Protein AF-0000000083552927 (afdb_homodimer)

Solvent-accessible surface area (backbone atoms only — not comparable to full-atom values): 30231 Å² total; per-residue (Å²): 128,84,83,48,40,57,76,89,54,44,51,82,47,50,69,57,46,77,75,46,55,32,84,89,59,71,52,79,60,49,43,40,39,25,32,42,31,63,46,47,78,31,48,47,64,22,26,59,33,32,41,37,39,34,31,66,38,48,61,28,60,34,36,35,36,52,95,85,43,78,45,76,49,77,45,27,62,65,30,31,30,36,42,40,51,64,45,61,34,41,38,38,36,68,41,51,34,30,36,37,39,38,33,38,30,55,67,52,50,12,50,50,48,14,65,38,46,66,33,89,41,82,53,69,45,48,52,70,35,81,71,43,84,40,68,66,59,48,49,49,52,48,53,48,50,49,41,45,74,48,78,46,70,24,43,48,57,32,46,50,19,44,48,51,25,47,43,42,52,42,38,69,74,39,27,47,46,59,67,58,86,78,67,74,47,61,23,51,43,46,37,45,45,49,52,47,49,51,51,48,66,75,39,40,43,45,95,78,50,64,55,64,55,13,57,74,61,76,38,53,50,67,59,34,47,49,10,36,25,64,39,64,70,40,49,64,66,57,51,52,50,50,52,26,45,51,50,37,49,55,49,43,71,67,66,80,64,54,63,55,55,42,13,46,62,28,38,34,91,36,44,65,52,37,37,53,52,36,24,74,72,70,73,43,40,62,68,54,47,47,67,70,98,128,84,82,50,40,59,77,89,54,45,52,81,49,50,70,56,46,78,76,47,54,32,85,90,59,71,53,78,61,50,44,40,41,26,32,42,30,63,48,46,77,31,48,47,65,22,25,59,33,31,41,37,38,34,32,66,39,48,61,27,60,35,36,36,34,52,95,86,42,76,45,76,48,76,45,27,63,65,31,29,27,36,40,38,51,63,44,63,35,41,39,37,36,67,41,52,32,29,36,37,39,37,33,38,30,54,66,52,48,12,50,50,47,13,65,38,48,67,33,88,42,83,53,70,45,46,51,71,35,81,70,43,83,40,68,66,61,49,50,49,53,48,52,45,51,49,40,46,75,46,77,46,69,25,44,47,58,31,45,51,20,44,48,52,24,47,42,43,53,42,39,72,74,40,27,46,46,57,66,58,86,78,65,73,49,62,24,53,42,49,39,44,45,48,52,47,50,51,49,46,66,76,39,40,42,44,95,78,51,63,57,63,54,13,56,76,62,76,40,54,50,68,59,33,48,50,10,36,24,63,41,65,71,39,49,62,66,56,50,52,49,51,51,25,45,51,50,37,50,55,50,42,72,67,65,79,64,54,63,57,56,42,13,47,63,27,37,36,92,36,44,66,54,36,37,52,51,35,23,72,73,68,74,44,39,61,69,54,48,47,67,71,98

Structure (mmCIF, N/CA/C/O backbone):
data_AF-0000000083552927-model_v1
#
loop_
_entity.id
_entity.type
_entity.pdbx_description
1 polymer 'AraC family transcriptional regulator'
#
loop_
_atom_site.group_PDB
_atom_site.id
_atom_site.type_symbol
_atom_site.label_atom_id
_atom_site.label_alt_id
_atom_site.label_comp_id
_atom_site.label_asym_id
_atom_site.label_entity_id
_atom_site.label_seq_id
_atom_site.pdbx_PDB_ins_code
_atom_site.Cartn_x
_atom_site.Cartn_y
_atom_site.Cartn_z
_atom_site.occupancy
_atom_site.B_iso_or_equiv
_atom_site.auth_seq_id
_atom_site.auth_comp_id
_atom_site.auth_asym_id
_atom_site.auth_atom_id
_atom_site.pdbx_PDB_model_num
ATOM 1 N N . MET A 1 1 ? 20.562 28.422 -7.305 1 38.97 1 MET A N 1
ATOM 2 C CA . MET A 1 1 ? 20.016 27.078 -7.43 1 38.97 1 MET A CA 1
ATOM 3 C C . MET A 1 1 ? 20.781 26.094 -6.539 1 38.97 1 MET A C 1
ATOM 5 O O . MET A 1 1 ? 21.984 25.938 -6.664 1 38.97 1 MET A O 1
ATOM 9 N N . GLN A 1 2 ? 20.422 25.953 -5.305 1 56.41 2 GLN A N 1
ATOM 10 C CA . GLN A 1 2 ? 21.266 25.266 -4.328 1 56.41 2 GLN A CA 1
ATOM 11 C C . GLN A 1 2 ? 21.672 23.875 -4.828 1 56.41 2 GLN A C 1
ATOM 13 O O . GLN A 1 2 ? 20.875 23.172 -5.441 1 56.41 2 GLN A O 1
ATOM 18 N N . ASP A 1 3 ? 22.891 23.609 -5.008 1 76.31 3 ASP A N 1
ATOM 19 C CA . ASP A 1 3 ? 23.531 22.391 -5.469 1 76.31 3 ASP A CA 1
ATOM 20 C C . ASP A 1 3 ? 23.094 21.188 -4.637 1 76.31 3 ASP A C 1
ATOM 22 O O . ASP A 1 3 ? 23.375 21.109 -3.439 1 76.31 3 ASP A O 1
ATOM 26 N N . THR A 1 4 ? 22.078 20.531 -5 1 86.44 4 THR A N 1
ATOM 27 C CA . THR A 1 4 ? 21.609 19.344 -4.297 1 86.44 4 THR A CA 1
ATOM 28 C C . THR A 1 4 ? 22.406 18.109 -4.707 1 86.44 4 THR A C 1
ATOM 30 O O . THR A 1 4 ? 23.062 18.109 -5.754 1 86.44 4 THR A O 1
ATOM 33 N N . VAL A 1 5 ? 22.562 17.234 -3.797 1 89.81 5 VAL A N 1
ATOM 34 C CA . VAL A 1 5 ? 23.328 16 -3.977 1 89.81 5 VAL A CA 1
ATOM 35 C C . VAL A 1 5 ? 22.375 14.859 -4.316 1 89.81 5 VAL A C 1
ATOM 37 O O . VAL A 1 5 ? 21.297 14.734 -3.725 1 89.81 5 VAL A O 1
ATOM 40 N N . SER A 1 6 ? 22.781 14.078 -5.25 1 90.56 6 SER A N 1
ATOM 41 C CA . SER A 1 6 ? 21.984 12.898 -5.594 1 90.56 6 SER A CA 1
ATOM 42 C C . SER A 1 6 ? 22.094 11.828 -4.512 1 90.56 6 SER A C 1
ATOM 44 O O . SER A 1 6 ? 23.156 11.648 -3.904 1 90.56 6 SER A O 1
ATOM 46 N N . PRO A 1 7 ? 21.031 11.031 -4.336 1 88.88 7 PRO A N 1
ATOM 47 C CA . PRO A 1 7 ? 20.984 10.016 -3.279 1 88.88 7 PRO A CA 1
ATOM 48 C C . PRO A 1 7 ? 22.125 9 -3.395 1 88.88 7 PRO A C 1
ATOM 50 O O . PRO A 1 7 ? 22.594 8.477 -2.381 1 88.88 7 PRO A O 1
ATOM 53 N N . ASP A 1 8 ? 22.547 8.719 -4.582 1 88.5 8 ASP A N 1
ATOM 54 C CA . ASP A 1 8 ? 23.578 7.695 -4.781 1 88.5 8 ASP A CA 1
ATOM 55 C C . ASP A 1 8 ? 24.922 8.133 -4.191 1 88.5 8 ASP A C 1
ATOM 57 O O . ASP A 1 8 ? 25.797 7.309 -3.932 1 88.5 8 ASP A O 1
ATOM 61 N N . ARG A 1 9 ? 25.094 9.406 -3.879 1 90.69 9 ARG A N 1
ATOM 62 C CA . ARG A 1 9 ? 26.359 9.938 -3.359 1 90.69 9 ARG A CA 1
ATOM 63 C C . ARG A 1 9 ? 26.312 10.055 -1.84 1 90.69 9 ARG A C 1
ATOM 65 O O . ARG A 1 9 ? 27.297 10.438 -1.214 1 90.69 9 ARG A O 1
ATOM 72 N N . LEU A 1 10 ? 25.234 9.656 -1.194 1 90.81 10 LEU A N 1
ATOM 73 C CA . LEU A 1 10 ? 25.031 9.836 0.241 1 90.81 10 LEU A CA 1
ATOM 74 C C . LEU A 1 10 ? 26.156 9.172 1.029 1 90.81 10 LEU A C 1
ATOM 76 O O . LEU A 1 10 ? 26.609 9.711 2.041 1 90.81 10 LEU A O 1
ATOM 80 N N . PRO A 1 11 ? 26.688 8.07 0.566 1 91.94 11 PRO A N 1
ATOM 81 C CA . PRO A 1 11 ? 27.734 7.398 1.345 1 91.94 11 PRO A CA 1
ATOM 82 C C . PRO A 1 11 ? 29 8.242 1.497 1 91.94 11 PRO A C 1
ATOM 84 O O . PRO A 1 11 ? 29.828 7.973 2.369 1 91.94 11 PRO A O 1
ATOM 87 N N . GLU A 1 12 ? 29.188 9.203 0.653 1 91.81 12 GLU A N 1
ATOM 88 C CA . GLU A 1 12 ? 30.312 10.125 0.787 1 91.81 12 GLU A CA 1
ATOM 89 C C . GLU A 1 12 ? 30.219 10.922 2.082 1 91.81 12 GLU A C 1
ATOM 91 O O . GLU A 1 12 ? 31.234 11.328 2.645 1 91.81 12 GLU A O 1
ATOM 96 N N . TRP A 1 13 ? 28.984 11.125 2.643 1 90.81 13 TRP A N 1
ATOM 97 C CA . TRP A 1 13 ? 28.75 11.914 3.846 1 90.81 13 TRP A CA 1
ATOM 98 C C . TRP A 1 13 ? 28.391 11.008 5.023 1 90.81 13 TRP A C 1
ATOM 100 O O . TRP A 1 13 ? 28.672 11.336 6.176 1 90.81 13 TRP A O 1
ATOM 110 N N . VAL A 1 14 ? 27.688 9.969 4.727 1 93.38 14 VAL A N 1
ATOM 111 C CA . VAL A 1 14 ? 27.25 9.008 5.742 1 93.38 14 VAL A CA 1
ATOM 112 C C . VAL A 1 14 ? 27.734 7.605 5.367 1 93.38 14 VAL A C 1
ATOM 114 O O . VAL A 1 14 ? 26.969 6.812 4.812 1 93.38 14 VAL A O 1
ATOM 117 N N . PRO A 1 15 ? 28.969 7.316 5.789 1 92.62 15 PRO A N 1
ATOM 118 C CA . PRO A 1 15 ? 29.516 6.012 5.41 1 92.62 15 PRO A CA 1
ATOM 119 C C . PRO A 1 15 ? 28.781 4.852 6.074 1 92.62 15 PRO A C 1
ATOM 121 O O . PRO A 1 15 ? 28.438 4.926 7.254 1 92.62 15 PRO A O 1
ATOM 124 N N . GLY A 1 16 ? 28.469 3.859 5.32 1 92.81 16 GLY A N 1
ATOM 125 C CA . GLY A 1 16 ? 27.812 2.646 5.773 1 92.81 16 GLY A CA 1
ATOM 126 C C . GLY A 1 16 ? 27.859 1.524 4.75 1 92.81 16 GLY A C 1
ATOM 127 O O . GLY A 1 16 ? 28.328 1.719 3.631 1 92.81 16 GLY A O 1
ATOM 128 N N . ASP A 1 17 ? 27.453 0.348 5.199 1 94.38 17 ASP A N 1
ATOM 129 C CA . ASP A 1 17 ? 27.422 -0.809 4.312 1 94.38 17 ASP A CA 1
ATOM 130 C C . ASP A 1 17 ? 26.094 -0.902 3.562 1 94.38 17 ASP A C 1
ATOM 132 O O . ASP A 1 17 ? 25.031 -0.984 4.184 1 94.38 17 ASP A O 1
ATOM 136 N N . LEU A 1 18 ? 26.203 -0.833 2.309 1 92.88 18 LEU A N 1
ATOM 137 C CA . LEU A 1 18 ? 25.016 -0.993 1.482 1 92.88 18 LEU A CA 1
ATOM 138 C C . LEU A 1 18 ? 24.562 -2.451 1.441 1 92.88 18 LEU A C 1
ATOM 140 O O . LEU A 1 18 ? 25.328 -3.322 1.008 1 92.88 18 LEU A O 1
ATOM 144 N N . LEU A 1 19 ? 23.344 -2.738 1.863 1 92.06 19 LEU A N 1
ATOM 145 C CA . LEU A 1 19 ? 22.859 -4.109 1.979 1 92.06 19 LEU A CA 1
ATOM 146 C C . LEU A 1 19 ? 21.922 -4.453 0.818 1 92.06 19 LEU A C 1
ATOM 148 O O . LEU A 1 19 ? 21.828 -5.613 0.416 1 92.06 19 LEU A O 1
ATOM 152 N N . LEU A 1 20 ? 21.172 -3.488 0.35 1 91.44 20 LEU A N 1
ATOM 153 C CA . LEU A 1 20 ? 20.172 -3.643 -0.689 1 91.44 20 LEU A CA 1
ATOM 154 C C . LEU A 1 20 ? 19.938 -2.326 -1.423 1 91.44 20 LEU A C 1
ATOM 156 O O . LEU A 1 20 ? 20.062 -1.251 -0.833 1 91.44 20 LEU A O 1
ATOM 160 N N . HIS A 1 21 ? 19.703 -2.395 -2.689 1 90.69 21 HIS A N 1
ATOM 161 C CA . HIS A 1 21 ? 19.328 -1.184 -3.414 1 90.69 21 HIS A CA 1
ATOM 162 C C . HIS A 1 21 ? 18.438 -1.506 -4.602 1 90.69 21 HIS A C 1
ATOM 164 O O . HIS A 1 21 ? 18.422 -2.637 -5.094 1 90.69 21 HIS A O 1
ATOM 170 N N . GLY A 1 22 ? 17.656 -0.482 -5.008 1 89.19 22 GLY A N 1
ATOM 171 C CA . GLY A 1 22 ? 16.781 -0.616 -6.164 1 89.19 22 GLY A CA 1
ATOM 172 C C . GLY A 1 22 ? 17.312 0.097 -7.395 1 89.19 22 GLY A C 1
ATOM 173 O O . GLY A 1 22 ? 16.562 0.372 -8.328 1 89.19 22 GLY A O 1
ATOM 174 N N . ASP A 1 23 ? 18.531 0.538 -7.59 1 82.75 23 ASP A N 1
ATOM 175 C CA . ASP A 1 23 ? 19.094 1.411 -8.617 1 82.75 23 ASP A CA 1
ATOM 176 C C . ASP A 1 23 ? 18.922 0.81 -10.008 1 82.75 23 ASP A C 1
ATOM 178 O O . ASP A 1 23 ? 18.656 1.532 -10.977 1 82.75 23 ASP A O 1
ATOM 182 N N . ASP A 1 24 ? 18.953 -0.462 -10.234 1 79.38 24 ASP A N 1
ATOM 183 C CA . ASP A 1 24 ? 18.922 -1.052 -11.57 1 79.38 24 ASP A CA 1
ATOM 184 C C . ASP A 1 24 ? 17.609 -1.767 -11.828 1 79.38 24 ASP A C 1
ATOM 186 O O . ASP A 1 24 ? 17.531 -2.676 -12.656 1 79.38 24 ASP A O 1
ATOM 190 N N . ARG A 1 25 ? 16.562 -1.162 -11.188 1 82.38 25 ARG A N 1
ATOM 191 C CA . ARG A 1 25 ? 15.297 -1.879 -11.297 1 82.38 25 ARG A CA 1
ATOM 192 C C . ARG A 1 25 ? 14.344 -1.172 -12.258 1 82.38 25 ARG A C 1
ATOM 194 O O . ARG A 1 25 ? 13.242 -1.654 -12.523 1 82.38 25 ARG A O 1
ATOM 201 N N . GLY A 1 26 ? 14.797 -0.053 -12.828 1 82.44 26 GLY A N 1
ATOM 202 C CA . GLY A 1 26 ? 13.977 0.672 -13.781 1 82.44 26 GLY A CA 1
ATOM 203 C C . GLY A 1 26 ? 12.906 1.52 -13.117 1 82.44 26 GLY A C 1
ATOM 204 O O . GLY A 1 26 ? 11.93 1.917 -13.766 1 82.44 26 GLY A O 1
ATOM 205 N N . TRP A 1 27 ? 13.023 1.676 -11.836 1 89.19 27 TRP A N 1
ATOM 206 C CA . TRP A 1 27 ? 12.062 2.521 -11.133 1 89.19 27 TRP A CA 1
ATOM 207 C C . TRP A 1 27 ? 12.234 3.984 -11.523 1 89.19 27 TRP A C 1
ATOM 209 O O . TRP A 1 27 ? 13.359 4.453 -11.727 1 89.19 27 TRP A O 1
ATOM 219 N N . ARG A 1 28 ? 11.094 4.645 -11.789 1 85.38 28 ARG A N 1
ATOM 220 C CA . ARG A 1 28 ? 11.164 6.055 -12.164 1 85.38 28 ARG A CA 1
ATOM 221 C C . ARG A 1 28 ? 10.828 6.957 -10.984 1 85.38 28 ARG A C 1
ATOM 223 O O . ARG A 1 28 ? 9.773 6.797 -10.352 1 85.38 28 ARG A O 1
ATOM 230 N N . ARG A 1 29 ? 11.719 7.902 -10.594 1 91.88 29 ARG A N 1
ATOM 231 C CA . ARG A 1 29 ? 11.484 8.984 -9.648 1 91.88 29 ARG A CA 1
ATOM 232 C C . ARG A 1 29 ? 11.422 8.461 -8.219 1 91.88 29 ARG A C 1
ATOM 234 O O . ARG A 1 29 ? 10.914 9.141 -7.32 1 91.88 29 ARG A O 1
ATOM 241 N N . VAL A 1 30 ? 11.789 7.172 -8.078 1 94.81 30 VAL A N 1
ATOM 242 C CA . VAL A 1 30 ? 11.859 6.539 -6.762 1 94.81 30 VAL A CA 1
ATOM 243 C C . VAL A 1 30 ? 13.172 5.766 -6.629 1 94.81 30 VAL A C 1
ATOM 245 O O . VAL A 1 30 ? 13.648 5.172 -7.602 1 94.81 30 VAL A O 1
ATOM 248 N N . GLY A 1 31 ? 13.789 5.832 -5.492 1 95.5 31 GLY A N 1
ATOM 249 C CA . GLY A 1 31 ? 14.969 5.047 -5.172 1 95.5 31 GLY A CA 1
ATOM 250 C C . GLY A 1 31 ? 14.922 4.438 -3.781 1 95.5 31 GLY A C 1
ATOM 251 O O . GLY A 1 31 ? 14.188 4.922 -2.914 1 95.5 31 GLY A O 1
ATOM 252 N N . LEU A 1 32 ? 15.641 3.375 -3.633 1 96.56 32 LEU A N 1
ATOM 253 C CA . LEU A 1 32 ? 15.695 2.725 -2.328 1 96.56 32 LEU A CA 1
ATOM 254 C C . LEU A 1 32 ? 17.062 2.121 -2.076 1 96.56 32 LEU A C 1
ATOM 256 O O . LEU A 1 32 ? 17.656 1.504 -2.969 1 96.56 32 LEU A O 1
ATOM 260 N N . ARG A 1 33 ? 17.578 2.363 -0.888 1 96.5 33 ARG A N 1
ATOM 261 C CA . ARG A 1 33 ? 18.844 1.779 -0.453 1 96.5 33 ARG A CA 1
ATOM 262 C C . ARG A 1 33 ? 18.797 1.407 1.025 1 96.5 33 ARG A C 1
ATOM 264 O O . ARG A 1 33 ? 18.328 2.193 1.854 1 96.5 33 ARG A O 1
ATOM 271 N N . ARG A 1 34 ? 19.203 0.224 1.304 1 96.06 34 ARG A N 1
ATOM 272 C CA . ARG A 1 34 ? 19.297 -0.232 2.688 1 96.06 34 ARG A CA 1
ATOM 273 C C . ARG A 1 34 ? 20.734 -0.24 3.168 1 96.06 34 ARG A C 1
ATOM 275 O O . ARG A 1 34 ? 21.625 -0.774 2.492 1 96.06 34 ARG A O 1
ATOM 282 N N . TYR A 1 35 ? 20.953 0.355 4.34 1 96.06 35 TYR A N 1
ATOM 283 C CA . TYR A 1 35 ? 22.312 0.465 4.859 1 96.06 35 TYR A CA 1
ATOM 284 C C . TYR A 1 35 ? 22.422 -0.141 6.254 1 96.06 35 TYR A C 1
ATOM 286 O O . TYR A 1 35 ? 21.453 -0.14 7.012 1 96.06 35 TYR A O 1
ATOM 294 N N . HIS A 1 36 ? 23.531 -0.708 6.5 1 96.31 36 HIS A N 1
ATOM 295 C CA . HIS A 1 36 ? 23.984 -0.945 7.867 1 96.31 36 HIS A CA 1
ATOM 296 C C . HIS A 1 36 ? 24.953 0.135 8.32 1 96.31 36 HIS A C 1
ATOM 298 O O . HIS A 1 36 ? 26.016 0.31 7.715 1 96.31 36 HIS A O 1
ATOM 304 N N . TYR A 1 37 ? 24.578 0.856 9.336 1 95.06 37 TYR A N 1
ATOM 305 C CA . TYR A 1 37 ? 25.406 1.943 9.867 1 95.06 37 TYR A CA 1
ATOM 306 C C . TYR A 1 37 ? 25.922 1.607 11.25 1 95.06 37 TYR A C 1
ATOM 308 O O . TYR A 1 37 ? 25.188 1.086 12.094 1 95.06 37 TYR A O 1
ATOM 316 N N . LEU A 1 38 ? 27.125 1.87 11.43 1 94.94 38 LEU A N 1
ATOM 317 C CA . LEU A 1 38 ? 27.656 1.901 12.781 1 94.94 38 LEU A CA 1
ATOM 318 C C . LEU A 1 38 ? 27.422 3.264 13.43 1 94.94 38 LEU A C 1
ATOM 320 O O . LEU A 1 38 ? 27.016 4.207 12.758 1 94.94 38 LEU A O 1
ATOM 324 N N . GLY A 1 39 ? 27.578 3.299 14.758 1 95.31 39 GLY A N 1
ATOM 325 C CA . GLY A 1 39 ? 27.469 4.598 15.406 1 95.31 39 GLY A CA 1
ATOM 326 C C . GLY A 1 39 ? 28.375 5.645 14.797 1 95.31 39 GLY A C 1
ATOM 327 O O . GLY A 1 39 ? 29.547 5.371 14.523 1 95.31 39 GLY A O 1
ATOM 328 N N . GLN A 1 40 ? 27.828 6.914 14.531 1 93.69 40 GLN A N 1
ATOM 329 C CA . GLN A 1 40 ? 28.641 7.953 13.914 1 93.69 40 GLN A CA 1
ATOM 330 C C . GLN A 1 40 ? 27.969 9.32 14.023 1 93.69 40 GLN A C 1
ATOM 332 O O . GLN A 1 40 ? 26.781 9.414 14.375 1 93.69 40 GLN A O 1
ATOM 337 N N . ASP A 1 41 ? 28.734 10.336 13.82 1 92.81 41 ASP A N 1
ATOM 338 C CA . ASP A 1 41 ? 28.297 11.719 13.594 1 92.81 41 ASP A CA 1
ATOM 339 C C . ASP A 1 41 ? 28.391 12.086 12.117 1 92.81 41 ASP A C 1
ATOM 341 O O . ASP A 1 41 ? 29.484 12.086 11.539 1 92.81 41 ASP A O 1
ATOM 345 N N . SER A 1 42 ? 27.234 12.352 11.586 1 90.88 42 SER A N 1
ATOM 346 C CA . SER A 1 42 ? 27.266 12.586 10.148 1 90.88 42 SER A CA 1
ATOM 347 C C . SER A 1 42 ? 26.391 13.773 9.766 1 90.88 42 SER A C 1
ATOM 349 O O . SER A 1 42 ? 25.516 14.18 10.531 1 90.88 42 SER A O 1
ATOM 351 N N . VAL A 1 43 ? 26.75 14.336 8.641 1 90.56 43 VAL A N 1
ATOM 352 C CA . VAL A 1 43 ? 25.953 15.414 8.055 1 90.56 43 VAL A CA 1
ATOM 353 C C . VAL A 1 43 ? 25.328 14.93 6.754 1 90.56 43 VAL A C 1
ATOM 355 O O . VAL A 1 43 ? 26.016 14.492 5.836 1 90.56 43 VAL A O 1
ATOM 358 N N . VAL A 1 44 ? 24.062 14.938 6.738 1 89.25 44 VAL A N 1
ATOM 359 C CA . VAL A 1 44 ? 23.359 14.68 5.484 1 89.25 44 VAL A CA 1
ATOM 360 C C . VAL A 1 44 ? 23.266 15.961 4.664 1 89.25 44 VAL A C 1
ATOM 362 O O . VAL A 1 44 ? 22.719 16.969 5.121 1 89.25 44 VAL A O 1
ATOM 365 N N . PRO A 1 45 ? 23.828 15.914 3.504 1 89.5 45 PRO A N 1
ATOM 366 C CA . PRO A 1 45 ? 23.781 17.109 2.668 1 89.5 45 PRO A CA 1
ATOM 367 C C . PRO A 1 45 ? 22.391 17.406 2.127 1 89.5 45 PRO A C 1
ATOM 369 O O . PRO A 1 45 ? 21.453 16.625 2.35 1 89.5 45 PRO A O 1
ATOM 372 N N . ALA A 1 46 ? 22.281 18.578 1.549 1 88.44 46 ALA A N 1
ATOM 373 C CA . ALA A 1 46 ? 21.031 18.906 0.857 1 88.44 46 ALA A CA 1
ATOM 374 C C . ALA A 1 46 ? 20.797 17.953 -0.319 1 88.44 46 ALA A C 1
ATOM 376 O O . ALA A 1 46 ? 21.438 18.094 -1.364 1 88.44 46 ALA A O 1
ATOM 377 N N . LEU A 1 47 ? 19.859 17.109 -0.103 1 89.94 47 LEU A N 1
ATOM 378 C CA . LEU A 1 47 ? 19.594 16.109 -1.133 1 89.94 47 LEU A CA 1
ATOM 379 C C . LEU A 1 47 ? 18.609 16.641 -2.17 1 89.94 47 LEU A C 1
ATOM 381 O O . LEU A 1 47 ? 17.797 17.531 -1.866 1 89.94 47 LEU A O 1
ATOM 385 N N . SER A 1 48 ? 18.719 16.109 -3.363 1 91.31 48 SER A N 1
ATOM 386 C CA . SER A 1 48 ? 17.797 16.469 -4.43 1 91.31 48 SER A CA 1
ATOM 387 C C . SER A 1 48 ? 16.406 15.891 -4.18 1 91.31 48 SER A C 1
ATOM 389 O O . SER A 1 48 ? 15.398 16.484 -4.582 1 91.31 48 SER A O 1
ATOM 391 N N . ASP A 1 49 ? 16.391 14.742 -3.518 1 93.62 49 ASP A N 1
ATOM 392 C CA . ASP A 1 49 ? 15.148 14.016 -3.301 1 93.62 49 ASP A CA 1
ATOM 393 C C . ASP A 1 49 ? 14.711 14.078 -1.838 1 93.62 49 ASP A C 1
ATOM 395 O O . ASP A 1 49 ? 15.531 14.352 -0.956 1 93.62 49 ASP A O 1
ATOM 399 N N . PHE A 1 50 ? 13.43 13.938 -1.639 1 92.69 50 PHE A N 1
ATOM 400 C CA . PHE A 1 50 ? 12.961 13.656 -0.284 1 92.69 50 PHE A CA 1
ATOM 401 C C . PHE A 1 50 ? 13.5 12.32 0.209 1 92.69 50 PHE A C 1
ATOM 403 O O . PHE A 1 50 ? 13.648 11.383 -0.574 1 92.69 50 PHE A O 1
ATOM 410 N N . MET A 1 51 ? 13.766 12.273 1.478 1 94.44 51 MET A N 1
ATOM 411 C CA . MET A 1 51 ? 14.281 11.031 2.039 1 94.44 51 MET A CA 1
ATOM 412 C C . MET A 1 51 ? 13.422 10.555 3.203 1 94.44 51 MET A C 1
ATOM 414 O O . MET A 1 51 ? 13.195 11.297 4.16 1 94.44 51 MET A O 1
ATOM 418 N N . LEU A 1 52 ? 12.867 9.383 3.047 1 95.56 52 LEU A N 1
ATOM 419 C CA . LEU A 1 52 ? 12.18 8.672 4.117 1 95.56 52 LEU A CA 1
ATOM 420 C C . LEU A 1 52 ? 13.039 7.547 4.676 1 95.56 52 LEU A C 1
ATOM 422 O O . LEU A 1 52 ? 13.586 6.742 3.918 1 95.56 52 LEU A O 1
ATOM 426 N N . VAL A 1 53 ? 13.219 7.52 6 1 96.5 53 VAL A N 1
ATOM 427 C CA . VAL A 1 53 ? 14.078 6.52 6.625 1 96.5 53 VAL A CA 1
ATOM 428 C C . VAL A 1 53 ? 13.242 5.574 7.48 1 96.5 53 VAL A C 1
ATOM 430 O O . VAL A 1 53 ? 12.508 6.016 8.367 1 96.5 53 VAL A O 1
ATOM 433 N N . SER A 1 54 ? 13.266 4.312 7.195 1 97.38 54 SER A N 1
ATOM 434 C CA . SER A 1 54 ? 12.648 3.281 8.023 1 97.38 54 SER A CA 1
ATOM 435 C C . SER A 1 54 ? 13.695 2.477 8.781 1 97.38 54 SER A C 1
ATOM 437 O O . SER A 1 54 ? 14.672 2.002 8.188 1 97.38 54 SER A O 1
ATOM 439 N N . TYR A 1 55 ? 13.508 2.334 10.07 1 96.56 55 TYR A N 1
ATOM 440 C CA . TYR A 1 55 ? 14.461 1.614 10.914 1 96.56 55 TYR A CA 1
ATOM 441 C C . TYR A 1 55 ? 14.062 0.15 11.055 1 96.56 55 TYR A C 1
ATOM 443 O O . TYR A 1 55 ? 12.977 -0.16 11.547 1 96.56 55 TYR A O 1
ATOM 451 N N . GLY A 1 56 ? 14.977 -0.727 10.641 1 93.75 56 GLY A N 1
ATOM 452 C CA . GLY A 1 56 ? 14.641 -2.143 10.602 1 93.75 56 GLY A CA 1
ATOM 453 C C . GLY A 1 56 ? 15.305 -2.943 11.703 1 93.75 56 GLY A C 1
ATOM 454 O O . GLY A 1 56 ? 14.734 -3.916 12.203 1 93.75 56 GLY A O 1
ATOM 455 N N . LYS A 1 57 ? 16.5 -2.682 12.008 1 94.56 57 LYS A N 1
ATOM 456 C CA . LYS A 1 57 ? 17.234 -3.377 13.062 1 94.56 57 LYS A CA 1
ATOM 457 C C . LYS A 1 57 ? 18.047 -2.398 13.906 1 94.56 57 LYS A C 1
ATOM 459 O O . LYS A 1 57 ? 18.547 -1.396 13.391 1 94.56 57 LYS A O 1
ATOM 464 N N . GLY A 1 58 ? 18.094 -2.746 15.195 1 95 58 GLY A N 1
ATOM 465 C CA . GLY A 1 58 ? 18.875 -1.919 16.109 1 95 58 GLY A CA 1
ATOM 466 C C . GLY A 1 58 ? 18.047 -0.816 16.75 1 95 58 GLY A C 1
ATOM 467 O O . GLY A 1 58 ? 17.016 -0.408 16.219 1 95 58 GLY A O 1
ATOM 468 N N . VAL A 1 59 ? 18.422 -0.476 17.938 1 96.25 59 VAL A N 1
ATOM 469 C CA . VAL A 1 59 ? 17.844 0.644 18.672 1 96.25 59 VAL A CA 1
ATOM 470 C C . VAL A 1 59 ? 18.953 1.607 19.094 1 96.25 59 VAL A C 1
ATOM 472 O O . VAL A 1 59 ? 20.016 1.181 19.547 1 96.25 59 VAL A O 1
ATOM 475 N N . THR A 1 60 ? 18.719 2.848 18.875 1 95.75 60 THR A N 1
ATOM 476 C CA . THR A 1 60 ? 19.766 3.814 19.203 1 95.75 60 THR A CA 1
ATOM 477 C C . THR A 1 60 ? 19.156 5.148 19.609 1 95.75 60 THR A C 1
ATOM 479 O O . THR A 1 60 ? 18.109 5.555 19.094 1 95.75 60 THR A O 1
ATOM 482 N N . PRO A 1 61 ? 19.766 5.773 20.641 1 95.25 61 PRO A N 1
ATOM 483 C CA . PRO A 1 61 ? 19.469 7.203 20.766 1 95.25 61 PRO A CA 1
ATOM 484 C C . PRO A 1 61 ? 19.938 8.016 19.578 1 95.25 61 PRO A C 1
ATOM 486 O O . PRO A 1 61 ? 21.078 7.848 19.125 1 95.25 61 PRO A O 1
ATOM 489 N N . MET A 1 62 ? 19.047 8.812 19 1 93.94 62 MET A N 1
ATOM 490 C CA . MET A 1 62 ? 19.344 9.594 17.812 1 93.94 62 MET A CA 1
ATOM 491 C C . MET A 1 62 ? 19.172 11.086 18.078 1 93.94 62 MET A C 1
ATOM 493 O O . MET A 1 62 ? 18.203 11.492 18.719 1 93.94 62 MET A O 1
ATOM 497 N N . GLN A 1 63 ? 20.125 11.812 17.656 1 93.19 63 GLN A N 1
ATOM 498 C CA . GLN A 1 63 ? 20.047 13.266 17.703 1 93.19 63 GLN A CA 1
ATOM 499 C C . GLN A 1 63 ? 20.125 13.875 16.312 1 93.19 63 GLN A C 1
ATOM 501 O O . GLN A 1 63 ? 20.875 13.398 15.461 1 93.19 63 GLN A O 1
ATOM 506 N N . ARG A 1 64 ? 19.359 14.82 16.156 1 89.62 64 ARG A N 1
ATOM 507 C CA . ARG A 1 64 ? 19.359 15.523 14.875 1 89.62 64 ARG A CA 1
ATOM 508 C C . ARG A 1 64 ? 19.266 17.031 15.078 1 89.62 64 ARG A C 1
ATOM 510 O O . ARG A 1 64 ? 18.531 17.5 15.961 1 89.62 64 ARG A O 1
ATOM 517 N N . ARG A 1 65 ? 20.016 17.719 14.375 1 83.5 65 ARG A N 1
ATOM 518 C CA . ARG A 1 65 ? 19.938 19.188 14.375 1 83.5 65 ARG A CA 1
ATOM 519 C C . ARG A 1 65 ? 19.406 19.703 13.039 1 83.5 65 ARG A C 1
ATOM 521 O O . ARG A 1 65 ? 20.016 19.469 11.992 1 83.5 65 ARG A O 1
ATOM 528 N N . PHE A 1 66 ? 18.328 20.219 13.188 1 72.31 66 PHE A N 1
ATOM 529 C CA . PHE A 1 66 ? 17.656 20.844 12.055 1 72.31 66 PHE A CA 1
ATOM 530 C C . PHE A 1 66 ? 17.172 22.234 12.422 1 72.31 66 PHE A C 1
ATOM 532 O O . PHE A 1 66 ? 16.562 22.438 13.477 1 72.31 66 PHE A O 1
ATOM 539 N N . GLY A 1 67 ? 17.422 23.203 11.578 1 67.62 67 GLY A N 1
ATOM 540 C CA . GLY A 1 67 ? 17.047 24.562 11.891 1 67.62 67 GLY A CA 1
ATOM 541 C C . GLY A 1 67 ? 17.703 25.109 13.148 1 67.62 67 GLY A C 1
ATOM 542 O O . GLY A 1 67 ? 17.094 25.859 13.898 1 67.62 67 GLY A O 1
ATOM 543 N N . GLY A 1 68 ? 18.766 24.609 13.43 1 71.5 68 GLY A N 1
ATOM 544 C CA . GLY A 1 68 ? 19.531 25.141 14.531 1 71.5 68 GLY A CA 1
ATOM 545 C C . GLY A 1 68 ? 19.25 24.453 15.859 1 71.5 68 GLY A C 1
ATOM 546 O O . GLY A 1 68 ? 19.938 24.703 16.844 1 71.5 68 GLY A O 1
ATOM 547 N N . ARG A 1 69 ? 18.25 23.703 15.969 1 78.25 69 ARG A N 1
ATOM 548 C CA . ARG A 1 69 ? 17.891 23.078 17.234 1 78.25 69 ARG A CA 1
ATOM 549 C C . ARG A 1 69 ? 18.094 21.562 17.172 1 78.25 69 ARG A C 1
ATOM 551 O O . ARG A 1 69 ? 17.75 20.922 16.172 1 78.25 69 ARG A O 1
ATOM 558 N N . TRP A 1 70 ? 18.75 21.078 18.266 1 86.38 70 TRP A N 1
ATOM 559 C CA . TRP A 1 70 ? 18.922 19.641 18.391 1 86.38 70 TRP A CA 1
ATOM 560 C C . TRP A 1 70 ? 17.672 18.984 18.953 1 86.38 70 TRP A C 1
ATOM 562 O O . TRP A 1 70 ? 17.062 19.5 19.891 1 86.38 70 TRP A O 1
ATOM 572 N N . THR A 1 71 ? 17.25 18.016 18.297 1 87.44 71 THR A N 1
ATOM 573 C CA . THR A 1 71 ? 16.156 17.156 18.781 1 87.44 71 THR A CA 1
ATOM 574 C C . THR A 1 71 ? 16.656 15.734 18.984 1 87.44 71 THR A C 1
ATOM 576 O O . THR A 1 71 ? 17.5 15.25 18.234 1 87.44 71 THR A O 1
ATOM 579 N N . THR A 1 72 ? 16.156 15.156 20.109 1 91.94 72 THR A N 1
ATOM 580 C CA . THR A 1 72 ? 16.609 13.805 20.438 1 91.94 72 THR A CA 1
ATOM 581 C C . THR A 1 72 ? 15.422 12.859 20.578 1 91.94 72 THR A C 1
ATOM 583 O O . THR A 1 72 ? 14.359 13.25 21.078 1 91.94 72 THR A O 1
ATOM 586 N N . ASP A 1 73 ? 15.633 11.648 20.062 1 93.75 73 ASP A N 1
ATOM 587 C CA . ASP A 1 73 ? 14.672 10.57 20.266 1 93.75 73 ASP A CA 1
ATOM 588 C C . ASP A 1 73 ? 15.336 9.203 20.156 1 93.75 73 ASP A C 1
ATOM 590 O O . ASP A 1 73 ? 16.516 9.109 19.797 1 93.75 73 ASP A O 1
ATOM 594 N N . THR A 1 74 ? 14.641 8.266 20.609 1 95.75 74 THR A N 1
ATOM 595 C CA . THR A 1 74 ? 15.117 6.895 20.453 1 95.75 74 THR A CA 1
ATOM 596 C C . THR A 1 74 ? 14.461 6.234 19.234 1 95.75 74 THR A C 1
ATOM 598 O O . THR A 1 74 ? 13.234 6.195 19.141 1 95.75 74 THR A O 1
ATOM 601 N N . LEU A 1 75 ? 15.32 5.734 18.344 1 95.19 75 LEU A N 1
ATOM 602 C CA . LEU A 1 75 ? 14.82 5.141 17.109 1 95.19 75 LEU A CA 1
ATOM 603 C C . LEU A 1 75 ? 15.102 3.641 17.078 1 95.19 75 LEU A C 1
ATOM 605 O O . LEU A 1 75 ? 16.156 3.191 17.531 1 95.19 75 LEU A O 1
ATOM 609 N N . GLY A 1 76 ? 14.141 2.914 16.578 1 94.88 76 GLY A N 1
ATOM 610 C CA . GLY A 1 76 ? 14.219 1.473 16.406 1 94.88 76 GLY A CA 1
ATOM 611 C C . GLY A 1 76 ? 13.172 0.933 15.445 1 94.88 76 GLY A C 1
ATOM 612 O O . GLY A 1 76 ? 12.484 1.702 14.766 1 94.88 76 GLY A O 1
ATOM 613 N N . PRO A 1 77 ? 13.109 -0.406 15.406 1 94.38 77 PRO A N 1
ATOM 614 C CA . PRO A 1 77 ? 12.156 -1.009 14.469 1 94.38 77 PRO A CA 1
ATOM 615 C C . PRO A 1 77 ? 10.75 -0.443 14.609 1 94.38 77 PRO A C 1
ATOM 617 O O . PRO A 1 77 ? 10.234 -0.321 15.727 1 94.38 77 PRO A O 1
ATOM 620 N N . GLY A 1 78 ? 10.172 -0.086 13.422 1 91.25 78 GLY A N 1
ATOM 621 C CA . GLY A 1 78 ? 8.836 0.475 13.422 1 91.25 78 GLY A CA 1
ATOM 622 C C . GLY A 1 78 ? 8.82 1.988 13.312 1 91.25 78 GLY A C 1
ATOM 623 O O . GLY A 1 78 ? 7.801 2.58 12.945 1 91.25 78 GLY A O 1
ATOM 624 N N . ALA A 1 79 ? 9.914 2.646 13.648 1 94.69 79 ALA A N 1
ATOM 625 C CA . ALA A 1 79 ? 10.008 4.102 13.555 1 94.69 79 ALA A CA 1
ATOM 626 C C . ALA A 1 79 ? 10.391 4.535 12.141 1 94.69 79 ALA A C 1
ATOM 628 O O . ALA A 1 79 ? 11.023 3.775 11.406 1 94.69 79 ALA A O 1
ATOM 629 N N . VAL A 1 80 ? 9.938 5.723 11.836 1 95.69 80 VAL A N 1
ATOM 630 C CA . VAL A 1 80 ? 10.32 6.32 10.562 1 95.69 80 VAL A CA 1
ATOM 631 C C . VAL A 1 80 ? 10.758 7.77 10.781 1 95.69 80 VAL A C 1
ATOM 633 O O . VAL A 1 80 ? 10.344 8.406 11.758 1 95.69 80 VAL A O 1
ATOM 636 N N . SER A 1 81 ? 11.625 8.25 9.93 1 93.62 81 SER A N 1
ATOM 637 C CA . SER A 1 81 ? 12.023 9.648 9.867 1 93.62 81 SER A CA 1
ATOM 638 C C . SER A 1 81 ? 11.773 10.234 8.477 1 93.62 81 SER A C 1
ATOM 640 O O . SER A 1 81 ? 11.82 9.516 7.48 1 93.62 81 SER A O 1
ATOM 642 N N . LEU A 1 82 ? 11.391 11.391 8.484 1 90.31 82 LEU A N 1
ATOM 643 C CA . LEU A 1 82 ? 11.172 12.117 7.238 1 90.31 82 LEU A CA 1
ATOM 644 C C . LEU A 1 82 ? 12.078 13.344 7.152 1 90.31 82 LEU A C 1
ATOM 646 O O . LEU A 1 82 ? 12.109 14.164 8.07 1 90.31 82 LEU A O 1
ATOM 650 N N . LEU A 1 83 ? 12.812 13.414 6.082 1 82.12 83 LEU A N 1
ATOM 651 C CA . LEU A 1 83 ? 13.664 14.57 5.836 1 82.12 83 LEU A CA 1
ATOM 652 C C . LEU A 1 83 ? 13.164 15.367 4.629 1 82.12 83 LEU A C 1
ATOM 654 O O . LEU A 1 83 ? 12.906 14.797 3.57 1 82.12 83 LEU A O 1
ATOM 658 N N . THR A 1 84 ? 12.992 16.656 4.957 1 76.56 84 THR A N 1
ATOM 659 C CA . THR A 1 84 ? 12.688 17.531 3.836 1 76.56 84 THR A CA 1
ATOM 660 C C . THR A 1 84 ? 13.875 17.625 2.883 1 76.56 84 THR A C 1
ATOM 662 O O . THR A 1 84 ? 14.969 17.172 3.203 1 76.56 84 THR A O 1
ATOM 665 N N . ARG A 1 85 ? 13.648 18.047 1.692 1 73.31 85 ARG A N 1
ATOM 666 C CA . ARG A 1 85 ? 14.719 18.125 0.699 1 73.31 85 ARG A CA 1
ATOM 667 C C . ARG A 1 85 ? 15.461 19.453 0.802 1 73.31 85 ARG A C 1
ATOM 669 O O . ARG A 1 85 ? 14.992 20.391 1.46 1 73.31 85 ARG A O 1
ATOM 676 N N . ALA A 1 86 ? 16.672 19.406 0.273 1 68.81 86 ALA A N 1
ATOM 677 C CA . ALA A 1 86 ? 17.453 20.609 -0.032 1 68.81 86 ALA A CA 1
ATOM 678 C C . ALA A 1 86 ? 17.938 21.281 1.245 1 68.81 86 ALA A C 1
ATOM 680 O O . ALA A 1 86 ? 18.219 22.484 1.247 1 68.81 86 ALA A O 1
ATOM 681 N N . GLN A 1 87 ? 17.859 20.562 2.33 1 75.25 87 GLN A N 1
ATOM 682 C CA . GLN A 1 87 ? 18.375 21.125 3.576 1 75.25 87 GLN A CA 1
ATOM 683 C C . GLN A 1 87 ? 19.375 20.188 4.234 1 75.25 87 GLN A C 1
ATOM 685 O O . GLN A 1 87 ? 19.156 18.969 4.258 1 75.25 87 GLN A O 1
ATOM 690 N N . ARG A 1 88 ? 20.422 20.797 4.688 1 82.06 88 ARG A N 1
ATOM 691 C CA . ARG A 1 88 ? 21.438 20.047 5.402 1 82.06 88 ARG A CA 1
ATOM 692 C C . ARG A 1 88 ? 21 19.734 6.832 1 82.06 88 ARG A C 1
ATOM 694 O O . ARG A 1 88 ? 20.344 20.562 7.469 1 82.06 88 ARG A O 1
ATOM 701 N N . ALA A 1 89 ? 21.281 18.547 7.262 1 84.5 89 ALA A N 1
ATOM 702 C CA . ALA A 1 89 ? 20.953 18.156 8.633 1 84.5 89 ALA A CA 1
ATOM 703 C C . ALA A 1 89 ? 22.094 17.344 9.258 1 84.5 89 ALA A C 1
ATOM 705 O O . ALA A 1 89 ? 22.703 16.516 8.586 1 84.5 89 ALA A O 1
ATOM 706 N N . GLU A 1 90 ? 22.344 17.625 10.5 1 89.75 90 GLU A N 1
ATOM 707 C CA . GLU A 1 90 ? 23.328 16.859 11.25 1 89.75 90 GLU A CA 1
ATOM 708 C C . GLU A 1 90 ? 22.688 15.742 12.047 1 89.75 90 GLU A C 1
ATOM 710 O O . GLU A 1 90 ? 21.625 15.93 12.641 1 89.75 90 GLU A O 1
ATOM 715 N N . TRP A 1 91 ? 23.312 14.547 11.984 1 92.12 91 TRP A N 1
ATOM 716 C CA . TRP A 1 91 ? 22.812 13.375 12.68 1 92.12 91 TRP A CA 1
ATOM 717 C C . TRP A 1 91 ? 23.875 12.75 13.562 1 92.12 91 TRP A C 1
ATOM 719 O O . TRP A 1 91 ? 25.047 12.695 13.18 1 92.12 91 TRP A O 1
ATOM 729 N N . ARG A 1 92 ? 23.469 12.383 14.766 1 93.81 92 ARG A N 1
ATOM 730 C CA . ARG A 1 92 ? 24.359 11.68 15.688 1 93.81 92 ARG A CA 1
ATOM 731 C C . ARG A 1 92 ? 23.656 10.477 16.312 1 93.81 92 ARG A C 1
ATOM 733 O O . ARG A 1 92 ? 22.531 10.586 16.781 1 93.81 92 ARG A O 1
ATOM 740 N N . TRP A 1 93 ? 24.312 9.273 16.188 1 94.12 93 TRP A N 1
ATOM 741 C CA . TRP A 1 93 ? 23.812 8.102 16.891 1 94.12 93 TRP A CA 1
ATOM 742 C C . TRP A 1 93 ? 24.969 7.199 17.328 1 94.12 93 TRP A C 1
ATOM 744 O O . TRP A 1 93 ? 26.078 7.316 16.812 1 94.12 93 TRP A O 1
ATOM 754 N N . SER A 1 94 ? 24.688 6.285 18.281 1 94.81 94 SER A N 1
ATOM 755 C CA . SER A 1 94 ? 25.797 5.598 18.922 1 94.81 94 SER A CA 1
ATOM 756 C C . SER A 1 94 ? 25.766 4.102 18.656 1 94.81 94 SER A C 1
ATOM 758 O O . SER A 1 94 ? 26.797 3.43 18.703 1 94.81 94 SER A O 1
ATOM 760 N N . GLU A 1 95 ? 24.594 3.543 18.391 1 96.44 95 GLU A N 1
ATOM 761 C CA . GLU A 1 95 ? 24.453 2.098 18.234 1 96.44 95 GLU A CA 1
ATOM 762 C C . GLU A 1 95 ? 24.312 1.718 16.766 1 96.44 95 GLU A C 1
ATOM 764 O O . GLU A 1 95 ? 23.844 2.518 15.953 1 96.44 95 GLU A O 1
ATOM 769 N N . PRO A 1 96 ? 24.781 0.48 16.438 1 96.5 96 PRO A N 1
ATOM 770 C CA . PRO A 1 96 ? 24.578 0.029 15.062 1 96.5 96 PRO A CA 1
ATOM 771 C C . PRO A 1 96 ? 23.094 -0.116 14.703 1 96.5 96 PRO A C 1
ATOM 773 O O . PRO A 1 96 ? 22.297 -0.571 15.523 1 96.5 96 PRO A O 1
ATOM 776 N N . ILE A 1 97 ? 22.828 0.372 13.469 1 96.25 97 ILE A N 1
ATOM 777 C CA . ILE A 1 97 ? 21.453 0.283 13 1 96.25 97 ILE A CA 1
ATOM 778 C C . ILE A 1 97 ? 21.422 -0.138 11.531 1 96.25 97 ILE A C 1
ATOM 780 O O . ILE A 1 97 ? 22.406 0.082 10.805 1 96.25 97 ILE A O 1
ATOM 784 N N . THR A 1 98 ? 20.344 -0.819 11.195 1 96.88 98 THR A N 1
ATOM 785 C CA . THR A 1 98 ? 20.016 -1.07 9.797 1 96.88 98 THR A CA 1
ATOM 786 C C . THR A 1 98 ? 18.797 -0.254 9.375 1 96.88 98 THR A C 1
ATOM 788 O O . THR A 1 98 ? 17.734 -0.356 9.984 1 96.88 98 THR A O 1
ATOM 791 N N . VAL A 1 99 ? 19.016 0.575 8.352 1 97.12 99 VAL A N 1
ATOM 792 C CA . VAL A 1 99 ? 17.938 1.475 7.938 1 97.12 99 VAL A CA 1
ATOM 793 C C . VAL A 1 99 ? 17.688 1.333 6.438 1 97.12 99 VAL A C 1
ATOM 795 O O . VAL A 1 99 ? 18.594 0.947 5.688 1 97.12 99 VAL A O 1
ATOM 798 N N . THR A 1 100 ? 16.484 1.506 6.047 1 97.44 100 THR A N 1
ATOM 799 C CA . THR A 1 100 ? 16.125 1.596 4.641 1 97.44 100 THR A CA 1
ATOM 800 C C . THR A 1 100 ? 15.742 3.027 4.27 1 97.44 100 THR A C 1
ATOM 802 O O . THR A 1 100 ? 14.852 3.615 4.887 1 97.44 100 THR A O 1
ATOM 805 N N . HIS A 1 101 ? 16.484 3.605 3.312 1 97 101 HIS A N 1
ATOM 806 C CA . HIS A 1 101 ? 16.172 4.926 2.77 1 97 101 HIS A CA 1
ATOM 807 C C . HIS A 1 101 ? 15.312 4.816 1.513 1 97 101 HIS A C 1
ATOM 809 O O . HIS A 1 101 ? 15.688 4.133 0.558 1 97 101 HIS A O 1
ATOM 815 N N . LEU A 1 102 ? 14.227 5.445 1.535 1 97.44 102 LEU A N 1
ATOM 816 C CA . LEU A 1 102 ? 13.43 5.641 0.328 1 97.44 102 LEU A CA 1
ATOM 817 C C . LEU A 1 102 ? 13.531 7.078 -0.168 1 97.44 102 LEU A C 1
ATOM 819 O O . LEU A 1 102 ? 13.359 8.023 0.608 1 97.44 102 LEU A O 1
ATOM 823 N N . TYR A 1 103 ? 13.859 7.203 -1.419 1 96.25 103 TYR A N 1
ATOM 824 C CA . TYR A 1 103 ? 14.008 8.516 -2.033 1 96.25 103 TYR A CA 1
ATOM 825 C C . TYR A 1 103 ? 12.875 8.789 -3.016 1 96.25 103 TYR A C 1
ATOM 827 O O . TYR A 1 103 ? 12.578 7.957 -3.873 1 96.25 103 TYR A O 1
ATOM 835 N N . LEU A 1 104 ? 12.234 9.938 -2.863 1 95.06 104 LEU A N 1
ATOM 836 C CA . LEU A 1 104 ? 11.172 10.359 -3.766 1 95.06 104 LEU A CA 1
ATOM 837 C C . LEU A 1 104 ? 11.555 11.641 -4.496 1 95.06 104 LEU A C 1
ATOM 839 O O . LEU A 1 104 ? 11.859 12.656 -3.863 1 95.06 104 LEU A O 1
ATOM 843 N N . ALA A 1 105 ? 11.492 11.578 -5.801 1 93.62 105 ALA A N 1
ATOM 844 C CA . ALA A 1 105 ? 11.766 12.781 -6.586 1 93.62 105 ALA A CA 1
ATOM 845 C C . ALA A 1 105 ? 10.727 13.859 -6.316 1 93.62 105 ALA A C 1
ATOM 847 O O . ALA A 1 105 ? 9.539 13.562 -6.184 1 93.62 105 ALA A O 1
ATOM 848 N N . PRO A 1 106 ? 11.195 15.109 -6.242 1 89.31 106 PRO A N 1
ATOM 849 C CA . PRO A 1 106 ? 10.234 16.188 -5.988 1 89.31 106 PRO A CA 1
ATOM 850 C C . PRO A 1 106 ? 9.133 16.25 -7.039 1 89.31 106 PRO A C 1
ATOM 852 O O . PRO A 1 106 ? 7.988 16.609 -6.723 1 89.31 106 PRO A O 1
ATOM 855 N N . GLY A 1 107 ? 9.477 15.922 -8.25 1 88.5 107 GLY A N 1
ATOM 856 C CA . GLY A 1 107 ? 8.484 15.93 -9.312 1 88.5 107 GLY A CA 1
ATOM 857 C C . GLY A 1 107 ? 7.348 14.953 -9.078 1 88.5 107 GLY A C 1
ATOM 858 O O . GLY A 1 107 ? 6.199 15.227 -9.422 1 88.5 107 GLY A O 1
ATOM 859 N N . LEU A 1 108 ? 7.672 13.797 -8.508 1 91.31 108 LEU A N 1
ATOM 860 C CA . LEU A 1 108 ? 6.645 12.812 -8.203 1 91.31 108 LEU A CA 1
ATOM 861 C C . LEU A 1 108 ? 5.68 13.336 -7.145 1 91.31 108 LEU A C 1
ATOM 863 O O . LEU A 1 108 ? 4.461 13.234 -7.301 1 91.31 108 LEU A O 1
ATOM 867 N N . LEU A 1 109 ? 6.211 13.891 -6.109 1 89.44 109 LEU A N 1
ATOM 868 C CA . LEU A 1 109 ? 5.379 14.414 -5.031 1 89.44 109 LEU A CA 1
ATOM 869 C C . LEU A 1 109 ? 4.516 15.57 -5.523 1 89.44 109 LEU A C 1
ATOM 871 O O . LEU A 1 109 ? 3.342 15.672 -5.156 1 89.44 109 LEU A O 1
ATOM 875 N N . ALA A 1 110 ? 5.105 16.391 -6.359 1 83.69 110 ALA A N 1
ATOM 876 C CA . ALA A 1 110 ? 4.359 17.516 -6.914 1 83.69 110 ALA A CA 1
ATOM 877 C C . ALA A 1 110 ? 3.229 17.031 -7.816 1 83.69 110 ALA A C 1
ATOM 879 O O . ALA A 1 110 ? 2.121 17.578 -7.781 1 83.69 110 ALA A O 1
ATOM 880 N N . GLU A 1 111 ? 3.535 16.109 -8.625 1 85.62 111 GLU A N 1
ATOM 881 C CA . GLU A 1 111 ? 2.539 15.547 -9.523 1 85.62 111 GLU A CA 1
ATOM 882 C C . GLU A 1 111 ? 1.366 14.953 -8.75 1 85.62 111 GLU A C 1
ATOM 884 O O . GLU A 1 111 ? 0.206 15.227 -9.055 1 85.62 111 GLU A O 1
ATOM 889 N N . VAL A 1 112 ? 1.67 14.164 -7.758 1 88.44 112 VAL A N 1
ATOM 890 C CA . VAL A 1 112 ? 0.641 13.516 -6.949 1 88.44 112 VAL A CA 1
ATOM 891 C C . VAL A 1 112 ? -0.151 14.57 -6.184 1 88.44 112 VAL A C 1
ATOM 893 O O . VAL A 1 112 ? -1.374 14.477 -6.062 1 88.44 112 VAL A O 1
ATOM 896 N N . ALA A 1 113 ? 0.546 15.531 -5.684 1 83.81 113 ALA A N 1
ATOM 897 C CA . ALA A 1 113 ? -0.131 16.625 -4.992 1 83.81 113 ALA A CA 1
ATOM 898 C C . ALA A 1 113 ? -1.127 17.328 -5.914 1 83.81 113 ALA A C 1
ATOM 900 O O . ALA A 1 113 ? -2.254 17.625 -5.512 1 83.81 113 ALA A O 1
ATOM 901 N N . GLY A 1 114 ? -0.628 17.609 -7.105 1 77.81 114 GLY A N 1
ATOM 902 C CA . GLY A 1 114 ? -1.511 18.219 -8.078 1 77.81 114 GLY A CA 1
ATOM 903 C C . GLY A 1 114 ? -2.748 17.406 -8.375 1 77.81 114 GLY A C 1
ATOM 904 O O . GLY A 1 114 ? -3.857 17.938 -8.438 1 77.81 114 GLY A O 1
ATOM 905 N N . GLU A 1 115 ? -2.531 16.062 -8.562 1 77.75 115 GLU A N 1
ATOM 906 C CA . GLU A 1 115 ? -3.639 15.156 -8.836 1 77.75 115 GLU A CA 1
ATOM 907 C C . GLU A 1 115 ? -4.59 15.078 -7.645 1 77.75 115 GLU A C 1
ATOM 909 O O . GLU A 1 115 ? -5.809 15.047 -7.816 1 77.75 115 GLU A O 1
ATOM 914 N N . ALA A 1 116 ? -3.99 15.031 -6.488 1 78.62 116 ALA A N 1
ATOM 915 C CA . ALA A 1 116 ? -4.77 14.867 -5.266 1 78.62 116 ALA A CA 1
ATOM 916 C C . ALA A 1 116 ? -5.605 16.109 -4.977 1 78.62 116 ALA A C 1
ATOM 918 O O . ALA A 1 116 ? -6.723 16.016 -4.465 1 78.62 116 ALA A O 1
ATOM 919 N N . MET A 1 117 ? -5.023 17.172 -5.359 1 71.75 117 MET A N 1
ATOM 920 C CA . MET A 1 117 ? -5.68 18.438 -5.023 1 71.75 117 MET A CA 1
ATOM 921 C C . MET A 1 117 ? -6.359 19.031 -6.25 1 71.75 117 MET A C 1
ATOM 923 O O . MET A 1 117 ? -7.039 20.062 -6.148 1 71.75 117 MET A O 1
ATOM 927 N N . ASP A 1 118 ? -6.152 18.406 -7.371 1 68.31 118 ASP A N 1
ATOM 928 C CA . ASP A 1 118 ? -6.719 18.859 -8.633 1 68.31 118 ASP A CA 1
ATOM 929 C C . ASP A 1 118 ? -6.293 20.297 -8.945 1 68.31 118 ASP A C 1
ATOM 931 O O . ASP A 1 118 ? -7.133 21.156 -9.195 1 68.31 118 ASP A O 1
ATOM 935 N N . CYS A 1 119 ? -5.023 20.562 -8.695 1 66.56 119 CYS A N 1
ATOM 936 C CA . CYS A 1 119 ? -4.426 21.859 -9 1 66.56 119 CYS A CA 1
ATOM 937 C C . CYS A 1 119 ? -2.963 21.703 -9.398 1 66.56 119 CYS A C 1
ATOM 939 O O . CYS A 1 119 ? -2.418 20.594 -9.359 1 66.56 119 CYS A O 1
ATOM 941 N N . HIS A 1 120 ? -2.465 22.75 -10.008 1 67.19 120 HIS A N 1
ATOM 942 C CA . HIS A 1 120 ? -1.05 22.703 -10.359 1 67.19 120 HIS A CA 1
ATOM 943 C C . HIS A 1 120 ? -0.175 22.984 -9.141 1 67.19 120 HIS A C 1
ATOM 945 O O . HIS A 1 120 ? -0.367 23.984 -8.453 1 67.19 120 HIS A O 1
ATOM 951 N N . VAL A 1 121 ? 0.557 22.047 -8.758 1 71.06 121 VAL A N 1
ATOM 952 C CA . VAL A 1 121 ? 1.49 22.188 -7.645 1 71.06 121 VAL A CA 1
ATOM 953 C C . VAL A 1 121 ? 2.926 22.172 -8.164 1 71.06 121 VAL A C 1
ATOM 955 O O . VAL A 1 121 ? 3.322 21.234 -8.883 1 71.06 121 VAL A O 1
ATOM 958 N N . ARG A 1 122 ? 3.609 23.188 -7.891 1 69.75 122 ARG A N 1
ATOM 959 C CA . ARG A 1 122 ? 4.984 23.281 -8.375 1 69.75 122 ARG A CA 1
ATOM 960 C C . ARG A 1 122 ? 5.953 22.625 -7.398 1 69.75 122 ARG A C 1
ATOM 962 O O . ARG A 1 122 ? 6.883 21.922 -7.809 1 69.75 122 ARG A O 1
ATOM 969 N N . GLU A 1 123 ? 5.68 22.969 -6.102 1 75.25 123 GLU A N 1
ATOM 970 C CA . GLU A 1 123 ? 6.613 22.453 -5.098 1 75.25 123 GLU A CA 1
ATOM 971 C C . GLU A 1 123 ? 5.883 22.062 -3.814 1 75.25 123 GLU A C 1
ATOM 973 O O . GLU A 1 123 ? 4.863 22.672 -3.469 1 75.25 123 GLU A O 1
ATOM 978 N N . VAL A 1 124 ? 6.418 21 -3.268 1 80.38 124 VAL A N 1
ATOM 979 C CA . VAL A 1 124 ? 5.883 20.531 -1.994 1 80.38 124 VAL A CA 1
ATOM 980 C C . VAL A 1 124 ? 6.969 20.578 -0.923 1 80.38 124 VAL A C 1
ATOM 982 O O . VAL A 1 124 ? 8.125 20.25 -1.186 1 80.38 124 VAL A O 1
ATOM 985 N N . GLU A 1 125 ? 6.57 21.109 0.168 1 78.31 125 GLU A N 1
ATOM 986 C CA . GLU A 1 125 ? 7.465 21.062 1.321 1 78.31 125 GLU A CA 1
ATOM 987 C C . GLU A 1 125 ? 6.945 20.109 2.385 1 78.31 125 GLU A C 1
ATOM 989 O O . GLU A 1 125 ? 5.746 20.078 2.678 1 78.31 125 GLU A O 1
ATOM 994 N N . LEU A 1 126 ? 7.859 19.312 2.859 1 82.69 126 LEU A N 1
ATOM 995 C CA . LEU A 1 126 ? 7.488 18.375 3.902 1 82.69 126 LEU A CA 1
ATOM 996 C C . LEU A 1 126 ? 8.094 18.766 5.242 1 82.69 126 LEU A C 1
ATOM 998 O O . LEU A 1 126 ? 9.172 19.359 5.289 1 82.69 126 LEU A O 1
ATOM 1002 N N . ALA A 1 127 ? 7.289 18.453 6.23 1 77.88 127 ALA A N 1
ATOM 1003 C CA . ALA A 1 127 ? 7.836 18.625 7.574 1 77.88 127 ALA A CA 1
ATOM 1004 C C . ALA A 1 127 ? 9.062 17.734 7.785 1 77.88 127 ALA A C 1
ATOM 1006 O O . ALA A 1 127 ? 9.18 16.672 7.168 1 77.88 127 ALA A O 1
ATOM 1007 N N . ASP A 1 128 ? 9.961 18.234 8.516 1 80 128 ASP A N 1
ATOM 1008 C CA . ASP A 1 128 ? 11.094 17.453 8.977 1 80 128 ASP A CA 1
ATOM 1009 C C . ASP A 1 128 ? 10.758 16.703 10.266 1 80 128 ASP A C 1
ATOM 1011 O O . ASP A 1 128 ? 10.5 17.328 11.297 1 80 128 ASP A O 1
ATOM 1015 N N . VAL A 1 1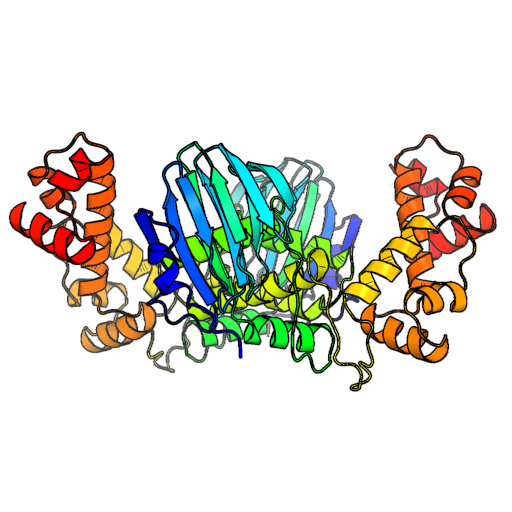29 ? 10.727 15.438 10.203 1 86.44 129 VAL A N 1
ATOM 1016 C CA . VAL A 1 129 ? 10.289 14.633 11.336 1 86.44 129 VAL A CA 1
ATOM 1017 C C . VAL A 1 129 ? 11.391 13.648 11.734 1 86.44 129 VAL A C 1
ATOM 1019 O O . VAL A 1 129 ? 11.797 12.812 10.938 1 86.44 129 VAL A O 1
ATOM 1022 N N . LEU A 1 130 ? 11.844 13.844 12.938 1 89.56 130 LEU A N 1
ATOM 1023 C CA . LEU A 1 130 ? 12.875 12.93 13.414 1 89.56 130 LEU A CA 1
ATOM 1024 C C . LEU A 1 130 ? 12.305 11.531 13.641 1 89.56 130 LEU A C 1
ATOM 1026 O O . LEU A 1 130 ? 12.906 10.531 13.227 1 89.56 130 LEU A O 1
ATOM 1030 N N . ARG A 1 131 ? 11.102 11.539 14.273 1 93 131 ARG A N 1
ATOM 1031 C CA . ARG A 1 131 ? 10.508 10.242 14.57 1 93 131 ARG A CA 1
ATOM 1032 C C . ARG A 1 131 ? 8.992 10.281 14.414 1 93 131 ARG A C 1
ATOM 1034 O O . ARG A 1 131 ? 8.344 11.227 14.867 1 93 131 ARG A O 1
ATOM 1041 N N . ALA A 1 132 ? 8.492 9.359 13.766 1 91.69 132 ALA A N 1
ATOM 1042 C CA . ALA A 1 132 ? 7.055 9.102 13.719 1 91.69 132 ALA A CA 1
ATOM 1043 C C . ALA A 1 132 ? 6.77 7.602 13.734 1 91.69 132 ALA A C 1
ATOM 1045 O O . ALA A 1 132 ? 7.59 6.805 13.273 1 91.69 132 ALA A O 1
ATOM 1046 N N . ASP A 1 133 ? 5.715 7.277 14.352 1 92.19 133 ASP A N 1
ATOM 1047 C CA . ASP A 1 133 ? 5.176 5.93 14.219 1 92.19 133 ASP A CA 1
ATOM 1048 C C . ASP A 1 133 ? 4.109 5.867 13.133 1 92.19 133 ASP A C 1
ATOM 1050 O O . ASP A 1 133 ? 2.963 6.262 13.352 1 92.19 133 ASP A O 1
ATOM 1054 N N . ASP A 1 134 ? 4.516 5.367 12.031 1 92.25 134 ASP A N 1
ATOM 1055 C CA . ASP A 1 134 ? 3.656 5.367 10.852 1 92.25 134 ASP A CA 1
ATOM 1056 C C . ASP A 1 134 ? 3.686 4.012 10.148 1 92.25 134 ASP A C 1
ATOM 1058 O O . ASP A 1 134 ? 4.477 3.799 9.227 1 92.25 134 ASP A O 1
ATOM 1062 N N . PRO A 1 135 ? 2.74 3.189 10.477 1 89.5 135 PRO A N 1
ATOM 1063 C CA . PRO A 1 135 ? 2.738 1.829 9.93 1 89.5 135 PRO A CA 1
ATOM 1064 C C . PRO A 1 135 ? 2.518 1.8 8.422 1 89.5 135 PRO A C 1
ATOM 1066 O O . PRO A 1 135 ? 2.977 0.876 7.742 1 89.5 135 PRO A O 1
ATOM 1069 N N . VAL A 1 136 ? 1.818 2.779 7.934 1 89.69 136 VAL A N 1
ATOM 1070 C CA . VAL A 1 136 ? 1.611 2.84 6.488 1 89.69 136 VAL A CA 1
ATOM 1071 C C . VAL A 1 136 ? 2.945 3.078 5.785 1 89.69 136 VAL A C 1
ATOM 1073 O O . VAL A 1 136 ? 3.293 2.363 4.844 1 89.69 136 VAL A O 1
ATOM 1076 N N . MET A 1 137 ? 3.693 4.004 6.266 1 93.06 137 MET A N 1
ATOM 1077 C CA . MET A 1 137 ? 4.988 4.316 5.672 1 93.06 137 MET A CA 1
ATOM 1078 C C . MET A 1 137 ? 5.938 3.127 5.773 1 93.06 137 MET A C 1
ATOM 1080 O O . MET A 1 137 ? 6.594 2.768 4.797 1 93.06 137 MET A O 1
ATOM 1084 N N . THR A 1 138 ? 5.988 2.523 6.949 1 93.75 138 THR A N 1
ATOM 1085 C CA . THR A 1 138 ? 6.879 1.381 7.129 1 93.75 138 THR A CA 1
ATOM 1086 C C . THR A 1 138 ? 6.457 0.223 6.227 1 93.75 138 THR A C 1
ATOM 1088 O O . THR A 1 138 ? 7.305 -0.449 5.637 1 93.75 138 THR A O 1
ATOM 1091 N N . GLY A 1 139 ? 5.195 0.065 6.148 1 91.88 139 GLY A N 1
ATOM 1092 C CA . GLY A 1 139 ? 4.695 -1.011 5.309 1 91.88 139 GLY A CA 1
ATOM 1093 C C . GLY A 1 139 ? 5.039 -0.834 3.842 1 91.88 139 GLY A C 1
ATOM 1094 O O . GLY A 1 139 ? 5.457 -1.785 3.178 1 91.88 139 GLY A O 1
ATOM 1095 N N . VAL A 1 140 ? 4.867 0.342 3.35 1 94.31 140 VAL A N 1
ATOM 1096 C CA . VAL A 1 140 ? 5.141 0.629 1.946 1 94.31 140 VAL A CA 1
ATOM 1097 C C . VAL A 1 140 ? 6.641 0.5 1.677 1 94.31 140 VAL A C 1
ATOM 1099 O O . VAL A 1 140 ? 7.047 -0.118 0.69 1 94.31 140 VAL A O 1
ATOM 1102 N N . ILE A 1 141 ? 7.469 1.037 2.533 1 95.62 141 ILE A N 1
ATOM 1103 C CA . ILE A 1 141 ? 8.914 0.972 2.361 1 95.62 141 ILE A CA 1
ATOM 1104 C C . ILE A 1 141 ? 9.375 -0.485 2.387 1 95.62 141 ILE A C 1
ATOM 1106 O O . ILE A 1 141 ? 10.203 -0.895 1.574 1 95.62 141 ILE A O 1
ATOM 1110 N N . ASP A 1 142 ? 8.797 -1.24 3.229 1 93.38 142 ASP A N 1
ATOM 1111 C CA . ASP A 1 142 ? 9.133 -2.658 3.307 1 93.38 142 ASP A CA 1
ATOM 1112 C C . ASP A 1 142 ? 8.75 -3.387 2.021 1 93.38 142 ASP A C 1
ATOM 1114 O O . ASP A 1 142 ? 9.5 -4.234 1.534 1 93.38 142 ASP A O 1
ATOM 1118 N N . ALA A 1 143 ? 7.602 -3.072 1.552 1 92.62 143 ALA A N 1
ATOM 1119 C CA . ALA A 1 143 ? 7.145 -3.701 0.316 1 92.62 143 ALA A CA 1
ATOM 1120 C C . ALA A 1 143 ? 8.07 -3.359 -0.849 1 92.62 143 ALA A C 1
ATOM 1122 O O . ALA A 1 143 ? 8.422 -4.23 -1.648 1 92.62 143 ALA A O 1
ATOM 1123 N N . ILE A 1 144 ? 8.461 -2.154 -0.961 1 94.38 144 ILE A N 1
ATOM 1124 C CA . ILE A 1 144 ? 9.352 -1.72 -2.031 1 94.38 144 ILE A CA 1
ATOM 1125 C C . ILE A 1 144 ? 10.727 -2.361 -1.849 1 94.38 144 ILE A C 1
ATOM 1127 O O . ILE A 1 144 ? 11.367 -2.766 -2.824 1 94.38 144 ILE A O 1
ATOM 1131 N N . ALA A 1 145 ? 11.156 -2.48 -0.592 1 94.19 145 ALA A N 1
ATOM 1132 C CA . ALA A 1 145 ? 12.43 -3.135 -0.312 1 94.19 145 ALA A CA 1
ATOM 1133 C C . ALA A 1 145 ? 12.406 -4.598 -0.748 1 94.19 145 ALA A C 1
ATOM 1135 O O . ALA A 1 145 ? 13.391 -5.105 -1.297 1 94.19 145 ALA A O 1
ATOM 1136 N N . GLN A 1 146 ? 11.352 -5.188 -0.442 1 89.81 146 GLN A N 1
ATOM 1137 C CA . GLN A 1 146 ? 11.211 -6.57 -0.88 1 89.81 146 GLN A CA 1
ATOM 1138 C C . GLN A 1 146 ? 11.297 -6.68 -2.4 1 89.81 146 GLN A C 1
ATOM 1140 O O . GLN A 1 146 ? 11.906 -7.609 -2.928 1 89.81 146 GLN A O 1
ATOM 1145 N N . GLU A 1 147 ? 10.68 -5.734 -3.045 1 88.75 147 GLU A N 1
ATOM 1146 C CA . GLU A 1 147 ? 10.719 -5.703 -4.504 1 88.75 147 GLU A CA 1
ATOM 1147 C C . GLU A 1 147 ? 12.141 -5.504 -5.012 1 88.75 147 GLU A C 1
ATOM 1149 O O . GLU A 1 147 ? 12.531 -6.074 -6.035 1 88.75 147 GLU A O 1
ATOM 1154 N N . ALA A 1 148 ? 12.844 -4.668 -4.34 1 89.06 148 ALA A N 1
ATOM 1155 C CA . ALA A 1 148 ? 14.227 -4.41 -4.723 1 89.06 148 ALA A CA 1
ATOM 1156 C C . ALA A 1 148 ? 15.055 -5.695 -4.688 1 89.06 148 ALA A C 1
ATOM 1158 O O . ALA A 1 148 ? 15.977 -5.867 -5.488 1 89.06 148 ALA A O 1
ATOM 1159 N N . GLY A 1 149 ? 14.68 -6.512 -3.766 1 84 149 GLY A N 1
ATOM 1160 C CA . GLY A 1 149 ? 15.422 -7.754 -3.609 1 84 149 GLY A CA 1
ATOM 1161 C C . GLY A 1 149 ? 14.93 -8.859 -4.523 1 84 149 GLY A C 1
ATOM 1162 O O . GLY A 1 149 ? 15.68 -9.797 -4.832 1 84 149 GLY A O 1
ATOM 1163 N N . GLN A 1 150 ? 13.586 -8.828 -4.781 1 77.56 150 GLN A N 1
ATOM 1164 C CA . GLN A 1 150 ? 12.961 -9.891 -5.562 1 77.56 150 GLN A CA 1
ATOM 1165 C C . GLN 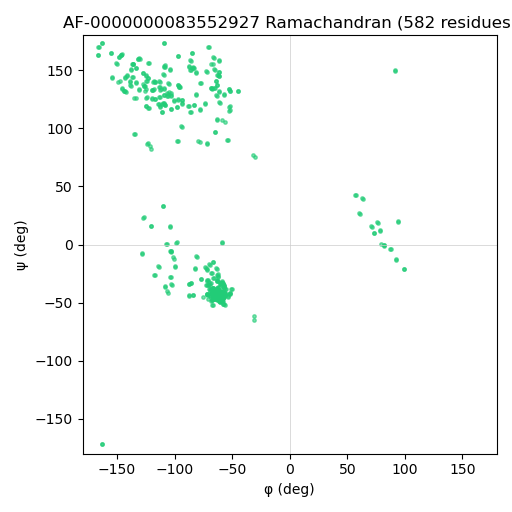A 1 150 ? 12.281 -9.32 -6.805 1 77.56 150 GLN A C 1
ATOM 1167 O O . GLN A 1 150 ? 11.203 -8.727 -6.711 1 77.56 150 GLN A O 1
ATOM 1172 N N . GLN A 1 151 ? 12.961 -9.133 -7.824 1 70 151 GLN A N 1
ATOM 1173 C CA . GLN A 1 151 ? 12.352 -8.602 -9.039 1 70 151 GLN A CA 1
ATOM 1174 C C . GLN A 1 151 ? 11.227 -9.508 -9.531 1 70 151 GLN A C 1
ATOM 1176 O O . GLN A 1 151 ? 11.477 -10.656 -9.922 1 70 151 GLN A O 1
ATOM 1181 N N . GLY A 1 152 ? 9.977 -9.016 -9.352 1 73.31 152 GLY A N 1
ATOM 1182 C CA . GLY A 1 152 ? 8.836 -9.773 -9.836 1 73.31 152 GLY A CA 1
ATOM 1183 C C . GLY A 1 152 ? 8.156 -9.133 -11.031 1 73.31 152 GLY A C 1
ATOM 1184 O O . GLY A 1 152 ? 8.516 -8.031 -11.438 1 73.31 152 GLY A O 1
ATOM 1185 N N . ILE A 1 153 ? 7.223 -9.859 -11.562 1 77.19 153 ILE A N 1
ATOM 1186 C CA . ILE A 1 153 ? 6.41 -9.344 -12.656 1 77.19 153 ILE A CA 1
ATOM 1187 C C . ILE A 1 153 ? 5.73 -8.047 -12.227 1 77.19 153 ILE A C 1
ATOM 1189 O O . ILE A 1 153 ? 5.223 -7.949 -11.109 1 77.19 153 ILE A O 1
ATOM 1193 N N . GLY A 1 154 ? 5.922 -7.023 -13.125 1 84.25 154 GLY A N 1
ATOM 1194 C CA . GLY A 1 154 ? 5.246 -5.762 -12.852 1 84.25 154 GLY A CA 1
ATOM 1195 C C . GLY A 1 154 ? 5.91 -4.957 -11.758 1 84.25 154 GLY A C 1
ATOM 1196 O O . GLY A 1 154 ? 5.262 -4.125 -11.109 1 84.25 154 GLY A O 1
ATOM 1197 N N . GLY A 1 155 ? 7.141 -5.281 -11.492 1 87.5 155 GLY A N 1
ATOM 1198 C CA . GLY A 1 155 ? 7.855 -4.637 -10.406 1 87.5 155 GLY A CA 1
ATOM 1199 C C . GLY A 1 155 ? 7.816 -3.123 -10.477 1 87.5 155 GLY A C 1
ATOM 1200 O O . GLY A 1 155 ? 7.578 -2.455 -9.469 1 87.5 155 GLY A O 1
ATOM 1201 N N . THR A 1 156 ? 8 -2.621 -11.695 1 87.56 156 THR A N 1
ATOM 1202 C CA . THR A 1 156 ? 7.98 -1.174 -11.883 1 87.56 156 THR A CA 1
ATOM 1203 C C . THR A 1 156 ? 6.602 -0.605 -11.57 1 87.56 156 THR A C 1
ATOM 1205 O O . THR A 1 156 ? 6.48 0.399 -10.867 1 87.56 156 THR A O 1
ATOM 1208 N N . LEU A 1 157 ? 5.605 -1.274 -12.062 1 85.94 157 LEU A N 1
ATOM 1209 C CA . LEU A 1 157 ? 4.234 -0.851 -11.805 1 85.94 157 LEU A CA 1
ATOM 1210 C C . LEU A 1 157 ? 3.902 -0.94 -10.32 1 85.94 157 LEU A C 1
ATOM 1212 O O . LEU A 1 157 ? 3.23 -0.061 -9.781 1 85.94 157 LEU A O 1
ATOM 1216 N N . TYR A 1 158 ? 4.383 -2.016 -9.727 1 92.81 158 TYR A N 1
ATOM 1217 C CA . TYR A 1 158 ? 4.156 -2.229 -8.305 1 92.81 158 TYR A CA 1
ATOM 1218 C C . TYR A 1 158 ? 4.754 -1.094 -7.484 1 92.81 158 TYR A C 1
ATOM 1220 O O . TYR A 1 158 ? 4.07 -0.486 -6.656 1 92.81 158 TYR A O 1
ATOM 1228 N N . VAL A 1 159 ? 5.953 -0.773 -7.73 1 93.69 159 VAL A N 1
ATOM 1229 C CA . VAL A 1 159 ? 6.664 0.26 -6.988 1 93.69 159 VAL A CA 1
ATOM 1230 C C . VAL A 1 159 ? 6.047 1.626 -7.277 1 93.69 159 VAL A C 1
ATOM 1232 O O . VAL A 1 159 ? 5.863 2.438 -6.367 1 93.69 159 VAL A O 1
ATOM 1235 N N . GLU A 1 160 ? 5.707 1.874 -8.461 1 92.44 160 GLU A N 1
ATOM 1236 C CA . GLU A 1 160 ? 5.07 3.137 -8.82 1 92.44 160 GLU A CA 1
ATOM 1237 C C . GLU A 1 160 ? 3.746 3.318 -8.086 1 92.44 160 GLU A C 1
ATOM 1239 O O . GLU A 1 160 ? 3.451 4.402 -7.586 1 92.44 160 GLU A O 1
ATOM 1244 N N . SER A 1 161 ? 2.961 2.283 -8.086 1 93.25 161 SER A N 1
ATOM 1245 C CA . SER A 1 161 ? 1.657 2.336 -7.43 1 93.25 161 SER A CA 1
ATOM 1246 C C . SER A 1 161 ? 1.8 2.572 -5.93 1 93.25 161 SER A C 1
ATOM 1248 O O . SER A 1 161 ? 1.114 3.424 -5.363 1 93.25 161 SER A O 1
ATOM 1250 N N . LEU A 1 162 ? 2.68 1.817 -5.34 1 95.19 162 LEU A N 1
ATOM 1251 C CA . LEU A 1 162 ? 2.936 1.979 -3.912 1 95.19 162 LEU A CA 1
ATOM 1252 C C . LEU A 1 162 ? 3.453 3.381 -3.609 1 95.19 162 LEU A C 1
ATOM 1254 O O . LEU A 1 162 ? 3.047 3.996 -2.621 1 95.19 162 LEU A O 1
ATOM 1258 N N . SER A 1 163 ? 4.328 3.887 -4.457 1 96 163 SER A N 1
ATOM 1259 C CA . SER A 1 163 ? 4.914 5.207 -4.246 1 96 163 SER A CA 1
ATOM 1260 C C . SER A 1 163 ? 3.855 6.301 -4.344 1 96 163 SER A C 1
ATOM 1262 O O . SER A 1 163 ? 3.885 7.27 -3.576 1 96 163 SER A O 1
ATOM 1264 N N . ARG A 1 164 ? 2.969 6.176 -5.242 1 92.75 164 ARG A N 1
ATOM 1265 C CA . ARG A 1 164 ? 1.901 7.164 -5.375 1 92.75 164 ARG A CA 1
ATOM 1266 C C . ARG A 1 164 ? 1.001 7.164 -4.145 1 92.75 164 ARG A C 1
ATOM 1268 O O . ARG A 1 164 ? 0.637 8.227 -3.637 1 92.75 164 ARG A O 1
ATOM 1275 N N . ALA A 1 165 ? 0.648 5.98 -3.689 1 94.62 165 ALA A N 1
ATOM 1276 C CA . ALA A 1 165 ? -0.139 5.891 -2.463 1 94.62 165 ALA A CA 1
ATOM 1277 C C . ALA A 1 165 ? 0.605 6.516 -1.287 1 94.62 165 ALA A C 1
ATOM 1279 O O . ALA A 1 165 ? 0.008 7.223 -0.47 1 94.62 165 ALA A O 1
ATOM 1280 N N . LEU A 1 166 ? 1.855 6.254 -1.226 1 95.44 166 LEU A N 1
ATOM 1281 C CA . LEU A 1 166 ? 2.682 6.805 -0.156 1 95.44 166 LEU A CA 1
ATOM 1282 C C . LEU A 1 166 ? 2.727 8.328 -0.231 1 95.44 166 LEU A C 1
ATOM 1284 O O . LEU A 1 166 ? 2.678 9.008 0.797 1 95.44 166 LEU A O 1
ATOM 1288 N N . CYS A 1 167 ? 2.834 8.859 -1.425 1 93.12 167 CYS A N 1
ATOM 1289 C CA . CYS A 1 167 ? 2.861 10.312 -1.607 1 93.12 167 CYS A CA 1
ATOM 1290 C C . CYS A 1 167 ? 1.58 10.945 -1.082 1 93.12 167 CYS A C 1
ATOM 1292 O O . CYS A 1 167 ? 1.627 11.977 -0.406 1 93.12 167 CYS A O 1
ATOM 1294 N N . VAL A 1 168 ? 0.471 10.375 -1.334 1 90.31 168 VAL A N 1
ATOM 1295 C CA . VAL A 1 168 ? -0.793 10.898 -0.824 1 90.31 168 VAL A CA 1
ATOM 1296 C C . VAL A 1 168 ? -0.777 10.891 0.703 1 90.31 168 VAL A C 1
ATOM 1298 O O . VAL A 1 168 ? -1.169 11.875 1.338 1 90.31 168 VAL A O 1
ATOM 1301 N N . HIS A 1 169 ? -0.336 9.766 1.207 1 91.56 169 HIS A N 1
ATOM 1302 C CA . HIS A 1 169 ? -0.266 9.617 2.656 1 91.56 169 HIS A CA 1
ATOM 1303 C C . HIS A 1 169 ? 0.629 10.68 3.279 1 91.56 169 HIS A C 1
ATOM 1305 O O . HIS A 1 169 ? 0.268 11.289 4.289 1 91.56 169 HIS A O 1
ATOM 1311 N N . ILE A 1 170 ? 1.786 10.906 2.652 1 90.5 170 ILE A N 1
ATOM 1312 C CA . ILE A 1 170 ? 2.766 11.867 3.148 1 90.5 170 ILE A CA 1
ATOM 1313 C C . ILE A 1 170 ? 2.199 13.281 3.045 1 90.5 170 ILE A C 1
ATOM 1315 O O . ILE A 1 170 ? 2.379 14.094 3.951 1 90.5 170 ILE A O 1
ATOM 1319 N N . LEU A 1 171 ? 1.555 13.57 2.02 1 85.06 171 LEU A N 1
ATOM 1320 C CA . LEU A 1 171 ? 0.964 14.891 1.819 1 85.06 171 LEU A CA 1
ATOM 1321 C C . LEU A 1 171 ? -0.074 15.188 2.896 1 85.06 171 LEU A C 1
ATOM 1323 O O . LEU A 1 171 ? -0.146 16.312 3.398 1 85.06 171 LEU A O 1
ATOM 1327 N N . ARG A 1 172 ? -0.831 14.195 3.252 1 83.06 172 ARG A N 1
ATOM 1328 C CA . ARG A 1 172 ? -1.888 14.344 4.246 1 83.06 172 ARG A CA 1
ATOM 1329 C C . ARG A 1 172 ? -1.304 14.586 5.633 1 83.06 172 ARG A C 1
ATOM 1331 O O . ARG A 1 172 ? -1.836 15.391 6.406 1 83.06 172 ARG A O 1
ATOM 1338 N N . ARG A 1 173 ? -0.204 13.891 5.906 1 83.19 173 ARG A N 1
ATOM 1339 C CA . ARG A 1 173 ? 0.215 13.805 7.301 1 83.19 173 ARG A CA 1
ATOM 1340 C C . ARG A 1 173 ? 1.396 14.734 7.574 1 83.19 173 ARG A C 1
ATOM 1342 O O . ARG A 1 173 ? 1.579 15.203 8.703 1 83.19 173 ARG A O 1
ATOM 1349 N N . TYR A 1 174 ? 2.184 14.977 6.52 1 84.56 174 TYR A N 1
ATOM 1350 C CA . TYR A 1 174 ? 3.475 15.586 6.82 1 84.56 174 TYR A CA 1
ATOM 1351 C C . TYR A 1 174 ? 3.703 16.828 5.969 1 84.56 174 TYR A C 1
ATOM 1353 O O . TYR A 1 174 ? 4.773 17.438 6.027 1 84.56 174 TYR A O 1
ATOM 1361 N N . ALA A 1 175 ? 2.861 17.109 5.023 1 76.69 175 ALA A N 1
ATOM 1362 C CA . ALA A 1 175 ? 3.129 18.203 4.094 1 76.69 175 ALA A CA 1
ATOM 1363 C C . ALA A 1 175 ? 2.42 19.484 4.527 1 76.69 175 ALA A C 1
ATOM 1365 O O . ALA A 1 175 ? 1.375 19.422 5.18 1 76.69 175 ALA A O 1
ATOM 1366 N N . SER A 1 176 ? 3.184 20.578 4.426 1 61.78 176 SER A N 1
ATOM 1367 C CA . SER A 1 176 ? 2.586 21.906 4.309 1 61.78 176 SER A CA 1
ATOM 1368 C C . SER A 1 176 ? 2.547 22.359 2.854 1 61.78 176 SER A C 1
ATOM 1370 O O . SER A 1 176 ? 3.574 22.375 2.172 1 61.78 176 SER A O 1
ATOM 1372 N N . VAL A 1 177 ? 1.487 22.047 2.127 1 50.75 177 VAL A N 1
ATOM 1373 C CA . VAL A 1 177 ? 1.424 22.344 0.698 1 50.75 177 VAL A CA 1
ATOM 1374 C C . VAL A 1 177 ? 1.444 23.844 0.473 1 50.75 177 VAL A C 1
ATOM 1376 O O . VAL A 1 177 ? 0.589 24.562 0.99 1 50.75 177 VAL A O 1
ATOM 1379 N N . VAL A 1 178 ? 2.629 24.453 0.176 1 48.88 178 VAL A N 1
ATOM 1380 C CA . VAL A 1 178 ? 2.717 25.844 -0.227 1 48.88 178 VAL A CA 1
ATOM 1381 C C . VAL A 1 178 ? 2.17 26.016 -1.643 1 48.88 178 VAL A C 1
ATOM 1383 O O . VAL A 1 178 ? 2.705 25.438 -2.594 1 48.88 178 VAL A O 1
ATOM 1386 N N . LEU A 1 179 ? 0.862 26.219 -1.801 1 46.03 179 LEU A N 1
ATOM 1387 C CA . LEU A 1 179 ? 0.275 26.5 -3.105 1 46.03 179 LEU A CA 1
ATOM 1388 C C . LEU A 1 179 ? 0.845 27.781 -3.688 1 46.03 179 LEU A C 1
ATOM 1390 O O . LEU A 1 179 ? 1.189 28.703 -2.945 1 46.03 179 LEU A O 1
ATOM 1394 N N . PRO A 1 180 ? 1.44 27.703 -4.887 1 44.16 180 PRO A N 1
ATOM 1395 C CA . PRO A 1 180 ? 1.832 29 -5.422 1 44.16 180 PRO A CA 1
ATOM 1396 C C . PRO A 1 180 ? 0.736 30.062 -5.273 1 44.16 180 PRO A C 1
ATOM 1398 O O . PRO A 1 180 ? -0.452 29.719 -5.301 1 44.16 180 PRO A O 1
ATOM 1401 N N . ALA A 1 181 ? 1.009 31.234 -4.793 1 43.19 181 ALA A N 1
ATOM 1402 C CA . ALA A 1 181 ? 0.158 32.406 -4.621 1 43.19 181 ALA A CA 1
ATOM 1403 C C . ALA A 1 181 ? -0.914 32.469 -5.707 1 43.19 181 ALA A C 1
ATOM 1405 O O . ALA A 1 181 ? -2.059 32.844 -5.434 1 43.19 181 ALA A O 1
ATOM 1406 N N . GLY A 1 182 ? -0.527 32.562 -6.926 1 41.94 182 GLY A N 1
ATOM 1407 C CA . GLY A 1 182 ? -1.442 33 -7.969 1 41.94 182 GLY A CA 1
ATOM 1408 C C . GLY A 1 182 ? -2.445 31.922 -8.359 1 41.94 182 GLY A C 1
ATOM 1409 O O . GLY A 1 182 ? -3.336 32.156 -9.18 1 41.94 182 GLY A O 1
ATOM 1410 N N . VAL A 1 183 ? -2.109 30.766 -8.547 1 41.94 183 VAL A N 1
ATOM 1411 C CA . VAL A 1 183 ? -3.053 29.844 -9.18 1 41.94 183 VAL A CA 1
ATOM 1412 C C . VAL A 1 183 ? -4.062 29.359 -8.1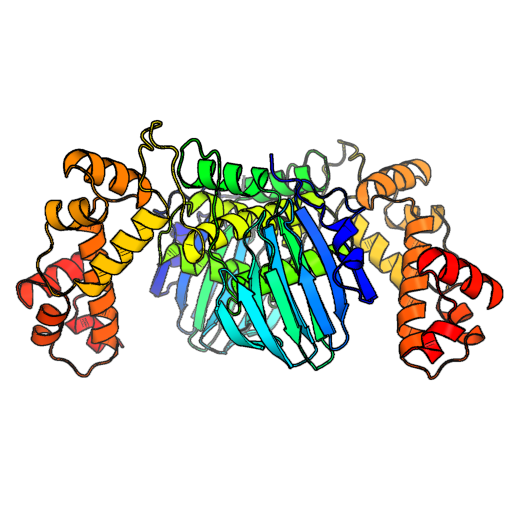41 1 41.94 183 VAL A C 1
ATOM 1414 O O . VAL A 1 183 ? -3.68 28.812 -7.102 1 41.94 183 VAL A O 1
ATOM 1417 N N . SER A 1 184 ? -5.098 30.016 -7.973 1 43.59 184 SER A N 1
ATOM 1418 C CA . SER A 1 184 ? -6.324 29.766 -7.223 1 43.59 184 SER A CA 1
ATOM 1419 C C . SER A 1 184 ? -6.656 28.266 -7.195 1 43.59 184 SER A C 1
ATOM 1421 O O . SER A 1 184 ? -6.98 27.688 -8.227 1 43.59 184 SER A O 1
ATOM 1423 N N . SER A 1 185 ? -6.059 27.547 -6.469 1 51.78 185 SER A N 1
ATOM 1424 C CA . SER A 1 185 ? -6.543 26.172 -6.367 1 51.78 185 SER A CA 1
ATOM 1425 C C . SER A 1 185 ? -8.031 26.141 -6.027 1 51.78 185 SER A C 1
ATOM 1427 O O . SER A 1 185 ? -8.531 27.016 -5.309 1 51.78 185 SER A O 1
ATOM 1429 N N . HIS A 1 186 ? -8.719 25.656 -6.918 1 59.84 186 HIS A N 1
ATOM 1430 C CA . HIS A 1 186 ? -10.148 25.484 -6.656 1 59.84 186 HIS A CA 1
ATOM 1431 C C . HIS A 1 186 ? -10.383 24.594 -5.445 1 59.84 186 HIS A C 1
ATOM 1433 O O . HIS A 1 186 ? -11.523 24.422 -5.012 1 59.84 186 HIS A O 1
ATOM 1439 N N . ARG A 1 187 ? -9.25 24.188 -4.84 1 68.5 187 ARG A N 1
ATOM 1440 C CA . ARG A 1 187 ? -9.383 23.359 -3.645 1 68.5 187 ARG A CA 1
ATOM 1441 C C . ARG A 1 187 ? -8.516 23.891 -2.51 1 68.5 187 ARG A C 1
ATOM 1443 O O . ARG A 1 187 ? -7.633 24.719 -2.734 1 68.5 187 ARG A O 1
ATOM 1450 N N . LEU A 1 188 ? -8.797 23.531 -1.273 1 72.69 188 LEU A N 1
ATOM 1451 C CA . LEU A 1 188 ? -7.977 23.812 -0.104 1 72.69 188 LEU A CA 1
ATOM 1452 C C . LEU A 1 188 ? -6.645 23.078 -0.177 1 72.69 188 LEU A C 1
ATOM 1454 O O . LEU A 1 188 ? -6.594 21.938 -0.641 1 72.69 188 LEU A O 1
ATOM 1458 N N . SER A 1 189 ? -5.543 23.719 0.109 1 67.56 189 SER A N 1
ATOM 1459 C CA . SER A 1 189 ? -4.246 23.062 0.238 1 67.56 189 SER A CA 1
ATOM 1460 C C . SER A 1 189 ? -4.262 22.031 1.367 1 67.56 189 SER A C 1
ATOM 1462 O O . SER A 1 189 ? -5.117 22.094 2.254 1 67.56 189 SER A O 1
ATOM 1464 N N . PRO A 1 190 ? -3.406 21.047 1.399 1 64.25 190 PRO A N 1
ATOM 1465 C CA . PRO A 1 190 ? -3.357 20.062 2.494 1 64.25 190 PRO A CA 1
ATOM 1466 C C . PRO A 1 190 ? -3.178 20.734 3.861 1 64.25 190 PRO A C 1
ATOM 1468 O O . PRO A 1 190 ? -3.791 20.297 4.84 1 64.25 190 PRO A O 1
ATOM 1471 N N . ALA A 1 191 ? -2.309 21.688 3.936 1 67.31 191 ALA A N 1
ATOM 1472 C CA . ALA A 1 191 ? -2.127 22.422 5.191 1 67.31 191 ALA A CA 1
ATOM 1473 C C . ALA A 1 191 ? -3.426 23.094 5.629 1 67.31 191 ALA A C 1
ATOM 1475 O O . ALA A 1 191 ? -3.766 23.078 6.812 1 67.31 191 ALA A O 1
ATOM 1476 N N . GLU A 1 192 ? -4.074 23.625 4.578 1 75.38 192 GLU A N 1
ATOM 1477 C CA . GLU A 1 192 ? -5.355 24.266 4.871 1 75.38 192 GLU A CA 1
ATOM 1478 C C . GLU A 1 192 ? -6.387 23.234 5.324 1 75.38 192 GLU A C 1
ATOM 1480 O O . GLU A 1 192 ? -7.152 23.484 6.258 1 75.38 192 GLU A O 1
ATOM 1485 N N . MET A 1 193 ? -6.395 22.125 4.715 1 79.31 193 MET A N 1
ATOM 1486 C CA . MET A 1 193 ? -7.332 21.078 5.086 1 79.31 193 MET A CA 1
ATOM 1487 C C . MET A 1 193 ? -7.066 20.578 6.508 1 79.31 193 MET A C 1
ATOM 1489 O O . MET A 1 193 ? -8 20.391 7.285 1 79.31 193 MET A O 1
ATOM 1493 N N . ARG A 1 194 ? -5.844 20.375 6.836 1 77.62 194 ARG A N 1
ATOM 1494 C CA . ARG A 1 194 ? -5.496 19.953 8.188 1 77.62 194 ARG A CA 1
ATOM 1495 C C . ARG A 1 194 ? -5.926 21 9.211 1 77.62 194 ARG A C 1
ATOM 1497 O O . ARG A 1 194 ? -6.504 20.672 10.25 1 77.62 194 ARG A O 1
ATOM 1504 N N . ARG A 1 195 ? -5.578 22.156 8.898 1 80.19 195 ARG A N 1
ATOM 1505 C CA . ARG A 1 195 ? -5.93 23.266 9.789 1 80.19 195 ARG A CA 1
ATOM 1506 C C . ARG A 1 195 ? -7.438 23.312 10.023 1 80.19 195 ARG A C 1
ATOM 1508 O O . ARG A 1 195 ? -7.887 23.469 11.164 1 80.19 195 ARG A O 1
ATOM 1515 N N . ILE A 1 196 ? -8.125 23.109 8.938 1 87.19 196 ILE A N 1
ATOM 1516 C CA . ILE A 1 196 ? -9.578 23.156 9.031 1 87.19 196 ILE A CA 1
ATOM 1517 C C . ILE A 1 196 ? -10.086 21.922 9.773 1 87.19 196 ILE A C 1
ATOM 1519 O O . ILE A 1 196 ? -10.977 22.031 10.625 1 87.19 196 ILE A O 1
ATOM 1523 N N . GLY A 1 197 ? -9.539 20.844 9.438 1 86.5 197 GLY A N 1
ATOM 1524 C CA . GLY A 1 197 ? -9.906 19.625 10.148 1 86.5 197 GLY A CA 1
ATOM 1525 C C . GLY A 1 197 ? -9.688 19.734 11.648 1 86.5 197 GLY A C 1
ATOM 1526 O O . GLY A 1 197 ? -10.578 19.406 12.438 1 86.5 197 GLY A O 1
ATOM 1527 N N . ASP A 1 198 ? -8.484 20.141 12.031 1 85.12 198 ASP A N 1
ATOM 1528 C CA . ASP A 1 198 ? -8.164 20.328 13.445 1 85.12 198 ASP A CA 1
ATOM 1529 C C . ASP A 1 198 ? -9.109 21.328 14.102 1 85.12 198 ASP A C 1
ATOM 1531 O O . ASP A 1 198 ? -9.586 21.094 15.219 1 85.12 198 ASP A O 1
ATOM 1535 N N . TYR A 1 199 ? -9.312 22.375 13.469 1 89.5 199 TYR A N 1
ATOM 1536 C CA . TYR A 1 199 ? -10.211 23.391 13.992 1 89.5 199 TYR A CA 1
ATOM 1537 C C . TYR A 1 199 ? -11.602 22.828 14.25 1 89.5 199 TYR A C 1
ATOM 1539 O O . TYR A 1 199 ? -12.188 23.047 15.312 1 89.5 199 TYR A O 1
ATOM 1547 N N . ILE A 1 200 ? -12.07 22.062 13.258 1 89.94 200 ILE A N 1
ATOM 1548 C CA . ILE A 1 200 ? -13.398 21.469 13.375 1 89.94 200 ILE A CA 1
ATOM 1549 C C . ILE A 1 200 ? -13.438 20.516 14.562 1 89.94 200 ILE A C 1
ATOM 1551 O O . ILE A 1 200 ? -14.336 20.594 15.406 1 89.94 200 ILE A O 1
ATOM 1555 N N . GLU A 1 201 ? -12.461 19.719 14.664 1 88.44 201 GLU A N 1
ATOM 1556 C CA . GLU A 1 201 ? -12.414 18.734 15.75 1 88.44 201 GLU A CA 1
ATOM 1557 C C . GLU A 1 201 ? -12.359 19.422 17.109 1 88.44 201 GLU A C 1
ATOM 1559 O O . GLU A 1 201 ? -13.039 19 18.047 1 88.44 201 GLU A O 1
ATOM 1564 N N . ASP A 1 202 ? -11.586 20.406 17.156 1 87.19 202 ASP A N 1
ATOM 1565 C CA . ASP A 1 202 ? -11.375 21.109 18.406 1 87.19 202 ASP A CA 1
ATOM 1566 C C . ASP A 1 202 ? -12.633 21.891 18.828 1 87.19 202 ASP A C 1
ATOM 1568 O O . ASP A 1 202 ? -12.812 22.203 20 1 87.19 202 ASP A O 1
ATOM 1572 N N . HIS A 1 203 ? -13.516 22.094 17.891 1 90.5 203 HIS A N 1
ATOM 1573 C CA . HIS A 1 203 ? -14.641 22.984 18.188 1 90.5 203 HIS A CA 1
ATOM 1574 C C . HIS A 1 203 ? -15.969 22.297 17.891 1 90.5 203 HIS A C 1
ATOM 1576 O O . HIS A 1 203 ? -16.969 22.969 17.609 1 90.5 203 HIS A O 1
ATOM 1582 N N . LEU A 1 204 ? -16 21.031 17.891 1 91.06 204 LEU A N 1
ATOM 1583 C CA . LEU A 1 204 ? -17.172 20.281 17.469 1 91.06 204 LEU A CA 1
ATOM 1584 C C . LEU A 1 204 ? -18.359 20.562 18.375 1 91.06 204 LEU A C 1
ATOM 1586 O O . LEU A 1 204 ? -19.516 20.469 17.953 1 91.06 204 LEU A O 1
ATOM 1590 N N . SER A 1 205 ? -18.125 20.844 19.656 1 90.69 205 SER A N 1
ATOM 1591 C CA . SER A 1 205 ? -19.203 21.047 20.625 1 90.69 205 SER A CA 1
ATOM 1592 C C . SER A 1 205 ? -19.766 22.453 20.531 1 90.69 205 SER A C 1
ATOM 1594 O O . SER A 1 205 ? -20.781 22.766 21.172 1 90.69 205 SER A O 1
ATOM 1596 N N . GLU A 1 206 ? -19.109 23.312 19.781 1 88.38 206 GLU A N 1
ATOM 1597 C CA . GLU A 1 206 ? -19.484 24.719 19.703 1 88.38 206 GLU A CA 1
ATOM 1598 C C . GLU A 1 206 ? -20.094 25.047 18.344 1 88.38 206 GLU A C 1
ATOM 1600 O O . GLU A 1 206 ? -19.859 24.328 17.359 1 88.38 206 GLU A O 1
ATOM 1605 N N . PRO A 1 207 ? -20.969 26.094 18.344 1 85.25 207 PRO A N 1
ATOM 1606 C CA . PRO A 1 207 ? -21.406 26.562 17.031 1 85.25 207 PRO A CA 1
ATOM 1607 C C . PRO A 1 207 ? -20.266 27.062 16.172 1 85.25 207 PRO A C 1
ATOM 1609 O O . PRO A 1 207 ? -19.328 27.688 16.688 1 85.25 207 PRO A O 1
ATOM 1612 N N . MET A 1 208 ? -20.203 26.625 14.906 1 87.56 208 MET A N 1
ATOM 1613 C CA . MET A 1 208 ? -19.188 27.031 13.945 1 87.56 208 MET A CA 1
ATOM 1614 C C . MET A 1 208 ? -19.828 27.594 12.688 1 87.56 208 MET A C 1
ATOM 1616 O O . MET A 1 208 ? -20.719 26.984 12.102 1 87.56 208 MET A O 1
ATOM 1620 N N . THR A 1 209 ? -19.406 28.828 12.305 1 87.19 209 THR A N 1
ATOM 1621 C CA . THR A 1 209 ? -19.891 29.406 11.055 1 87.19 209 THR A CA 1
ATOM 1622 C C . THR A 1 209 ? -18.891 29.188 9.93 1 87.19 209 THR A C 1
ATOM 1624 O O . THR A 1 209 ? -17.75 28.812 10.172 1 87.19 209 THR A O 1
ATOM 1627 N N . LEU A 1 210 ? -19.438 29.344 8.734 1 87.94 210 LEU A N 1
ATOM 1628 C CA . LEU A 1 210 ? -18.531 29.281 7.59 1 87.94 210 LEU A CA 1
ATOM 1629 C C . LEU A 1 210 ? -17.422 30.328 7.715 1 87.94 210 LEU A C 1
ATOM 1631 O O . LEU A 1 210 ? -16.297 30.078 7.309 1 87.94 210 LEU A O 1
ATOM 1635 N N . GLY A 1 211 ? -17.828 31.453 8.266 1 85.62 211 GLY A N 1
ATOM 1636 C CA . GLY A 1 211 ? -16.844 32.531 8.484 1 85.62 211 GLY A CA 1
ATOM 1637 C C . GLY A 1 211 ? -15.734 32.125 9.43 1 85.62 211 GLY A C 1
ATOM 1638 O O . GLY A 1 211 ? -14.562 32.406 9.18 1 85.62 211 GLY A O 1
ATOM 1639 N N . ASP A 1 212 ? -16.141 31.531 10.523 1 88.25 212 ASP A N 1
ATOM 1640 C CA . ASP A 1 212 ? -15.172 31.031 11.492 1 88.25 212 ASP A CA 1
ATOM 1641 C C . ASP A 1 212 ? -14.148 30.109 10.828 1 88.25 212 ASP A C 1
ATOM 1643 O O . ASP A 1 212 ? -12.945 30.234 11.062 1 88.25 212 ASP A O 1
ATOM 1647 N N . MET A 1 213 ? -14.68 29.25 10.016 1 90.12 213 MET A N 1
ATOM 1648 C CA . MET A 1 213 ? -13.828 28.281 9.344 1 90.12 213 MET A CA 1
ATOM 1649 C C . MET A 1 213 ? -12.977 28.938 8.266 1 90.12 213 MET A C 1
ATOM 1651 O O . MET A 1 213 ? -11.781 28.656 8.148 1 90.12 213 MET A O 1
ATOM 1655 N N . ALA A 1 214 ? -13.531 29.797 7.516 1 86 214 ALA A N 1
ATOM 1656 C CA . ALA A 1 214 ? -12.844 30.484 6.434 1 86 214 ALA A CA 1
ATOM 1657 C C . ALA A 1 214 ? -11.672 31.312 6.965 1 86 214 ALA A C 1
ATOM 1659 O O . ALA A 1 214 ? -10.609 31.359 6.352 1 86 214 ALA A O 1
ATOM 1660 N N . THR A 1 215 ? -11.875 31.938 8.117 1 84.31 215 THR A N 1
ATOM 1661 C CA . THR A 1 215 ? -10.859 32.781 8.734 1 84.31 215 THR A CA 1
ATOM 1662 C C . THR A 1 215 ? -9.617 31.953 9.086 1 84.31 215 THR A C 1
ATOM 1664 O O . THR A 1 215 ? -8.492 32.469 9.023 1 84.31 215 THR A O 1
ATOM 1667 N N . GLN A 1 216 ? -9.844 30.719 9.312 1 85.44 216 GLN A N 1
ATOM 1668 C CA . GLN A 1 216 ? -8.734 29.859 9.703 1 85.44 216 GLN A CA 1
ATOM 1669 C C . GLN A 1 216 ? -7.746 29.672 8.555 1 85.44 216 GLN A C 1
ATOM 1671 O O . GLN A 1 216 ? -6.574 29.359 8.773 1 85.44 216 GLN A O 1
ATOM 1676 N N . VAL A 1 217 ? -8.312 29.859 7.379 1 82.38 217 VAL A N 1
ATOM 1677 C CA . VAL A 1 217 ? -7.453 29.609 6.227 1 82.38 217 VAL A CA 1
ATOM 1678 C C . VAL A 1 217 ? -7.344 30.891 5.387 1 82.38 217 VAL A C 1
ATOM 1680 O O . VAL A 1 217 ? -6.918 30.844 4.23 1 82.38 217 VAL A O 1
ATOM 1683 N N . GLY A 1 218 ? -7.695 31.938 5.906 1 79.62 218 GLY A N 1
ATOM 1684 C CA . GLY A 1 218 ? -7.531 33.25 5.281 1 79.62 218 GLY A CA 1
ATOM 1685 C C . GLY A 1 218 ? -8.312 33.375 3.986 1 79.62 218 GLY A C 1
ATOM 1686 O O . GLY A 1 218 ? -7.816 33.969 3.023 1 79.62 218 GLY A O 1
ATOM 1687 N N . MET A 1 219 ? -9.516 32.844 3.93 1 79.31 219 MET A N 1
ATOM 1688 C CA . MET A 1 219 ? -10.344 32.906 2.727 1 79.31 219 MET A CA 1
ATOM 1689 C C . MET A 1 219 ? -11.68 33.562 3.012 1 79.31 219 MET A C 1
ATOM 1691 O O . MET A 1 219 ? -12.086 33.688 4.168 1 79.31 219 MET A O 1
ATOM 1695 N N . THR A 1 220 ? -12.266 34.125 1.853 1 76.44 220 THR A N 1
ATOM 1696 C CA . THR A 1 220 ? -13.664 34.5 1.96 1 76.44 220 THR A CA 1
ATOM 1697 C C . THR A 1 220 ? -14.562 33.281 2.123 1 76.44 220 THR A C 1
ATOM 1699 O O . THR A 1 220 ? -14.164 32.156 1.78 1 76.44 220 THR A O 1
ATOM 1702 N N . THR A 1 221 ? -15.727 33.5 2.73 1 81.56 221 THR A N 1
ATOM 1703 C CA . THR A 1 221 ? -16.672 32.406 2.961 1 81.56 221 THR A CA 1
ATOM 1704 C C . THR A 1 221 ? -17.016 31.703 1.649 1 81.56 221 THR A C 1
ATOM 1706 O O . THR A 1 221 ? -17.156 30.484 1.606 1 81.56 221 THR A O 1
ATOM 1709 N N . ASP A 1 222 ? -17.141 32.5 0.586 1 75.5 222 ASP A N 1
ATOM 1710 C CA . ASP A 1 222 ? -17.484 31.922 -0.715 1 75.5 222 ASP A CA 1
ATOM 1711 C C . ASP A 1 222 ? -16.359 31.047 -1.251 1 75.5 222 ASP A C 1
ATOM 1713 O O . ASP A 1 222 ? -16.609 29.906 -1.656 1 75.5 222 ASP A O 1
ATOM 1717 N N . LEU A 1 223 ? -15.203 31.562 -1.293 1 73.94 223 LEU A N 1
ATOM 1718 C CA . LEU A 1 223 ? -14.039 30.812 -1.771 1 73.94 223 LEU A CA 1
ATOM 1719 C C . LEU A 1 223 ? -13.797 29.578 -0.918 1 73.94 223 LEU A C 1
ATOM 1721 O O . LEU A 1 223 ? -13.492 28.5 -1.445 1 73.94 223 LEU A O 1
ATOM 1725 N N . PHE A 1 224 ? -13.883 29.75 0.345 1 85.75 224 PHE A N 1
ATOM 1726 C CA . PHE A 1 224 ? -13.703 28.641 1.275 1 85.75 224 PHE A CA 1
ATOM 1727 C C . PHE A 1 224 ? -14.711 27.531 0.989 1 85.75 224 PHE A C 1
ATOM 1729 O O . PHE A 1 224 ? -14.344 26.359 0.885 1 85.75 224 PHE A O 1
ATOM 1736 N N . SER A 1 225 ? -15.977 27.891 0.896 1 83.31 225 SER A N 1
ATOM 1737 C CA . SER A 1 225 ? -17.031 26.906 0.646 1 83.31 225 SER A CA 1
ATOM 1738 C C . SER A 1 225 ? -16.766 26.141 -0.638 1 83.31 225 SER A C 1
ATOM 1740 O O . SER A 1 225 ? -16.906 24.906 -0.67 1 83.31 225 SER A O 1
ATOM 1742 N N . ARG A 1 226 ? -16.312 26.859 -1.638 1 75.88 226 ARG A N 1
ATOM 1743 C CA . ARG A 1 226 ? -16.031 26.234 -2.924 1 75.88 226 ARG A CA 1
ATOM 1744 C C . ARG A 1 226 ? -14.844 25.281 -2.822 1 75.88 226 ARG A C 1
ATOM 1746 O O . ARG A 1 226 ? -14.914 24.141 -3.268 1 75.88 226 ARG A O 1
ATOM 1753 N N . ARG A 1 227 ? -13.867 25.812 -2.219 1 78.44 227 ARG A N 1
ATOM 1754 C CA . ARG A 1 227 ? -12.648 25.016 -2.115 1 78.44 227 ARG A CA 1
ATOM 1755 C C . ARG A 1 227 ? -12.844 23.844 -1.149 1 78.44 227 ARG A C 1
ATOM 1757 O O . ARG A 1 227 ? -12.297 22.766 -1.354 1 78.44 227 ARG A O 1
ATOM 1764 N N . PHE A 1 228 ? -13.633 24.094 -0.121 1 85.88 228 PHE A N 1
ATOM 1765 C CA . PHE A 1 228 ? -13.93 23.047 0.84 1 85.88 228 PHE A CA 1
ATOM 1766 C C . PHE A 1 228 ? -14.664 21.891 0.167 1 85.88 228 PHE A C 1
ATOM 1768 O O . PHE A 1 228 ? -14.297 20.719 0.343 1 85.88 228 PHE A O 1
ATOM 1775 N N . ARG A 1 229 ? -15.602 22.312 -0.615 1 81.88 229 ARG A N 1
ATOM 1776 C CA . ARG A 1 229 ? -16.406 21.297 -1.294 1 81.88 229 ARG A CA 1
ATOM 1777 C C . ARG A 1 229 ? -15.539 20.453 -2.232 1 81.88 229 ARG A C 1
ATOM 1779 O O . ARG A 1 229 ? -15.688 19.234 -2.297 1 81.88 229 ARG A O 1
ATOM 1786 N N . LYS A 1 230 ? -14.758 21.109 -2.812 1 72.81 230 LYS A N 1
ATOM 1787 C CA . LYS A 1 230 ? -13.891 20.422 -3.762 1 72.81 230 LYS A CA 1
ATOM 1788 C C . LYS A 1 230 ? -12.859 19.562 -3.039 1 72.81 230 LYS A C 1
ATOM 1790 O O . LYS A 1 230 ? -12.477 18.5 -3.537 1 72.81 230 LYS A O 1
ATOM 1795 N N . SER A 1 231 ? -12.5 20.016 -1.91 1 75.69 231 SER A N 1
ATOM 1796 C CA . SER A 1 231 ? -11.438 19.359 -1.16 1 75.69 231 SER A CA 1
ATOM 1797 C C . SER A 1 231 ? -11.977 18.188 -0.335 1 75.69 231 SER A C 1
ATOM 1799 O O . SER A 1 231 ? -11.344 17.141 -0.246 1 75.69 231 SER A O 1
ATOM 1801 N N . PHE A 1 232 ? -13.133 18.406 0.327 1 77.56 232 PHE A N 1
ATOM 1802 C CA . PHE A 1 232 ? -13.688 17.422 1.259 1 77.56 232 PHE A CA 1
ATOM 1803 C C . PHE A 1 232 ? -14.82 16.641 0.606 1 77.56 232 PHE A C 1
ATOM 1805 O O . PHE A 1 232 ? -15.281 15.633 1.155 1 77.56 232 PHE A O 1
ATOM 1812 N N . GLY A 1 233 ? -15.234 17.078 -0.483 1 73.5 233 GLY A N 1
ATOM 1813 C CA . GLY A 1 233 ? -16.266 16.375 -1.229 1 73.5 233 GLY A CA 1
ATOM 1814 C C . GLY A 1 233 ? -17.672 16.672 -0.729 1 73.5 233 GLY A C 1
ATOM 1815 O O . GLY A 1 233 ? -18.641 16.094 -1.207 1 73.5 233 GLY A O 1
ATOM 1816 N N . MET A 1 234 ? -17.797 17.453 0.244 1 78.25 234 MET A N 1
ATOM 1817 C CA . MET A 1 234 ? -19.078 17.859 0.829 1 78.25 234 MET A CA 1
ATOM 1818 C C . MET A 1 234 ? -18.984 19.281 1.388 1 78.25 234 MET A C 1
ATOM 1820 O O . MET A 1 234 ? -17.891 19.781 1.619 1 78.25 234 MET A O 1
ATOM 1824 N N . PRO A 1 235 ? -20.141 19.844 1.559 1 84.25 235 PRO A N 1
ATOM 1825 C CA . PRO A 1 235 ? -20.141 21.172 2.148 1 84.25 235 PRO A CA 1
ATOM 1826 C C . PRO A 1 235 ? -19.625 21.188 3.586 1 84.25 235 PRO A C 1
ATOM 1828 O O . PRO A 1 235 ? -19.781 20.203 4.309 1 84.25 235 PRO A O 1
ATOM 1831 N N . PRO A 1 236 ? -19.016 22.328 4.004 1 86.94 236 PRO A N 1
ATOM 1832 C CA . PRO A 1 236 ? -18.422 22.438 5.34 1 86.94 236 PRO A CA 1
ATOM 1833 C C . PRO A 1 236 ? -19.406 22.031 6.445 1 86.94 236 PRO A C 1
ATOM 1835 O O . PRO A 1 236 ? -19.047 21.25 7.328 1 86.94 236 PRO A O 1
ATOM 1838 N N . TYR A 1 237 ? -20.625 22.438 6.32 1 85 237 TYR A N 1
ATOM 1839 C CA . TYR A 1 237 ? -21.578 22.156 7.379 1 85 237 TYR A CA 1
ATOM 1840 C C . TYR A 1 237 ? -21.922 20.672 7.43 1 85 237 TYR A C 1
ATOM 1842 O O . TYR A 1 237 ? -22.062 20.109 8.516 1 85 237 TYR A O 1
ATOM 1850 N N . ARG A 1 238 ? -22.016 20.141 6.344 1 85.62 238 ARG A N 1
ATOM 1851 C CA . ARG A 1 238 ? -22.266 18.703 6.301 1 85.62 238 ARG A CA 1
ATOM 1852 C C . ARG A 1 238 ? -21.125 17.922 6.93 1 85.62 238 ARG A C 1
ATOM 1854 O O . ARG A 1 238 ? -21.344 16.969 7.668 1 85.62 238 ARG A O 1
ATOM 1861 N N . HIS A 1 239 ? -19.984 18.359 6.562 1 88.5 239 HIS A N 1
ATOM 1862 C CA . HIS A 1 239 ? -18.797 17.719 7.133 1 88.5 239 HIS A CA 1
ATOM 1863 C C . HIS A 1 239 ? -18.781 17.828 8.656 1 88.5 239 HIS A C 1
ATOM 1865 O O . HIS A 1 239 ? -18.547 16.844 9.352 1 88.5 239 HIS A O 1
ATOM 1871 N N . VAL A 1 240 ? -19.062 18.938 9.188 1 89.12 240 VAL A N 1
ATOM 1872 C CA . VAL A 1 240 ? -19.125 19.172 10.625 1 89.12 240 VAL A CA 1
ATOM 1873 C C . VAL A 1 240 ? -20.172 18.25 11.258 1 89.12 240 VAL A C 1
ATOM 1875 O O . VAL A 1 240 ? -19.906 17.625 12.289 1 89.12 240 VAL A O 1
ATOM 1878 N N . MET A 1 241 ? -21.219 18.156 10.609 1 87.88 241 MET A N 1
ATOM 1879 C CA . MET A 1 241 ? -22.312 17.344 11.141 1 87.88 241 MET A CA 1
ATOM 1880 C C . MET A 1 241 ? -21.922 15.867 11.195 1 87.88 241 MET A C 1
ATOM 1882 O O . MET A 1 241 ? -22.203 15.18 12.18 1 87.88 241 MET A O 1
ATOM 1886 N N . MET A 1 242 ? -21.312 15.492 10.188 1 86.12 242 MET A N 1
ATOM 1887 C CA . MET A 1 242 ? -20.859 14.102 10.148 1 86.12 242 MET A CA 1
ATOM 1888 C C . MET A 1 242 ? -19.859 13.828 11.266 1 86.12 242 MET A C 1
ATOM 1890 O O . MET A 1 242 ? -19.906 12.766 11.891 1 86.12 242 MET A O 1
ATOM 1894 N N . ARG A 1 243 ? -19.031 14.719 11.469 1 89.69 243 ARG A N 1
ATOM 1895 C CA . ARG A 1 243 ? -18.047 14.57 12.547 1 89.69 243 ARG A CA 1
ATOM 1896 C C . ARG A 1 243 ? -18.734 14.555 13.906 1 89.69 243 ARG A C 1
ATOM 1898 O O . ARG A 1 243 ? -18.328 13.805 14.797 1 89.69 243 ARG A O 1
ATOM 1905 N N . ARG A 1 244 ? -19.688 15.328 14.086 1 90.44 244 ARG A N 1
ATOM 1906 C CA . ARG A 1 244 ? -20.453 15.344 15.328 1 90.44 244 ARG A CA 1
ATOM 1907 C C . ARG A 1 244 ? -21.141 14.008 15.57 1 90.44 244 ARG A C 1
ATOM 1909 O O . ARG A 1 244 ? -21.141 13.492 16.688 1 90.44 244 ARG A O 1
ATOM 1916 N N . VAL A 1 245 ? -21.625 13.516 14.547 1 87.62 245 VAL A N 1
ATOM 1917 C CA . VAL A 1 245 ? -22.312 12.227 14.656 1 87.62 245 VAL A CA 1
ATOM 1918 C C . VAL A 1 245 ? -21.297 11.141 15.023 1 87.62 245 VAL A C 1
ATOM 1920 O O . VAL A 1 245 ? -21.594 10.281 15.859 1 87.62 245 VAL A O 1
ATOM 1923 N N . GLU A 1 246 ? -20.25 11.211 14.375 1 86.12 246 GLU A N 1
ATOM 1924 C CA . GLU A 1 246 ? -19.203 10.234 14.656 1 86.12 246 GLU A CA 1
ATOM 1925 C C . GLU A 1 246 ? -18.75 10.312 16.109 1 86.12 246 GLU A C 1
ATOM 1927 O O . GLU A 1 246 ? -18.547 9.281 16.75 1 86.12 246 GLU A O 1
ATOM 1932 N N . ARG A 1 247 ? -18.578 11.414 16.531 1 87.69 247 ARG A N 1
ATOM 1933 C CA . ARG A 1 247 ? -18.234 11.602 17.938 1 87.69 247 ARG A CA 1
ATOM 1934 C C . ARG A 1 247 ? -19.344 11.07 18.844 1 87.69 247 ARG A C 1
ATOM 1936 O O . ARG A 1 247 ? -19.062 10.43 19.859 1 87.69 247 ARG A O 1
ATOM 1943 N N . ALA A 1 248 ? -20.469 11.344 18.5 1 89.62 248 ALA A N 1
ATOM 1944 C CA . ALA A 1 248 ? -21.609 10.852 19.281 1 89.62 248 ALA A CA 1
ATOM 1945 C C . ALA A 1 248 ? -21.609 9.328 19.328 1 89.62 248 ALA A C 1
ATOM 1947 O O . ALA A 1 248 ? -21.859 8.742 20.391 1 89.62 248 ALA A O 1
ATOM 1948 N N . ARG A 1 249 ? -21.312 8.859 18.203 1 84.88 249 ARG A N 1
ATOM 1949 C CA . ARG A 1 249 ? -21.266 7.402 18.125 1 84.88 249 ARG A CA 1
ATOM 1950 C C . ARG A 1 249 ? -20.234 6.836 19.094 1 84.88 249 ARG A C 1
ATOM 1952 O O . ARG A 1 249 ? -20.5 5.863 19.797 1 84.88 249 ARG A O 1
ATOM 1959 N N . ARG A 1 250 ? -19.156 7.41 19.094 1 83.75 250 ARG A N 1
ATOM 1960 C CA . ARG A 1 250 ? -18.078 6.973 19.969 1 83.75 250 ARG A CA 1
ATOM 1961 C C . ARG A 1 250 ? -18.469 7.113 21.438 1 83.75 250 ARG A C 1
ATOM 1963 O O . ARG A 1 250 ? -18.203 6.223 22.25 1 83.75 250 ARG A O 1
ATOM 1970 N N . LEU A 1 251 ? -19.078 8.148 21.688 1 85.94 251 LEU A N 1
ATOM 1971 C CA . LEU A 1 251 ? -19.469 8.422 23.062 1 85.94 251 LEU A CA 1
ATOM 1972 C C . LEU A 1 251 ? -20.609 7.508 23.484 1 85.94 251 LEU A C 1
ATOM 1974 O O . LEU A 1 251 ? -20.672 7.082 24.641 1 85.94 251 LEU A O 1
ATOM 1978 N N . LEU A 1 252 ? -21.422 7.227 22.594 1 85.56 252 LEU A N 1
ATOM 1979 C CA . LEU A 1 252 ? -22.531 6.316 22.87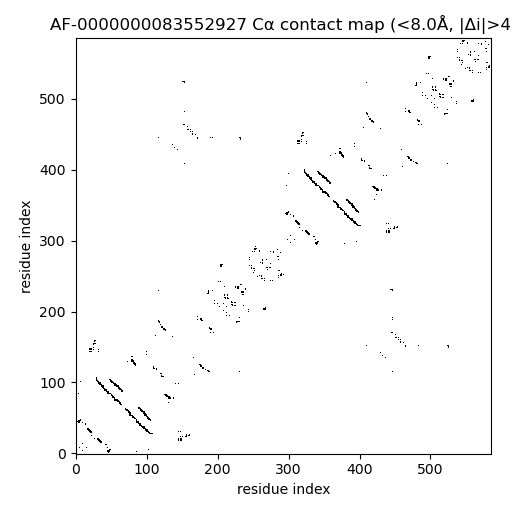5 1 85.56 252 LEU A CA 1
ATOM 1980 C C . LEU A 1 252 ? -22.016 4.906 23.141 1 85.56 252 LEU A C 1
ATOM 1982 O O . LEU A 1 252 ? -22.531 4.215 24.031 1 85.56 252 LEU A O 1
ATOM 1986 N N . ALA A 1 253 ? -21.109 4.566 22.375 1 79.25 253 ALA A N 1
ATOM 1987 C CA . ALA A 1 253 ? -20.531 3.232 22.531 1 79.25 253 ALA A CA 1
ATOM 1988 C C . ALA A 1 253 ? -19.859 3.076 23.891 1 79.25 253 ALA A C 1
ATOM 1990 O O . ALA A 1 253 ? -19.812 1.979 24.453 1 79.25 253 ALA A O 1
ATOM 1991 N N . GLY A 1 254 ? -19.375 4.086 24.375 1 76.69 254 GLY A N 1
ATOM 1992 C CA . GLY A 1 254 ? -18.734 4.059 25.688 1 76.69 254 GLY A CA 1
ATOM 1993 C C . GLY A 1 254 ? -19.734 3.938 26.828 1 76.69 254 GLY A C 1
ATOM 1994 O O . G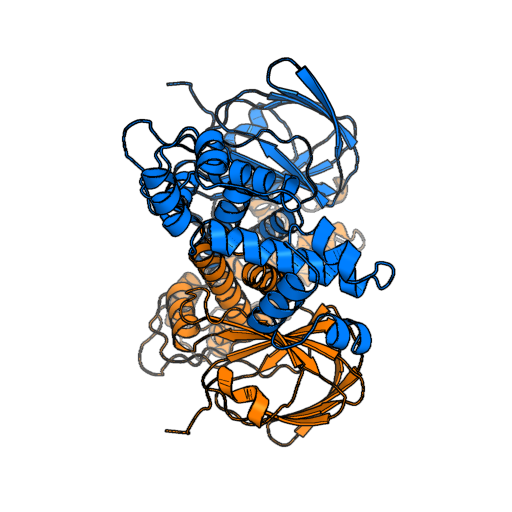LY A 1 254 ? -19.359 3.547 27.938 1 76.69 254 GLY A O 1
ATOM 1995 N N . GLY A 1 255 ? -21.031 4.219 26.734 1 73.81 255 GLY A N 1
ATOM 1996 C CA . GLY A 1 255 ? -22.188 3.855 27.562 1 73.81 255 GLY A CA 1
ATOM 1997 C C . GLY A 1 255 ? -22.312 4.707 28.812 1 73.81 255 GLY A C 1
ATOM 1998 O O . GLY A 1 255 ? -23.25 4.523 29.594 1 73.81 255 GLY A O 1
ATOM 1999 N N . HIS A 1 256 ? -21.5 5.699 29.172 1 77.75 256 HIS A N 1
ATOM 2000 C CA . HIS A 1 256 ? -21.5 6.316 30.484 1 77.75 256 HIS A CA 1
ATOM 2001 C C . HIS A 1 256 ? -22.266 7.637 30.484 1 77.75 256 HIS A C 1
ATOM 2003 O O . HIS A 1 256 ? -22.781 8.07 31.516 1 77.75 256 HIS A O 1
ATOM 2009 N N . LEU A 1 257 ? -22.453 8.211 29.328 1 86.25 257 LEU A N 1
ATOM 2010 C CA . LEU A 1 257 ? -23.016 9.555 29.297 1 86.25 257 LEU A CA 1
ATOM 2011 C C . LEU A 1 257 ? -24.469 9.523 28.844 1 86.25 257 LEU A C 1
ATOM 2013 O O . LEU A 1 257 ? -24.859 8.68 28.031 1 86.25 257 LEU A O 1
ATOM 2017 N N . ALA A 1 258 ? -25.281 10.359 29.547 1 89.69 258 ALA A N 1
ATOM 2018 C CA . ALA A 1 258 ? -26.656 10.523 29.094 1 89.69 258 ALA A CA 1
ATOM 2019 C C . ALA A 1 258 ? -26.703 11.109 27.688 1 89.69 258 ALA A C 1
ATOM 2021 O O . ALA A 1 258 ? -25.812 11.852 27.281 1 89.69 258 ALA A O 1
ATOM 2022 N N . VAL A 1 259 ? -27.672 10.75 26.984 1 89 259 VAL A N 1
ATOM 2023 C CA . VAL A 1 259 ? -27.812 11.172 25.594 1 89 259 VAL A CA 1
ATOM 2024 C C . VAL A 1 259 ? -27.844 12.695 25.516 1 89 259 VAL A C 1
ATOM 2026 O O . VAL A 1 259 ? -27.297 13.281 24.562 1 89 259 VAL A O 1
ATOM 2029 N N . LYS A 1 260 ? -28.484 13.281 26.531 1 90.12 260 LYS A N 1
ATOM 2030 C CA . LYS A 1 260 ? -28.547 14.734 26.578 1 90.12 260 LYS A CA 1
ATOM 2031 C C . LYS A 1 260 ? -27.141 15.336 26.688 1 90.12 260 LYS A C 1
ATOM 2033 O O . LYS A 1 260 ? -26.844 16.359 26.078 1 90.12 260 LYS A O 1
ATOM 2038 N N . GLU A 1 261 ? -26.359 14.711 27.5 1 91.5 261 GLU A N 1
ATOM 2039 C CA . GLU A 1 261 ? -24.984 15.164 27.672 1 91.5 261 GLU A CA 1
ATOM 2040 C C . GLU A 1 261 ? -24.156 14.969 26.406 1 91.5 261 GLU A C 1
ATOM 2042 O O . GLU A 1 261 ? -23.344 15.82 26.047 1 91.5 261 GLU A O 1
ATOM 2047 N N . ILE A 1 262 ? -24.391 13.914 25.734 1 92.44 262 ILE A N 1
ATOM 2048 C CA . ILE A 1 262 ? -23.703 13.617 24.484 1 92.44 262 ILE A CA 1
ATOM 2049 C C . ILE A 1 262 ? -24.078 14.656 23.438 1 92.44 262 ILE A C 1
ATOM 2051 O O . ILE A 1 262 ? -23.219 15.109 22.672 1 92.44 262 ILE A O 1
ATOM 2055 N N . ALA A 1 263 ? -25.297 14.992 23.453 1 92.31 263 ALA A N 1
ATOM 2056 C CA . ALA A 1 263 ? -25.75 16.016 22.5 1 92.31 263 ALA A CA 1
ATOM 2057 C C . ALA A 1 263 ? -24.969 17.312 22.688 1 92.31 263 ALA A C 1
ATOM 2059 O O . ALA A 1 263 ? -24.484 17.891 21.703 1 92.31 263 ALA A O 1
ATOM 2060 N N . ALA A 1 264 ? -24.797 17.703 23.906 1 89.75 264 ALA A N 1
ATOM 2061 C CA . ALA A 1 264 ? -24.078 18.938 24.234 1 89.75 264 ALA A CA 1
ATOM 2062 C C . ALA A 1 264 ? -22.609 18.828 23.859 1 89.75 264 ALA A C 1
ATOM 2064 O O . ALA A 1 264 ? -22.031 19.75 23.281 1 89.75 264 ALA A O 1
ATOM 2065 N N . LEU A 1 265 ? -22.047 17.719 24.109 1 90.12 265 LEU A N 1
ATOM 2066 C CA . LEU A 1 265 ? -20.625 17.5 23.891 1 90.12 265 LEU A CA 1
ATOM 2067 C C . LEU A 1 265 ? -20.312 17.422 22.406 1 90.12 265 LEU A C 1
ATOM 2069 O O . LEU A 1 265 ? -19.172 17.656 22 1 90.12 265 LEU A O 1
ATOM 2073 N N . CYS A 1 266 ? -21.297 17.141 21.719 1 92.81 266 CYS A N 1
ATOM 2074 C CA . CYS A 1 266 ? -21.078 16.969 20.297 1 92.81 266 CYS A CA 1
ATOM 2075 C C . CYS A 1 266 ? -21.562 18.188 19.516 1 92.81 266 CYS A C 1
ATOM 2077 O O . CYS A 1 266 ? -21.391 18.281 18.297 1 92.81 266 CYS A O 1
ATOM 2079 N N . GLY A 1 267 ? -22.156 19.094 20.172 1 91.12 267 GLY A N 1
ATOM 2080 C CA . GLY A 1 267 ? -22.516 20.359 19.531 1 91.12 267 GLY A CA 1
ATOM 2081 C C . GLY A 1 267 ? -23.922 20.359 18.984 1 91.12 267 GLY A C 1
ATOM 2082 O O . GLY A 1 267 ? -24.25 21.188 18.109 1 91.12 267 GLY A O 1
ATOM 2083 N N . PHE A 1 268 ? -24.766 19.516 19.406 1 92.5 268 PHE A N 1
ATOM 2084 C CA . PHE A 1 268 ? -26.172 19.547 19.016 1 92.5 268 PHE A CA 1
ATOM 2085 C C . PHE A 1 268 ? -26.984 20.484 19.906 1 92.5 268 PHE A C 1
ATOM 2087 O O . PHE A 1 268 ? -26.609 20.703 21.062 1 92.5 268 PHE A O 1
ATOM 2094 N N . ALA A 1 269 ? -28 21.016 19.281 1 88.31 269 ALA A N 1
ATOM 2095 C CA . ALA A 1 269 ? -28.844 21.969 20.016 1 88.31 269 ALA A CA 1
ATOM 2096 C C . ALA A 1 269 ? -29.5 21.312 21.219 1 88.31 269 ALA A C 1
ATOM 2098 O O . ALA A 1 269 ? -29.672 21.938 22.266 1 88.31 269 ALA A O 1
ATOM 2099 N N . ASP A 1 270 ? -29.953 20.109 21.078 1 88.62 270 ASP A N 1
ATOM 2100 C CA . ASP A 1 270 ? -30.594 19.328 22.141 1 88.62 270 ASP A CA 1
ATOM 2101 C C . ASP A 1 270 ? -30.625 17.844 21.766 1 88.62 270 ASP A C 1
ATOM 2103 O O . ASP A 1 270 ? -30.125 17.453 20.719 1 88.62 270 ASP A O 1
ATOM 2107 N N . GLN A 1 271 ? -31.062 17.031 22.703 1 89.5 271 GLN A N 1
ATOM 2108 C CA . GLN A 1 271 ? -31.109 15.594 22.516 1 89.5 271 GLN A CA 1
ATOM 2109 C C . GLN A 1 271 ? -31.953 15.234 21.297 1 89.5 271 GLN A C 1
ATOM 2111 O O . GLN A 1 271 ? -31.625 14.289 20.562 1 89.5 271 GLN A O 1
ATOM 2116 N N . ALA A 1 272 ? -33 15.992 21.109 1 90.31 272 ALA A N 1
ATOM 2117 C CA . ALA A 1 272 ? -33.875 15.734 19.969 1 90.31 272 ALA A CA 1
ATOM 2118 C C . ALA A 1 272 ? -33.125 15.945 18.641 1 90.31 272 ALA A C 1
ATOM 2120 O O . ALA A 1 272 ? -33.281 15.156 17.703 1 90.31 272 ALA A O 1
ATOM 2121 N N . HIS A 1 273 ? -32.438 17.016 18.641 1 91.25 273 HIS A N 1
ATOM 2122 C CA . HIS A 1 273 ? -31.656 17.312 17.453 1 91.25 273 HIS A CA 1
ATOM 2123 C C . HIS A 1 273 ? -30.656 16.188 17.172 1 91.25 273 HIS A C 1
ATOM 2125 O O . HIS A 1 273 ? -30.531 15.742 16.031 1 91.25 273 HIS A O 1
ATOM 2131 N N . LEU A 1 274 ? -29.984 15.734 18.141 1 92.31 274 LEU A N 1
ATOM 2132 C CA . LEU A 1 274 ? -29.062 14.617 17.984 1 92.31 274 LEU A CA 1
ATOM 2133 C C . LEU A 1 274 ? -29.781 13.375 17.469 1 92.31 274 LEU A C 1
ATOM 2135 O O . LEU A 1 274 ? -29.312 12.734 16.531 1 92.31 274 LEU A O 1
ATOM 2139 N N . THR A 1 275 ? -30.828 13.07 18.062 1 88.06 275 THR A N 1
ATOM 2140 C CA . THR A 1 275 ? -31.578 11.867 17.703 1 88.06 275 THR A CA 1
ATOM 2141 C C . THR A 1 275 ? -31.984 11.906 16.234 1 88.06 275 THR A C 1
ATOM 2143 O O . THR A 1 275 ? -31.828 10.914 15.516 1 88.06 275 THR A O 1
ATOM 2146 N N . ARG A 1 276 ? -32.406 13.031 15.766 1 88.06 276 ARG A N 1
ATOM 2147 C CA . ARG A 1 276 ? -32.875 13.188 14.391 1 88.06 276 ARG A CA 1
ATOM 2148 C C . ARG A 1 276 ? -31.719 13.023 13.398 1 88.06 276 ARG A C 1
ATOM 2150 O O . ARG A 1 276 ? -31.828 12.297 12.414 1 88.06 276 ARG A O 1
ATOM 2157 N N . VAL A 1 277 ? -30.703 13.703 13.719 1 87.81 277 VAL A N 1
ATOM 2158 C CA . VAL A 1 277 ? -29.562 13.703 12.805 1 87.81 277 VAL A CA 1
ATOM 2159 C C . VAL A 1 277 ? -28.891 12.336 12.812 1 87.81 277 VAL A C 1
ATOM 2161 O O . VAL A 1 277 ? -28.5 11.82 11.758 1 87.81 277 VAL A O 1
ATOM 2164 N N . TYR A 1 278 ? -28.75 11.797 13.969 1 88.69 278 TYR A N 1
ATOM 2165 C CA . TYR A 1 278 ? -28.125 10.484 14.117 1 88.69 278 TYR A CA 1
ATOM 2166 C C . TYR A 1 278 ? -28.922 9.43 13.344 1 88.69 278 TYR A C 1
ATOM 2168 O O . TYR A 1 278 ? -28.344 8.617 12.625 1 88.69 278 TYR A O 1
ATOM 2176 N N . MET A 1 279 ? -30.188 9.531 13.453 1 85.12 279 MET A N 1
ATOM 2177 C CA . MET A 1 279 ? -31.062 8.609 12.734 1 85.12 279 MET A CA 1
ATOM 2178 C C . MET A 1 279 ? -30.922 8.789 11.227 1 85.12 279 MET A C 1
ATOM 2180 O O . MET A 1 279 ? -30.859 7.812 10.484 1 85.12 279 MET A O 1
ATOM 2184 N N . ARG A 1 280 ? -30.859 9.977 10.836 1 80.44 280 ARG A N 1
ATOM 2185 C CA . ARG A 1 280 ? -30.734 10.289 9.414 1 80.44 280 ARG A CA 1
ATOM 2186 C C . ARG A 1 280 ? -29.422 9.75 8.852 1 80.44 280 ARG A C 1
ATOM 2188 O O . ARG A 1 280 ? -29.391 9.234 7.734 1 80.44 280 ARG A O 1
ATOM 2195 N N . GLU A 1 281 ? -28.469 9.859 9.688 1 78.44 281 GLU A N 1
ATOM 2196 C CA . GLU A 1 281 ? -27.125 9.523 9.203 1 78.44 281 GLU A CA 1
ATOM 2197 C C . GLU A 1 281 ? -26.844 8.039 9.367 1 78.44 281 GLU A C 1
ATOM 2199 O O . GLU A 1 281 ? -26.109 7.453 8.562 1 78.44 281 GLU A O 1
ATOM 2204 N N . THR A 1 282 ? -27.375 7.383 10.422 1 76.25 282 THR A N 1
ATOM 2205 C CA . THR A 1 282 ? -26.969 6.023 10.766 1 76.25 282 THR A CA 1
ATOM 2206 C C . THR A 1 282 ? -28.125 5.047 10.57 1 76.25 282 THR A C 1
ATOM 2208 O O . THR A 1 282 ? -27.906 3.834 10.516 1 76.25 282 THR A O 1
ATOM 2211 N N . GLY A 1 283 ? -29.312 5.539 10.531 1 75.5 283 GLY A N 1
ATOM 2212 C CA . GLY A 1 283 ? -30.5 4.719 10.383 1 75.5 283 GLY A CA 1
ATOM 2213 C C . GLY A 1 283 ? -31.047 4.219 11.711 1 75.5 283 GLY A C 1
ATOM 2214 O O . GLY A 1 283 ? -32.062 3.521 11.75 1 75.5 283 GLY A O 1
ATOM 2215 N N . MET A 1 284 ? -30.359 4.508 12.82 1 77.81 284 MET A N 1
ATOM 2216 C CA . MET A 1 284 ? -30.844 4.121 14.141 1 77.81 284 MET A CA 1
ATOM 2217 C C . MET A 1 284 ? -30.766 5.297 15.109 1 77.81 284 MET A C 1
ATOM 2219 O O . MET A 1 284 ? -29.984 6.223 14.906 1 77.81 284 MET A O 1
ATOM 2223 N N . THR A 1 285 ? -31.578 5.137 16.156 1 79.88 285 THR A N 1
ATOM 2224 C CA . THR A 1 285 ? -31.516 6.172 17.172 1 79.88 285 THR A CA 1
ATOM 2225 C C . THR A 1 285 ? -30.359 5.926 18.141 1 79.88 285 THR A C 1
ATOM 2227 O O . THR A 1 285 ? -29.906 4.789 18.297 1 79.88 285 THR A O 1
ATOM 2230 N N . PRO A 1 286 ? -29.859 7.008 18.703 1 80.62 286 PRO A N 1
ATOM 2231 C CA . PRO A 1 286 ? -28.828 6.84 19.734 1 80.62 286 PRO A CA 1
ATOM 2232 C C . PRO A 1 286 ? -29.219 5.832 20.812 1 80.62 286 PRO A C 1
ATOM 2234 O O . PRO A 1 286 ? -28.391 5.02 21.234 1 80.62 286 PRO A O 1
ATOM 2237 N N . ALA A 1 287 ? -30.422 5.844 21.172 1 78.06 287 ALA A N 1
ATOM 2238 C CA . ALA A 1 287 ? -30.906 4.934 22.219 1 78.06 287 ALA A CA 1
ATOM 2239 C C . ALA A 1 287 ? -30.859 3.486 21.734 1 78.06 287 ALA A C 1
ATOM 2241 O O . ALA A 1 287 ? -30.453 2.592 22.484 1 78.06 287 ALA A O 1
ATOM 2242 N N . ALA A 1 288 ? -31.234 3.299 20.562 1 75 288 ALA A N 1
ATOM 2243 C CA . ALA A 1 288 ? -31.219 1.962 19.969 1 75 288 ALA A CA 1
ATOM 2244 C C . ALA A 1 288 ? -29.797 1.452 19.797 1 75 288 ALA A C 1
ATOM 2246 O O . ALA A 1 288 ? -29.516 0.271 20.031 1 75 288 ALA A O 1
ATOM 2247 N N . PHE A 1 289 ? -29.016 2.346 19.438 1 74.25 289 PHE A N 1
ATOM 2248 C CA . PHE A 1 289 ? -27.609 2.004 19.281 1 74.25 289 PHE A CA 1
ATOM 2249 C C . PHE A 1 289 ? -27 1.573 20.609 1 74.25 289 PHE A C 1
ATOM 2251 O O . PHE A 1 289 ? -26.266 0.586 20.672 1 74.25 289 PHE A O 1
ATOM 2258 N N . ARG A 1 290 ? -27.234 2.301 21.578 1 71.31 290 ARG A N 1
ATOM 2259 C CA . ARG A 1 290 ? -26.719 1.992 22.906 1 71.31 290 ARG A CA 1
ATOM 2260 C C . ARG A 1 290 ? -27.219 0.634 23.391 1 71.31 290 ARG A C 1
ATOM 2262 O O . ARG A 1 290 ? -26.484 -0.1 24.062 1 71.31 290 ARG A O 1
ATOM 2269 N N . LYS A 1 291 ? -28.406 0.397 22.953 1 66.06 291 LYS A N 1
ATOM 2270 C CA . LYS A 1 291 ? -28.984 -0.876 23.375 1 66.06 291 LYS A CA 1
ATOM 2271 C C . LYS A 1 291 ? -28.391 -2.035 22.578 1 66.06 291 LYS A C 1
ATOM 2273 O O . LYS A 1 291 ? -28.359 -3.17 23.062 1 66.06 291 LYS A O 1
ATOM 2278 N N . SER A 1 292 ? -28.016 -1.657 21.344 1 56.97 292 SER A N 1
ATOM 2279 C CA . SER A 1 292 ? -27.531 -2.721 20.469 1 56.97 292 SER A CA 1
ATOM 2280 C C . SER A 1 292 ? -26.062 -3.033 20.75 1 56.97 292 SER A C 1
ATOM 2282 O O . SER A 1 292 ? -25.531 -4.043 20.281 1 56.97 292 SER A O 1
ATOM 2284 N N . GLY A 1 293 ? -25.281 -2.242 21.328 1 51.34 293 GLY A N 1
ATOM 2285 C CA . GLY A 1 293 ? -23.922 -2.512 21.75 1 51.34 293 GLY A CA 1
ATOM 2286 C C . GLY A 1 293 ? -23.828 -3.117 23.141 1 51.34 293 GLY A C 1
ATOM 2287 O O . GLY A 1 293 ? -24.766 -3.023 23.922 1 51.34 293 GLY A O 1
ATOM 2288 N N . MET B 1 1 ? -23.969 -15.789 -21.078 1 39.34 1 MET B N 1
ATOM 2289 C CA . MET B 1 1 ? -23.297 -14.766 -20.281 1 39.34 1 MET B CA 1
ATOM 2290 C C . MET B 1 1 ? -23.719 -14.867 -18.828 1 39.34 1 MET B C 1
ATOM 2292 O O . MET B 1 1 ? -24.906 -14.789 -18.5 1 39.34 1 MET B O 1
ATOM 2296 N N . GLN B 1 2 ? -23.078 -15.648 -18.031 1 56.59 2 GLN B N 1
ATOM 2297 C CA . GLN B 1 2 ? -23.578 -16.016 -16.719 1 56.59 2 GLN B CA 1
ATOM 2298 C C . GLN B 1 2 ? -23.953 -14.766 -15.906 1 56.59 2 GLN B C 1
ATOM 2300 O O . GLN B 1 2 ? -23.25 -13.758 -15.961 1 56.59 2 GLN B O 1
ATOM 2305 N N . ASP B 1 3 ? -25.125 -14.586 -15.516 1 76.44 3 ASP B N 1
ATOM 2306 C CA . ASP B 1 3 ? -25.734 -13.492 -14.75 1 76.44 3 ASP B CA 1
ATOM 2307 C C . ASP B 1 3 ? -24.984 -13.266 -13.438 1 76.44 3 ASP B C 1
ATOM 2309 O O . ASP B 1 3 ? -24.953 -14.133 -12.562 1 76.44 3 ASP B O 1
ATOM 2313 N N . THR B 1 4 ? -24.016 -12.445 -13.43 1 86.69 4 THR B N 1
ATOM 2314 C CA . THR B 1 4 ? -23.266 -12.125 -12.219 1 86.69 4 THR B CA 1
ATOM 2315 C C . THR B 1 4 ? -24.016 -11.094 -11.383 1 86.69 4 THR B C 1
ATOM 2317 O O . THR B 1 4 ? -24.891 -10.391 -11.891 1 86.69 4 THR B O 1
ATOM 2320 N N . VAL B 1 5 ? -23.859 -11.188 -10.125 1 89.88 5 VAL B N 1
ATOM 2321 C CA . VAL B 1 5 ? -24.5 -10.32 -9.148 1 89.88 5 VAL B CA 1
ATOM 2322 C C . VAL B 1 5 ? -23.547 -9.203 -8.734 1 89.88 5 VAL B C 1
ATOM 2324 O O . VAL B 1 5 ? -22.359 -9.445 -8.523 1 89.88 5 VAL B O 1
ATOM 2327 N N . SER B 1 6 ? -24.062 -8.047 -8.641 1 90.69 6 SER B N 1
ATOM 2328 C CA . SER B 1 6 ? -23.266 -6.926 -8.164 1 90.69 6 SER B CA 1
ATOM 2329 C C . SER B 1 6 ? -22.984 -7.035 -6.668 1 90.69 6 SER B C 1
ATOM 2331 O O . SER B 1 6 ? -23.859 -7.48 -5.906 1 90.69 6 SER B O 1
ATOM 2333 N N . PRO B 1 7 ? -21.828 -6.527 -6.223 1 88.94 7 PRO B N 1
ATOM 2334 C CA . PRO B 1 7 ? -21.438 -6.633 -4.816 1 88.94 7 PRO B CA 1
ATOM 2335 C C . PRO B 1 7 ? -22.453 -5.988 -3.873 1 88.94 7 PRO B C 1
ATOM 2337 O O . PRO B 1 7 ? -22.609 -6.434 -2.732 1 88.94 7 PRO B O 1
ATOM 2340 N N . ASP B 1 8 ? -23.109 -4.961 -4.312 1 88.5 8 ASP B N 1
ATOM 2341 C CA . ASP B 1 8 ? -24.047 -4.238 -3.447 1 88.5 8 ASP B CA 1
ATOM 2342 C C . ASP B 1 8 ? -25.25 -5.105 -3.086 1 88.5 8 ASP B C 1
ATOM 2344 O O . ASP B 1 8 ? -25.938 -4.832 -2.104 1 88.5 8 ASP B O 1
ATOM 2348 N N . ARG B 1 9 ? -25.469 -6.199 -3.777 1 90.69 9 ARG B N 1
ATOM 2349 C CA . ARG B 1 9 ? -26.625 -7.062 -3.549 1 90.69 9 ARG B CA 1
ATOM 2350 C C . ARG B 1 9 ? -26.25 -8.266 -2.689 1 90.69 9 ARG B C 1
ATOM 2352 O O . ARG B 1 9 ? -27.094 -9.086 -2.354 1 90.69 9 ARG B O 1
ATOM 2359 N N . LEU B 1 10 ? -25.016 -8.367 -2.254 1 90.94 10 LEU B N 1
ATOM 2360 C CA . LEU B 1 10 ? -24.516 -9.531 -1.528 1 90.94 10 LEU B CA 1
ATOM 2361 C C . LEU B 1 10 ? -25.359 -9.789 -0.279 1 90.94 10 LEU B C 1
ATOM 2363 O O . LEU B 1 10 ? -25.609 -10.945 0.067 1 90.94 10 LEU B O 1
ATOM 2367 N N . PRO B 1 11 ? -25.859 -8.781 0.374 1 91.88 11 PRO B N 1
ATOM 2368 C CA . PRO B 1 11 ? -26.625 -9.023 1.604 1 91.88 11 PRO B CA 1
ATOM 2369 C C . PRO B 1 11 ? -27.891 -9.828 1.364 1 91.88 11 PRO B C 1
ATOM 2371 O O . PRO B 1 11 ? -28.469 -10.383 2.307 1 91.88 11 PRO B O 1
ATOM 2374 N N . GLU B 1 12 ? -28.375 -9.852 0.171 1 91.75 12 GLU B N 1
ATOM 2375 C CA . GLU B 1 12 ? -29.531 -10.68 -0.167 1 91.75 12 GLU B CA 1
ATOM 2376 C C . GLU B 1 12 ? -29.219 -12.164 0.032 1 91.75 12 GLU B C 1
ATOM 2378 O O . GLU B 1 12 ? -30.125 -12.953 0.325 1 91.75 12 GLU B O 1
ATOM 2383 N N . TRP B 1 13 ? -27.938 -12.586 -0.037 1 90.88 13 TRP B N 1
ATOM 2384 C CA . TRP B 1 13 ? -27.5 -13.969 0.081 1 90.88 13 TRP B CA 1
ATOM 2385 C C . TRP B 1 13 ? -26.797 -14.211 1.406 1 90.88 13 TRP B C 1
ATOM 2387 O O . TRP B 1 13 ? -26.844 -15.312 1.954 1 90.88 13 TRP B O 1
ATOM 2397 N N . VAL B 1 14 ? -26.062 -13.227 1.833 1 93.38 14 VAL B N 1
ATOM 2398 C CA . VAL B 1 14 ? -25.312 -13.305 3.082 1 93.38 14 VAL B CA 1
ATOM 2399 C C . VAL B 1 14 ? -25.719 -12.148 3.996 1 93.38 14 VAL B C 1
ATOM 2401 O O . VAL B 1 14 ? -25.016 -11.133 4.062 1 93.38 14 VAL B O 1
ATOM 2404 N N . PRO B 1 15 ? -26.766 -12.398 4.762 1 92.62 15 PRO B N 1
ATOM 2405 C CA . PRO B 1 15 ? -27.25 -11.312 5.617 1 92.62 15 PRO B CA 1
ATOM 2406 C C . PRO B 1 15 ? -26.266 -10.953 6.73 1 92.62 15 PRO B C 1
ATOM 2408 O O . PRO B 1 15 ? -25.672 -11.844 7.332 1 92.62 15 PRO B O 1
ATOM 2411 N N . GLY B 1 16 ? -26.031 -9.703 6.91 1 92.81 16 GLY B N 1
ATOM 2412 C CA . GLY B 1 16 ? -25.156 -9.164 7.941 1 92.81 16 GLY B CA 1
ATOM 2413 C C . GLY B 1 16 ? -25.328 -7.672 8.141 1 92.81 16 GLY B C 1
ATOM 2414 O O . GLY B 1 16 ? -26.078 -7.02 7.41 1 92.81 16 GLY B O 1
ATOM 2415 N N . ASP B 1 17 ? -24.703 -7.184 9.195 1 94.31 17 ASP B N 1
ATOM 2416 C CA . ASP B 1 17 ? -24.766 -5.758 9.484 1 94.31 17 ASP B CA 1
ATOM 2417 C C . ASP B 1 17 ? -23.641 -5 8.773 1 94.31 17 ASP B C 1
ATOM 2419 O O . ASP B 1 17 ? -22.469 -5.293 8.977 1 94.31 17 ASP B O 1
ATOM 2423 N N . LEU B 1 18 ? -24.047 -4.133 7.957 1 92.81 18 LEU B N 1
ATOM 2424 C CA . LEU B 1 18 ? -23.062 -3.285 7.277 1 92.81 18 LEU B CA 1
ATOM 2425 C C . LEU B 1 18 ? -22.5 -2.244 8.234 1 92.81 18 LEU B C 1
ATOM 2427 O O . LEU B 1 18 ? -23.234 -1.427 8.789 1 92.81 18 LEU B O 1
ATOM 2431 N N . LEU B 1 19 ? -21.188 -2.234 8.438 1 91.94 19 LEU B N 1
ATOM 2432 C CA . LEU B 1 19 ? -20.531 -1.365 9.406 1 91.94 19 LEU B CA 1
ATOM 2433 C C . LEU B 1 19 ? -19.875 -0.177 8.719 1 91.94 19 LEU B C 1
ATOM 2435 O O . LEU B 1 19 ? -19.75 0.9 9.312 1 91.94 19 LEU B O 1
ATOM 2439 N N . LEU B 1 20 ? -19.359 -0.385 7.535 1 91.31 20 LEU B N 1
ATOM 2440 C CA . LEU B 1 20 ? -18.609 0.595 6.762 1 91.31 20 LEU B CA 1
ATOM 2441 C C . LEU B 1 20 ? -18.688 0.292 5.27 1 91.31 20 LEU B C 1
ATOM 2443 O O . LEU B 1 20 ? -18.797 -0.87 4.871 1 91.31 20 LEU B O 1
ATOM 2447 N N . HIS B 1 21 ? -18.75 1.291 4.465 1 90.75 21 HIS B N 1
ATOM 2448 C CA . HIS B 1 21 ? -18.688 1.067 3.027 1 90.75 21 HIS B CA 1
ATOM 2449 C C . HIS B 1 21 ? -18.062 2.256 2.309 1 90.75 21 HIS B C 1
ATOM 2451 O O . HIS B 1 21 ? -18.047 3.369 2.842 1 90.75 21 HIS B O 1
ATOM 2457 N N . GLY B 1 22 ? -17.5 1.971 1.117 1 89.12 22 GLY B N 1
ATOM 2458 C CA . GLY B 1 22 ? -16.922 3.01 0.284 1 89.12 22 GLY B CA 1
ATOM 2459 C C . GLY B 1 22 ? -17.797 3.395 -0.893 1 89.12 22 GLY B C 1
ATOM 2460 O O . GLY B 1 22 ? -17.312 3.982 -1.864 1 89.12 22 GLY B O 1
ATOM 2461 N N . ASP B 1 23 ? -19.078 3.125 -1.065 1 82.25 23 ASP B N 1
ATOM 2462 C CA . ASP B 1 23 ? -19.953 3.248 -2.225 1 82.25 23 ASP B CA 1
ATOM 2463 C C . ASP B 1 23 ? -20.031 4.699 -2.697 1 82.25 23 ASP B C 1
ATOM 2465 O O . ASP B 1 23 ? -20.094 4.961 -3.9 1 82.25 23 ASP B O 1
ATOM 2469 N N . ASP B 1 24 ? -19.984 5.695 -1.881 1 78.94 24 ASP B N 1
ATOM 2470 C CA . ASP B 1 24 ? -20.203 7.078 -2.289 1 78.94 24 ASP B CA 1
ATOM 2471 C C . ASP B 1 24 ? -18.906 7.887 -2.229 1 78.94 24 ASP B C 1
ATOM 2473 O O . ASP B 1 24 ? -18.938 9.109 -2.084 1 78.94 24 ASP B O 1
ATOM 2477 N N . ARG B 1 25 ? -17.812 7.125 -2.535 1 81.69 25 ARG B N 1
ATOM 2478 C CA . ARG B 1 25 ? -16.547 7.816 -2.367 1 81.69 25 ARG B CA 1
ATOM 2479 C C . ARG B 1 25 ? -15.922 8.156 -3.717 1 81.69 25 ARG B C 1
ATOM 2481 O O . ARG B 1 25 ? -14.859 8.781 -3.779 1 81.69 25 ARG B O 1
ATOM 2488 N N . GLY B 1 26 ? -16.609 7.793 -4.793 1 82.44 26 GLY B N 1
ATOM 2489 C CA . GLY B 1 26 ? -16.109 8.109 -6.121 1 82.44 26 GLY B CA 1
ATOM 2490 C C . GLY B 1 26 ? -15.008 7.168 -6.582 1 82.44 26 GLY B C 1
ATOM 2491 O O . GLY B 1 26 ? -14.25 7.492 -7.5 1 82.44 26 GLY B O 1
ATOM 2492 N N . TRP B 1 27 ? -14.836 6.098 -5.863 1 89.19 27 TRP B N 1
ATOM 2493 C CA . TRP B 1 27 ? -13.836 5.113 -6.27 1 89.19 27 TRP B CA 1
ATOM 2494 C C . TRP B 1 27 ? -14.25 4.414 -7.559 1 89.19 27 TRP B C 1
ATOM 2496 O O . TRP B 1 27 ? -15.438 4.129 -7.766 1 89.19 27 TRP B O 1
ATOM 2506 N N . ARG B 1 28 ? -13.305 4.289 -8.477 1 85.31 28 ARG B N 1
ATOM 2507 C CA . ARG B 1 28 ? -13.602 3.625 -9.742 1 85.31 28 ARG B CA 1
ATOM 2508 C C . ARG B 1 28 ? -13.094 2.188 -9.734 1 85.31 28 ARG B C 1
ATOM 2510 O O . ARG B 1 28 ? -11.922 1.938 -9.461 1 85.31 28 ARG B O 1
ATOM 2517 N N . ARG B 1 29 ? -13.969 1.18 -9.992 1 92 29 ARG B N 1
ATOM 2518 C CA . ARG B 1 29 ? -13.633 -0.216 -10.25 1 92 29 ARG B CA 1
ATOM 2519 C C . ARG B 1 29 ? -13.188 -0.921 -8.977 1 92 29 ARG B C 1
ATOM 2521 O O . ARG B 1 29 ? -12.547 -1.976 -9.031 1 92 29 ARG B O 1
ATOM 2528 N N . VAL B 1 30 ? -13.383 -0.211 -7.852 1 94.88 30 VAL B N 1
ATOM 2529 C CA . VAL B 1 30 ? -13.07 -0.772 -6.539 1 94.88 30 VAL B CA 1
ATOM 2530 C C . VAL B 1 30 ? -14.219 -0.495 -5.578 1 94.88 30 VAL B C 1
ATOM 2532 O O . VAL B 1 30 ? -14.852 0.566 -5.637 1 94.88 30 VAL B O 1
ATOM 2535 N N . GLY B 1 31 ? -14.562 -1.445 -4.77 1 95.5 31 GLY B N 1
ATOM 2536 C CA . GLY B 1 31 ? -15.547 -1.288 -3.711 1 95.5 31 GLY B CA 1
ATOM 2537 C C . GLY B 1 31 ? -15.109 -1.911 -2.398 1 95.5 31 GLY B C 1
ATOM 2538 O O . GLY B 1 31 ? -14.258 -2.801 -2.379 1 95.5 31 GLY B O 1
ATOM 2539 N N . LEU B 1 32 ? -15.656 -1.397 -1.35 1 96.62 32 LEU B N 1
ATOM 2540 C CA . LEU B 1 32 ? -15.336 -1.938 -0.034 1 96.62 32 LEU B CA 1
ATOM 2541 C C . LEU B 1 32 ? -16.547 -1.873 0.891 1 96.62 32 LEU B C 1
ATOM 2543 O O . LEU B 1 32 ? -17.25 -0.865 0.921 1 96.62 32 LEU B O 1
ATOM 2547 N N . ARG B 1 33 ? -16.781 -2.955 1.594 1 96.44 33 ARG B N 1
ATOM 2548 C CA . ARG B 1 33 ? -17.844 -3.025 2.594 1 96.44 33 ARG B CA 1
ATOM 2549 C C . ARG B 1 33 ? -17.406 -3.871 3.789 1 96.44 33 ARG B C 1
ATOM 2551 O O . ARG B 1 33 ? -16.859 -4.961 3.619 1 96.44 33 ARG B O 1
ATOM 2558 N N . ARG B 1 34 ? -17.625 -3.344 4.93 1 96.06 34 ARG B N 1
ATOM 2559 C CA . ARG B 1 34 ? -17.344 -4.078 6.156 1 96.06 34 ARG B CA 1
ATOM 2560 C C . ARG B 1 34 ? -18.625 -4.586 6.801 1 96.06 34 ARG B C 1
ATOM 2562 O O . ARG B 1 34 ? -19.578 -3.822 6.98 1 96.06 34 ARG B O 1
ATOM 2569 N N . TYR B 1 35 ? -18.625 -5.871 7.152 1 96.06 35 TYR B N 1
ATOM 2570 C CA . TYR B 1 35 ? -19.828 -6.473 7.711 1 96.06 35 TYR B CA 1
ATOM 2571 C C . TYR B 1 35 ? -19.547 -7.117 9.062 1 96.06 35 TYR B C 1
ATOM 2573 O O . TYR B 1 35 ? -18.422 -7.578 9.312 1 96.06 35 TYR B O 1
ATOM 2581 N N . HIS B 1 36 ? -20.5 -7.035 9.891 1 96.31 36 HIS B N 1
ATOM 2582 C CA . HIS B 1 36 ? -20.594 -7.938 11.031 1 96.31 36 HIS B CA 1
ATOM 2583 C C . HIS B 1 36 ? -21.547 -9.094 10.734 1 96.31 36 HIS B C 1
ATOM 2585 O O . HIS B 1 36 ? -22.719 -8.875 10.469 1 96.31 36 HIS B O 1
ATOM 2591 N N . TYR B 1 37 ? -21.016 -10.289 10.766 1 95.12 37 TYR B N 1
ATOM 2592 C CA . TYR B 1 37 ? -21.812 -11.484 10.477 1 95.12 37 TYR B CA 1
ATOM 2593 C C . TYR B 1 37 ? -21.953 -12.352 11.727 1 95.12 37 TYR B C 1
ATOM 2595 O O . TYR B 1 37 ? -21 -12.555 12.469 1 95.12 37 TYR B O 1
ATOM 2603 N N . LEU B 1 38 ? -23.109 -12.781 11.922 1 95.06 38 LEU B N 1
ATOM 2604 C CA . LEU B 1 38 ? -23.312 -13.859 12.883 1 95.06 38 LEU B CA 1
ATOM 2605 C C . LEU B 1 38 ? -23.078 -15.219 12.227 1 95.06 38 LEU B C 1
ATOM 2607 O O . LEU B 1 38 ? -22.922 -15.305 11.008 1 95.06 38 LEU B O 1
ATOM 2611 N N . GLY B 1 39 ? -22.922 -16.234 13.07 1 95.38 39 GLY B N 1
ATOM 2612 C CA . GLY B 1 39 ? -22.812 -17.562 12.492 1 95.38 39 GLY B CA 1
ATOM 2613 C C . GLY B 1 39 ? -23.938 -17.906 11.539 1 95.38 39 GLY B C 1
ATOM 2614 O O . GLY B 1 39 ? -25.109 -17.641 11.844 1 95.38 39 GLY B O 1
ATOM 2615 N N . GLN B 1 40 ? -23.594 -18.5 10.305 1 93.88 40 GLN B N 1
ATOM 2616 C CA . GLN B 1 40 ? -24.641 -18.812 9.336 1 93.88 40 GLN B CA 1
ATOM 2617 C C . GLN B 1 40 ? -24.109 -19.734 8.234 1 93.88 40 GLN B C 1
ATOM 2619 O O . GLN B 1 40 ? -22.906 -19.922 8.109 1 93.88 40 GLN B O 1
ATOM 2624 N N . ASP B 1 41 ? -25.016 -20.344 7.523 1 92.88 41 ASP B N 1
ATOM 2625 C CA . ASP B 1 41 ? -24.781 -21.047 6.262 1 92.88 41 ASP B CA 1
ATOM 2626 C C . ASP B 1 41 ? -25.25 -20.203 5.074 1 92.88 41 ASP B C 1
ATOM 2628 O O . ASP B 1 41 ? -26.438 -19.891 4.961 1 92.88 41 ASP B O 1
ATOM 2632 N N . SER B 1 42 ? -24.281 -19.859 4.281 1 90.88 42 SER B N 1
ATOM 2633 C CA . SER B 1 42 ? -24.672 -18.938 3.209 1 90.88 42 SER B CA 1
ATOM 2634 C C . SER B 1 42 ? -24.047 -19.359 1.883 1 90.88 42 SER B C 1
ATOM 2636 O O . SER B 1 42 ? -23.062 -20.094 1.86 1 90.88 42 SER B O 1
ATOM 2638 N N . VAL B 1 43 ? -24.703 -18.938 0.842 1 90.56 43 VAL B N 1
ATOM 2639 C CA . VAL B 1 43 ? -24.188 -19.125 -0.51 1 90.56 43 VAL B CA 1
ATOM 2640 C C . VAL B 1 43 ? -23.828 -17.781 -1.123 1 90.56 43 VAL B C 1
ATOM 2642 O O . VAL B 1 43 ? -24.672 -16.875 -1.207 1 90.56 43 VAL B O 1
ATOM 2645 N N . VAL B 1 44 ? -22.625 -17.641 -1.429 1 89.38 44 VAL B N 1
ATOM 2646 C CA . VAL B 1 44 ? -22.203 -16.469 -2.188 1 89.38 44 VAL B CA 1
ATOM 2647 C C . VAL B 1 44 ? -22.438 -16.703 -3.678 1 89.38 44 VAL B C 1
ATOM 2649 O O . VAL B 1 44 ? -21.906 -17.641 -4.258 1 89.38 44 VAL B O 1
ATOM 2652 N N . PRO B 1 45 ? -23.25 -15.859 -4.238 1 89.5 45 PRO B N 1
ATOM 2653 C CA . PRO B 1 45 ? -23.531 -16.031 -5.664 1 89.5 45 PRO B CA 1
ATOM 2654 C C . PRO B 1 45 ? -22.328 -15.68 -6.547 1 89.5 45 PRO B C 1
ATOM 2656 O O . PRO B 1 45 ? -21.297 -15.227 -6.047 1 89.5 45 PRO B O 1
ATOM 2659 N N . ALA B 1 46 ? -22.484 -16.031 -7.82 1 88.44 46 ALA B N 1
ATOM 2660 C CA . ALA B 1 46 ? -21.469 -15.594 -8.781 1 88.44 46 ALA B CA 1
ATOM 2661 C C . ALA B 1 46 ? -21.422 -14.07 -8.875 1 88.44 46 ALA B C 1
ATOM 2663 O O . ALA B 1 46 ? -22.297 -13.453 -9.477 1 88.44 46 ALA B O 1
ATOM 2664 N N . LEU B 1 47 ? -20.375 -13.562 -8.328 1 89.94 47 LEU B N 1
ATOM 2665 C CA . LEU B 1 47 ? -20.25 -12.109 -8.297 1 89.94 47 LEU B CA 1
ATOM 2666 C C . LEU B 1 47 ? -19.594 -11.594 -9.578 1 89.94 47 LEU B C 1
ATOM 2668 O O . LEU B 1 47 ? -18.828 -12.312 -10.227 1 89.94 47 LEU B O 1
ATOM 2672 N N . SER B 1 48 ? -19.922 -10.359 -9.898 1 91.38 48 SER B N 1
ATOM 2673 C CA . SER B 1 48 ? -19.312 -9.711 -11.055 1 91.38 48 SER B CA 1
ATOM 2674 C C . SER B 1 48 ? -17.844 -9.367 -10.797 1 91.38 48 SER B C 1
ATOM 2676 O O . SER B 1 48 ? -17.031 -9.352 -11.719 1 91.38 48 SER B O 1
ATOM 2678 N N . ASP B 1 49 ? -17.562 -9.102 -9.531 1 93.69 49 ASP B N 1
ATOM 2679 C CA . ASP B 1 49 ? -16.234 -8.641 -9.141 1 93.69 49 ASP B CA 1
ATOM 2680 C C . ASP B 1 49 ? -15.477 -9.727 -8.367 1 93.69 49 ASP B C 1
ATOM 2682 O O . ASP B 1 49 ? -16.094 -10.641 -7.809 1 93.69 49 ASP B O 1
ATOM 2686 N N . PHE B 1 50 ? -14.172 -9.648 -8.438 1 92.81 50 PHE B N 1
ATOM 2687 C CA . PHE B 1 50 ? -13.383 -10.414 -7.484 1 92.81 50 PHE B CA 1
ATOM 2688 C C . PHE B 1 50 ? -13.648 -9.953 -6.059 1 92.81 50 PHE B C 1
ATOM 2690 O O . PHE B 1 50 ? -13.867 -8.766 -5.816 1 92.81 50 PHE B O 1
ATOM 2697 N N . MET B 1 51 ? -13.609 -10.883 -5.16 1 94.56 51 MET B N 1
ATOM 2698 C CA . MET B 1 51 ? -13.852 -10.531 -3.766 1 94.56 51 MET B CA 1
ATOM 2699 C C . MET B 1 51 ? -12.695 -10.992 -2.879 1 94.56 51 MET B C 1
ATOM 2701 O O . MET B 1 51 ? -12.344 -12.172 -2.879 1 94.56 51 MET B O 1
ATOM 2705 N N . LEU B 1 52 ? -12.07 -10.047 -2.234 1 95.62 52 LEU B N 1
ATOM 2706 C CA . LEU B 1 52 ? -11.078 -10.297 -1.197 1 95.62 52 LEU B CA 1
ATOM 2707 C C . LEU B 1 52 ? -11.664 -10.062 0.189 1 95.62 52 LEU B C 1
ATOM 2709 O O . LEU B 1 52 ? -12.281 -9.016 0.434 1 95.62 52 LEU B O 1
ATOM 2713 N N . VAL B 1 53 ? -11.516 -11.031 1.088 1 96.56 53 VAL B N 1
ATOM 2714 C CA . VAL B 1 53 ? -12.102 -10.922 2.42 1 96.56 53 VAL B CA 1
ATOM 2715 C C . VAL B 1 53 ? -10.992 -10.844 3.467 1 96.56 53 VAL B C 1
ATOM 2717 O O . VAL B 1 53 ? -10.125 -11.711 3.529 1 96.56 53 VAL B O 1
ATOM 2720 N N . SER B 1 54 ? -10.945 -9.805 4.227 1 97.38 54 SER B N 1
ATOM 2721 C CA . SER B 1 54 ? -10.039 -9.664 5.367 1 97.38 54 SER B CA 1
ATOM 2722 C C . SER B 1 54 ? -10.797 -9.805 6.684 1 97.38 54 SER B C 1
ATOM 2724 O O . SER B 1 54 ? -11.828 -9.156 6.887 1 97.38 54 SER B O 1
ATOM 2726 N N . TYR B 1 55 ? -10.305 -10.633 7.566 1 96.62 55 TYR B N 1
ATOM 2727 C CA . TYR B 1 55 ? -10.945 -10.883 8.852 1 96.62 55 TYR B CA 1
ATOM 2728 C C . TYR B 1 55 ? -10.375 -9.984 9.93 1 96.62 55 TYR B C 1
ATOM 2730 O O . TYR B 1 55 ? -9.18 -10.031 10.219 1 96.62 55 TYR B O 1
ATOM 2738 N N . GLY B 1 56 ? -11.266 -9.195 10.531 1 93.81 56 GLY B N 1
ATOM 2739 C CA . GLY B 1 56 ? -10.805 -8.188 11.477 1 93.81 56 GLY B CA 1
ATOM 2740 C C . GLY B 1 56 ? -11.094 -8.555 12.922 1 93.81 56 GLY B C 1
ATOM 2741 O O . GLY B 1 56 ? -10.32 -8.227 13.82 1 93.81 56 GLY B O 1
ATOM 2742 N N . LYS B 1 57 ? -12.227 -9.07 13.203 1 94.62 57 LYS B N 1
ATOM 2743 C CA . LYS B 1 57 ? -12.617 -9.469 14.555 1 94.62 57 LYS B CA 1
ATOM 2744 C C . LYS B 1 57 ? -13.312 -10.828 14.547 1 94.62 57 LYS B C 1
ATOM 2746 O O . LYS B 1 57 ? -14.023 -11.164 13.602 1 94.62 57 LYS B O 1
ATOM 2751 N N . GLY B 1 58 ? -13.016 -11.555 15.633 1 95.12 58 GLY B N 1
ATOM 2752 C CA . GLY B 1 58 ? -13.633 -12.859 15.773 1 95.12 58 GLY B CA 1
ATOM 2753 C C . GLY B 1 58 ? -12.805 -13.984 15.172 1 95.12 58 GLY B C 1
ATOM 2754 O O . GLY B 1 58 ? -11.977 -13.742 14.289 1 95.12 58 GLY B O 1
ATOM 2755 N N . VAL B 1 59 ? -12.93 -15.133 15.734 1 96.38 59 VAL B N 1
ATOM 2756 C CA . VAL B 1 59 ? -12.312 -16.359 15.234 1 96.38 59 VAL B CA 1
ATOM 2757 C C . VAL B 1 59 ? -13.375 -17.438 15.047 1 96.38 59 VAL B C 1
ATOM 2759 O O . VAL B 1 59 ? -14.258 -17.594 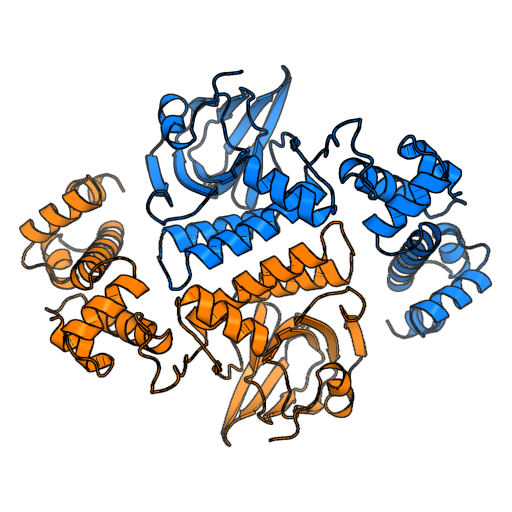15.898 1 96.38 59 VAL B O 1
ATOM 2762 N N . THR B 1 60 ? -13.344 -18.062 13.93 1 95.88 60 THR B N 1
ATOM 2763 C CA . THR B 1 60 ? -14.375 -19.062 13.664 1 95.88 60 THR B CA 1
ATOM 2764 C C . THR B 1 60 ? -13.82 -20.188 12.797 1 95.88 60 THR B C 1
ATOM 2766 O O . THR B 1 60 ? -12.984 -19.953 11.922 1 95.88 60 THR B O 1
ATOM 2769 N N . PRO B 1 61 ? -14.242 -21.438 13.109 1 95.38 61 PRO B N 1
ATOM 2770 C CA . PRO B 1 61 ? -14.07 -22.438 12.062 1 95.38 61 PRO B CA 1
ATOM 2771 C C . PRO B 1 61 ? -14.898 -22.141 10.82 1 95.38 61 PRO B C 1
ATOM 2773 O O . PRO B 1 61 ? -16.094 -21.828 10.922 1 95.38 61 PRO B O 1
ATOM 2776 N N . MET B 1 62 ? -14.25 -22.141 9.664 1 93.94 62 MET B N 1
ATOM 2777 C CA . MET B 1 62 ? -14.906 -21.812 8.406 1 93.94 62 MET B CA 1
ATOM 2778 C C . MET B 1 62 ? -14.828 -22.969 7.426 1 93.94 62 MET B C 1
ATOM 2780 O O . MET B 1 62 ? -13.789 -23.609 7.297 1 93.94 62 MET B O 1
ATOM 2784 N N . GLN B 1 63 ? -15.93 -23.25 6.852 1 93.25 63 GLN B N 1
ATOM 2785 C CA . GLN B 1 63 ? -15.992 -24.234 5.785 1 93.25 63 GLN B CA 1
ATOM 2786 C C . GLN B 1 63 ? -16.453 -23.609 4.473 1 93.25 63 GLN B C 1
ATOM 2788 O O . GLN B 1 63 ? -17.328 -22.75 4.469 1 93.25 63 GLN B O 1
ATOM 2793 N N . ARG B 1 64 ? -15.852 -24.047 3.484 1 89.81 64 ARG B N 1
ATOM 2794 C CA . ARG B 1 64 ? -16.234 -23.562 2.156 1 89.81 64 ARG B CA 1
ATOM 2795 C C . ARG B 1 64 ? -16.25 -24.719 1.15 1 89.81 64 ARG B C 1
ATOM 2797 O O . ARG B 1 64 ? -15.391 -25.594 1.185 1 89.81 64 ARG B O 1
ATOM 2804 N N . ARG B 1 65 ? -17.219 -24.719 0.378 1 83.69 65 ARG B N 1
ATOM 2805 C CA . ARG B 1 65 ? -17.297 -25.688 -0.72 1 83.69 65 ARG B CA 1
ATOM 2806 C C . ARG B 1 65 ? -17.141 -24.984 -2.068 1 83.69 65 ARG B C 1
ATOM 2808 O O . ARG B 1 65 ? -17.938 -24.109 -2.416 1 83.69 65 ARG B O 1
ATOM 2815 N N . PHE B 1 66 ? -16.109 -25.328 -2.607 1 72.44 66 PHE B N 1
ATOM 2816 C CA . PHE B 1 66 ? -15.797 -24.828 -3.943 1 72.44 66 PHE B CA 1
ATOM 2817 C C . PHE B 1 66 ? -15.383 -25.984 -4.859 1 72.44 66 PHE B C 1
ATOM 2819 O O . PHE B 1 66 ? -14.578 -26.828 -4.477 1 72.44 66 PHE B O 1
ATOM 2826 N N . GLY B 1 67 ? -15.93 -26.016 -6.047 1 67.88 67 GLY B N 1
ATOM 2827 C CA . GLY B 1 67 ? -15.633 -27.109 -6.957 1 67.88 67 GLY B CA 1
ATOM 2828 C C . GLY B 1 67 ? -16.047 -28.469 -6.414 1 67.88 67 GLY B C 1
ATOM 2829 O O . GLY B 1 67 ? -15.359 -29.469 -6.652 1 67.88 67 GLY B O 1
ATOM 2830 N N . GLY B 1 68 ? -16.953 -28.453 -5.621 1 71.75 68 GLY B N 1
ATOM 2831 C CA . GLY B 1 68 ? -17.5 -29.703 -5.145 1 71.75 68 GLY B CA 1
ATOM 2832 C C . GLY B 1 68 ? -16.844 -30.203 -3.875 1 71.75 68 GLY B C 1
ATOM 2833 O O . GLY B 1 68 ? -17.281 -31.188 -3.283 1 71.75 68 GLY B O 1
ATOM 2834 N N . ARG B 1 69 ? -15.781 -29.688 -3.457 1 78.62 69 ARG B N 1
ATOM 2835 C CA . ARG B 1 69 ? -15.07 -30.172 -2.277 1 78.62 69 ARG B CA 1
ATOM 2836 C C . ARG B 1 69 ? -15.117 -29.141 -1.149 1 78.62 69 ARG B C 1
ATOM 2838 O O . ARG B 1 69 ? -14.961 -27.938 -1.387 1 78.62 69 ARG B O 1
ATOM 2845 N N . TRP B 1 70 ? -15.453 -29.703 0.049 1 86.5 70 TRP B N 1
ATOM 2846 C CA . TRP B 1 70 ? -15.438 -28.859 1.229 1 86.5 70 TRP B CA 1
ATOM 2847 C C . TRP B 1 70 ? -14.023 -28.703 1.779 1 86.5 70 TRP B C 1
ATOM 2849 O O . TRP B 1 70 ? -13.273 -29.688 1.85 1 86.5 70 TRP B O 1
ATOM 2859 N N . THR B 1 71 ? -13.656 -27.547 1.992 1 87.5 71 THR B N 1
ATOM 2860 C CA . THR B 1 71 ? -12.406 -27.219 2.676 1 87.5 71 THR B CA 1
ATOM 2861 C C . THR B 1 71 ? -12.688 -26.469 3.98 1 87.5 71 THR B C 1
ATOM 2863 O O . THR B 1 71 ? -13.625 -25.688 4.062 1 87.5 71 THR B O 1
ATOM 2866 N N . THR B 1 72 ? -11.883 -26.859 4.992 1 91.94 72 THR B N 1
ATOM 2867 C CA . THR B 1 72 ? -12.102 -26.25 6.305 1 91.94 72 THR B CA 1
ATOM 2868 C C . THR B 1 72 ? -10.82 -25.609 6.824 1 91.94 72 THR B C 1
ATOM 2870 O O . THR B 1 72 ? -9.719 -26.109 6.59 1 91.94 72 THR B O 1
ATOM 2873 N N . ASP B 1 73 ? -11 -24.453 7.449 1 93.81 73 ASP B N 1
ATOM 2874 C CA . ASP B 1 73 ? -9.906 -23.781 8.148 1 93.81 73 ASP B CA 1
ATOM 2875 C C . ASP B 1 73 ? -10.43 -22.859 9.25 1 93.81 73 ASP B C 1
ATOM 2877 O O . ASP B 1 73 ? -11.641 -22.656 9.367 1 93.81 73 ASP B O 1
ATOM 2881 N N . THR B 1 74 ? -9.562 -22.5 10.07 1 95.81 74 THR B N 1
ATOM 2882 C CA . THR B 1 74 ? -9.914 -21.531 11.094 1 95.81 74 THR B CA 1
ATOM 2883 C C . THR B 1 74 ? -9.5 -20.125 10.664 1 95.81 74 THR B C 1
ATOM 2885 O O . THR B 1 74 ? -8.328 -19.875 10.352 1 95.81 74 THR B O 1
ATOM 2888 N N . LEU B 1 75 ? -10.477 -19.219 10.664 1 95.31 75 LEU B N 1
ATOM 2889 C CA . LEU B 1 75 ? -10.227 -17.859 10.211 1 95.31 75 LEU B CA 1
ATOM 2890 C C . LEU B 1 75 ? -10.344 -16.875 11.367 1 95.31 75 LEU B C 1
ATOM 2892 O O . LEU B 1 75 ? -11.211 -17.016 12.227 1 95.31 75 LEU B O 1
ATOM 2896 N N . GLY B 1 76 ? -9.453 -15.914 11.375 1 94.94 76 GLY B N 1
ATOM 2897 C CA . GLY B 1 76 ? -9.414 -14.836 12.352 1 94.94 76 GLY B CA 1
ATOM 2898 C C . GLY B 1 76 ? -8.57 -13.656 11.906 1 94.94 76 GLY B C 1
ATOM 2899 O O . GLY B 1 76 ? -8.148 -13.594 10.75 1 94.94 76 GLY B O 1
ATOM 2900 N N . PRO B 1 77 ? -8.375 -12.734 12.859 1 94.5 77 PRO B N 1
ATOM 2901 C CA . PRO B 1 77 ? -7.609 -11.539 12.492 1 94.5 77 PRO B CA 1
ATOM 2902 C C . PRO B 1 77 ? -6.273 -11.875 11.828 1 94.5 77 PRO B C 1
ATOM 2904 O O . PRO B 1 77 ? -5.531 -12.727 12.328 1 94.5 77 PRO B O 1
ATOM 2907 N N . GLY B 1 78 ? -6.031 -11.172 10.68 1 91.38 78 GLY B N 1
ATOM 2908 C CA . GLY B 1 78 ? -4.793 -11.406 9.953 1 91.38 78 GLY B CA 1
ATOM 2909 C C . GLY B 1 78 ? -4.965 -12.328 8.766 1 91.38 78 GLY B C 1
ATOM 2910 O O . GLY B 1 78 ? -4.129 -12.344 7.859 1 91.38 78 GLY B O 1
ATOM 2911 N N . ALA B 1 79 ? -6.016 -13.125 8.742 1 94.75 79 ALA B N 1
ATOM 2912 C CA . ALA B 1 79 ? -6.285 -14.031 7.629 1 94.75 79 ALA B CA 1
ATOM 2913 C C . ALA B 1 79 ? -7.027 -13.312 6.508 1 94.75 79 ALA B C 1
ATOM 2915 O O . ALA B 1 79 ? -7.727 -12.328 6.746 1 94.75 79 ALA B O 1
ATOM 2916 N N . VAL B 1 80 ? -6.793 -13.828 5.32 1 95.75 80 VAL B N 1
ATOM 2917 C CA . VAL B 1 80 ? -7.523 -13.32 4.164 1 95.75 80 VAL B CA 1
ATOM 2918 C C . VAL B 1 80 ? -8.047 -14.484 3.33 1 95.75 80 VAL B C 1
ATOM 2920 O O . VAL B 1 80 ? -7.484 -15.586 3.371 1 95.75 80 VAL B O 1
ATOM 2923 N N . SER B 1 81 ? -9.133 -14.258 2.648 1 93.69 81 SER B N 1
ATOM 2924 C CA . SER B 1 81 ? -9.688 -15.188 1.661 1 93.69 81 SER B CA 1
ATOM 2925 C C . SER B 1 81 ? -9.828 -14.516 0.297 1 93.69 81 SER B C 1
ATOM 2927 O O . SER B 1 81 ? -10.031 -13.305 0.212 1 93.69 81 SER B O 1
ATOM 2929 N N . LEU B 1 82 ? -9.586 -15.25 -0.657 1 90.38 82 LEU B N 1
ATOM 2930 C CA . LEU B 1 82 ? -9.734 -14.789 -2.031 1 90.38 82 LEU B CA 1
ATOM 2931 C C . LEU B 1 82 ? -10.766 -15.625 -2.783 1 90.38 82 LEU B C 1
ATOM 2933 O O . LEU B 1 82 ? -10.664 -16.859 -2.814 1 90.38 82 LEU B O 1
ATOM 2937 N N . LEU B 1 83 ? -11.727 -14.945 -3.336 1 82.19 83 LEU B N 1
ATOM 2938 C CA . LEU B 1 83 ? -12.734 -15.625 -4.148 1 82.19 83 LEU B CA 1
ATOM 2939 C C . LEU B 1 83 ? -12.625 -15.203 -5.609 1 82.19 83 LEU B C 1
ATOM 2941 O O . LEU B 1 83 ? -12.555 -14.008 -5.914 1 82.19 83 LEU B O 1
ATOM 2945 N N . THR B 1 84 ? -12.516 -16.281 -6.406 1 76.56 84 THR B N 1
ATOM 2946 C CA . THR B 1 84 ? -12.578 -16 -7.84 1 76.56 84 THR B CA 1
ATOM 2947 C C . THR B 1 84 ? -13.953 -15.477 -8.234 1 76.56 84 THR B C 1
ATOM 2949 O O . THR B 1 84 ? -14.898 -15.531 -7.434 1 76.56 84 THR B O 1
ATOM 2952 N N . ARG B 1 85 ? -14.062 -14.844 -9.328 1 73.44 85 ARG B N 1
ATOM 2953 C CA . ARG B 1 85 ? -15.336 -14.273 -9.766 1 73.44 85 ARG B CA 1
ATOM 2954 C C . ARG B 1 85 ? -16.172 -15.305 -10.516 1 73.44 85 ARG B C 1
ATOM 2956 O O . ARG B 1 85 ? -15.664 -16.359 -10.906 1 73.44 85 ARG B O 1
ATOM 2963 N N . ALA B 1 86 ? -17.469 -15.023 -10.531 1 69 86 ALA B N 1
ATOM 2964 C CA . ALA B 1 86 ? -18.422 -15.672 -11.422 1 69 86 ALA B CA 1
ATOM 2965 C C . ALA B 1 86 ? -18.641 -17.125 -11.016 1 69 86 ALA B C 1
ATOM 2967 O O . ALA B 1 86 ? -19.047 -17.953 -11.844 1 69 86 ALA B O 1
ATOM 2968 N N . GLN B 1 87 ? -18.234 -17.453 -9.828 1 75.38 87 GLN B N 1
ATOM 2969 C CA . GLN B 1 87 ? -18.5 -18.797 -9.336 1 75.38 87 GLN B CA 1
ATOM 2970 C C . GLN B 1 87 ? -19.219 -18.766 -7.988 1 75.38 87 GLN B C 1
ATOM 2972 O O . GLN B 1 87 ? -18.875 -17.969 -7.117 1 75.38 87 GLN B O 1
ATOM 2977 N N . ARG B 1 88 ? -20.172 -19.609 -7.914 1 82.19 88 ARG B N 1
ATOM 2978 C CA . ARG B 1 88 ? -20.922 -19.75 -6.664 1 82.19 88 ARG B CA 1
ATOM 2979 C C . ARG B 1 88 ? -20.141 -20.562 -5.645 1 82.19 88 ARG B C 1
ATOM 2981 O O . ARG B 1 88 ? -19.438 -21.516 -6.004 1 82.19 88 ARG B O 1
ATOM 2988 N N . ALA B 1 89 ? -20.188 -20.125 -4.422 1 84.69 89 ALA B N 1
ATOM 2989 C CA . ALA B 1 89 ? -19.516 -20.859 -3.35 1 84.69 89 ALA B CA 1
ATOM 2990 C C . ALA B 1 89 ? -20.375 -20.906 -2.09 1 84.69 89 ALA B C 1
ATOM 2992 O O . ALA B 1 89 ? -21.047 -19.922 -1.759 1 84.69 89 ALA B O 1
ATOM 2993 N N . GLU B 1 90 ? -20.359 -22.031 -1.442 1 89.75 90 GLU B N 1
ATOM 2994 C CA . GLU B 1 90 ? -21.078 -22.188 -0.176 1 89.75 90 GLU B CA 1
ATOM 2995 C C . GLU B 1 90 ? -20.141 -21.969 1.011 1 89.75 90 GLU B C 1
ATOM 2997 O O . GLU B 1 90 ? -18.984 -22.422 0.994 1 89.75 90 GLU B O 1
ATOM 3002 N N . TRP B 1 91 ? -20.641 -21.203 1.996 1 92.19 91 TRP B N 1
ATOM 3003 C CA . TRP B 1 91 ? -19.844 -20.891 3.186 1 92.19 91 TRP B CA 1
ATOM 3004 C C . TRP B 1 91 ? -20.625 -21.25 4.453 1 92.19 91 TRP B C 1
ATOM 3006 O O . TRP B 1 91 ? -21.828 -21.047 4.527 1 92.19 91 TRP B O 1
ATOM 3016 N N . ARG B 1 92 ? -19.906 -21.828 5.395 1 93.81 92 ARG B N 1
ATOM 3017 C CA . ARG B 1 92 ? -20.484 -22.141 6.703 1 93.81 92 ARG B CA 1
ATOM 3018 C C . ARG B 1 92 ? -19.531 -21.734 7.824 1 93.81 92 ARG B C 1
ATOM 3020 O O . ARG B 1 92 ? -18.328 -22.031 7.77 1 93.81 92 ARG B O 1
ATOM 3027 N N . TRP B 1 93 ? -20.047 -20.922 8.781 1 94.19 93 TRP B N 1
ATOM 3028 C CA . TRP B 1 93 ? -19.281 -20.625 9.977 1 94.19 93 TRP B CA 1
ATOM 3029 C C . TRP B 1 93 ? -20.203 -20.469 11.188 1 94.19 93 TRP B C 1
ATOM 3031 O O . TRP B 1 93 ? -21.406 -20.281 11.039 1 94.19 93 TRP B O 1
ATOM 3041 N N . SER B 1 94 ? -19.609 -20.531 12.398 1 94.88 94 SER B N 1
ATOM 3042 C CA . SER B 1 94 ? -20.469 -20.672 13.578 1 94.88 94 SER B CA 1
ATOM 3043 C C . SER B 1 94 ? -20.328 -19.469 14.508 1 94.88 94 SER B C 1
ATOM 3045 O O . SER B 1 94 ? -21.25 -19.172 15.273 1 94.88 94 SER B O 1
ATOM 3047 N N . GLU B 1 95 ? -19.203 -18.797 14.484 1 96.44 95 GLU B N 1
ATOM 3048 C CA . GLU B 1 95 ? -18.953 -17.703 15.43 1 96.44 95 GLU B CA 1
ATOM 3049 C C . GLU B 1 95 ? -19.109 -16.344 14.75 1 96.44 95 GLU B C 1
ATOM 3051 O O . GLU B 1 95 ? -18.922 -16.234 13.539 1 96.44 95 GLU B O 1
ATOM 3056 N N . PRO B 1 96 ? -19.516 -15.336 15.562 1 96.5 96 PRO B N 1
ATOM 3057 C CA . PRO B 1 96 ? -19.594 -13.992 14.984 1 96.5 96 PRO B CA 1
ATOM 3058 C C . PRO B 1 96 ? -18.234 -13.469 14.523 1 96.5 96 PRO B C 1
ATOM 3060 O O . PRO B 1 96 ? -17.219 -13.695 15.195 1 96.5 96 PRO B O 1
ATOM 3063 N N . ILE B 1 97 ? -18.312 -12.852 13.328 1 96.25 97 ILE B N 1
ATOM 3064 C CA . ILE B 1 97 ? -17.078 -12.297 12.773 1 96.25 97 ILE B CA 1
ATOM 3065 C C . ILE B 1 97 ? -17.359 -10.93 12.164 1 96.25 97 ILE B C 1
ATOM 3067 O O . ILE B 1 97 ? -18.484 -10.641 11.766 1 96.25 97 ILE B O 1
ATOM 3071 N N . THR B 1 98 ? -16.328 -10.109 12.195 1 96.88 98 THR B N 1
ATOM 3072 C CA . THR B 1 98 ? -16.297 -8.875 11.422 1 96.88 98 THR B CA 1
ATOM 3073 C C . THR B 1 98 ? -15.312 -8.969 10.266 1 96.88 98 THR B C 1
ATOM 3075 O O . THR B 1 98 ? -14.133 -9.25 10.477 1 96.88 98 THR B O 1
ATOM 3078 N N . VAL B 1 99 ? -15.836 -8.789 9.062 1 97.12 99 VAL B N 1
ATOM 3079 C CA . VAL B 1 99 ? -14.992 -8.961 7.883 1 97.12 99 VAL B CA 1
ATOM 3080 C C . VAL B 1 99 ? -15.086 -7.73 6.988 1 97.12 99 VAL B C 1
ATOM 3082 O O . VAL B 1 99 ? -16.094 -7.012 7.02 1 97.12 99 VAL B O 1
ATOM 3085 N N . THR B 1 100 ? -14.031 -7.426 6.328 1 97.5 100 THR B N 1
ATOM 3086 C CA . THR B 1 100 ? -14.008 -6.402 5.293 1 97.5 100 THR B CA 1
ATOM 3087 C C . THR B 1 100 ? -13.875 -7.035 3.91 1 97.5 100 THR B C 1
ATOM 3089 O O . THR B 1 100 ? -12.93 -7.781 3.652 1 97.5 100 THR B O 1
ATOM 3092 N N . HIS B 1 101 ? -14.875 -6.789 3.059 1 97.06 101 HIS B N 1
ATOM 3093 C CA . HIS B 1 101 ? -14.844 -7.23 1.667 1 97.06 101 HIS B CA 1
ATOM 3094 C C . HIS B 1 101 ? -14.297 -6.137 0.756 1 97.06 101 HIS B C 1
ATOM 3096 O O . HIS B 1 101 ? -14.797 -5.012 0.754 1 97.06 101 HIS B O 1
ATOM 3102 N N . LEU B 1 102 ? -13.305 -6.449 0.041 1 97.44 102 LEU B N 1
ATOM 3103 C CA . LEU B 1 102 ? -12.836 -5.598 -1.048 1 97.44 102 LEU B CA 1
ATOM 3104 C C . LEU B 1 102 ? -13.203 -6.195 -2.4 1 97.44 102 LEU B C 1
ATOM 3106 O O . LEU B 1 102 ? -12.953 -7.379 -2.65 1 97.44 102 LEU B O 1
ATOM 3110 N N . TYR B 1 103 ? -13.828 -5.387 -3.201 1 96.25 103 TYR B N 1
ATOM 3111 C CA . TYR B 1 103 ? -14.258 -5.82 -4.527 1 96.25 103 TYR B CA 1
ATOM 3112 C C . TYR B 1 103 ? -13.414 -5.156 -5.613 1 96.25 103 TYR B C 1
ATOM 3114 O O . TYR B 1 103 ? -13.234 -3.936 -5.602 1 96.25 103 TYR B O 1
ATOM 3122 N N . LEU B 1 104 ? -12.883 -5.961 -6.523 1 95.06 104 LEU B N 1
ATOM 3123 C CA . LEU B 1 104 ? -12.117 -5.457 -7.656 1 95.06 104 LEU B CA 1
ATOM 3124 C C . LEU B 1 104 ? -12.797 -5.809 -8.977 1 95.06 104 LEU B C 1
ATOM 3126 O O . LEU B 1 104 ? -13.047 -6.984 -9.258 1 95.06 104 LEU B O 1
ATOM 3130 N N . ALA B 1 105 ? -13.031 -4.793 -9.766 1 93.69 105 ALA B N 1
ATOM 3131 C CA . ALA B 1 105 ? -13.602 -5.035 -11.086 1 93.69 105 ALA B CA 1
ATOM 3132 C C . ALA B 1 105 ? -12.648 -5.84 -11.961 1 93.69 105 ALA B C 1
ATOM 3134 O O . ALA B 1 105 ? -11.438 -5.617 -11.938 1 93.69 105 ALA B O 1
ATOM 3135 N N . PRO B 1 106 ? -13.211 -6.777 -12.734 1 89.5 106 PRO B N 1
ATOM 3136 C CA . PRO B 1 106 ? -12.336 -7.578 -13.594 1 89.5 106 PRO B CA 1
ATOM 3137 C C . PRO B 1 106 ? -11.523 -6.727 -14.562 1 89.5 106 PRO B C 1
ATOM 3139 O O . PRO B 1 106 ? -10.383 -7.074 -14.891 1 89.5 106 PRO B O 1
ATOM 3142 N N . GLY B 1 107 ? -12.102 -5.637 -15 1 88.69 107 GLY B N 1
ATOM 3143 C CA . GLY B 1 107 ? -11.391 -4.75 -15.906 1 88.69 107 GLY B CA 1
ATOM 3144 C C . GLY B 1 107 ? -10.141 -4.152 -15.289 1 88.69 107 GLY B C 1
ATOM 3145 O O . GLY B 1 107 ? -9.133 -3.955 -15.984 1 88.69 107 GLY B O 1
ATOM 3146 N N . LEU B 1 108 ? -10.203 -3.842 -14 1 91.44 108 LEU B N 1
ATOM 3147 C CA . LEU B 1 108 ? -9.031 -3.303 -13.312 1 91.44 108 LEU B CA 1
ATOM 3148 C C . LEU B 1 108 ? -7.91 -4.336 -13.258 1 91.44 108 LEU B C 1
ATOM 3150 O O . LEU B 1 108 ? -6.758 -4.02 -13.57 1 91.44 108 LEU B O 1
ATOM 3154 N N . LEU B 1 109 ? -8.242 -5.535 -12.898 1 89.62 109 LEU B N 1
ATOM 3155 C CA . LEU B 1 109 ? -7.238 -6.59 -12.797 1 89.62 109 LEU B CA 1
ATOM 3156 C C . LEU B 1 109 ? -6.637 -6.902 -14.164 1 89.62 109 LEU B C 1
ATOM 3158 O O . LEU B 1 109 ? -5.43 -7.117 -14.281 1 89.62 109 LEU B O 1
ATOM 3162 N N . ALA B 1 110 ? -7.484 -6.891 -15.156 1 83.88 110 ALA B N 1
ATOM 3163 C CA . ALA B 1 110 ? -7.012 -7.148 -16.516 1 83.88 110 ALA B CA 1
ATOM 3164 C C . ALA B 1 110 ? -6.078 -6.039 -16.984 1 83.88 110 ALA B C 1
ATOM 3166 O O . ALA B 1 110 ? -5.055 -6.309 -17.625 1 83.88 110 ALA B O 1
ATOM 3167 N N . GLU B 1 111 ? -6.473 -4.859 -16.75 1 85.69 111 GLU B N 1
ATOM 3168 C CA . GLU B 1 111 ? -5.66 -3.707 -17.125 1 85.69 111 GLU B CA 1
ATOM 3169 C C . GLU B 1 111 ? -4.281 -3.764 -16.469 1 85.69 111 GLU B C 1
ATOM 3171 O O . GLU B 1 111 ? -3.262 -3.592 -17.141 1 85.69 111 GLU B O 1
ATOM 3176 N N . VAL B 1 112 ? -4.254 -4.008 -15.188 1 88.44 112 VAL B N 1
ATOM 3177 C CA . VAL B 1 112 ? -3.002 -4.07 -14.438 1 88.44 112 VAL B CA 1
ATOM 3178 C C . VAL B 1 112 ? -2.17 -5.258 -14.922 1 88.44 112 VAL B C 1
ATOM 3180 O O . VAL B 1 112 ? -0.948 -5.148 -15.055 1 88.44 112 VAL B O 1
ATOM 3183 N N . ALA B 1 113 ? -2.834 -6.336 -15.156 1 83.94 113 ALA B N 1
ATOM 3184 C CA . ALA B 1 113 ? -2.133 -7.5 -15.688 1 83.94 113 ALA B CA 1
ATOM 3185 C C . ALA B 1 113 ? -1.458 -7.176 -17.016 1 83.94 113 ALA B C 1
ATOM 3187 O O . ALA B 1 113 ? -0.305 -7.547 -17.25 1 83.94 113 ALA B O 1
ATOM 3188 N N . GLY B 1 114 ? -2.244 -6.523 -17.859 1 78.12 114 GLY B N 1
ATOM 3189 C CA . GLY B 1 114 ? -1.683 -6.121 -19.141 1 78.12 114 GLY B CA 1
ATOM 3190 C C . GLY B 1 114 ? -0.469 -5.223 -19 1 78.12 114 GLY B C 1
ATOM 3191 O O . GLY B 1 114 ? 0.535 -5.414 -19.688 1 78.12 114 GLY B O 1
ATOM 3192 N N . GLU B 1 115 ? -0.59 -4.223 -18.078 1 77.75 115 GLU B N 1
ATOM 3193 C CA . GLU B 1 115 ? 0.513 -3.299 -17.828 1 77.75 115 GLU B CA 1
ATOM 3194 C C . GLU B 1 115 ? 1.72 -4.027 -17.25 1 77.75 115 GLU B C 1
ATOM 3196 O O . GLU B 1 115 ? 2.861 -3.744 -17.609 1 77.75 115 GLU B O 1
ATOM 3201 N N . ALA B 1 116 ? 1.425 -4.922 -16.359 1 78.75 116 ALA B N 1
ATOM 3202 C CA . ALA B 1 116 ? 2.482 -5.637 -15.641 1 78.75 116 ALA B CA 1
ATOM 3203 C C . ALA B 1 116 ? 3.227 -6.586 -16.578 1 78.75 116 ALA B C 1
ATOM 3205 O O . ALA B 1 116 ? 4.438 -6.777 -16.438 1 78.75 116 ALA B O 1
ATOM 3206 N N . MET B 1 117 ? 2.457 -7.07 -17.453 1 72.06 117 MET B N 1
ATOM 3207 C CA . MET B 1 117 ? 3.033 -8.086 -18.344 1 72.06 117 MET B CA 1
ATOM 3208 C C . MET B 1 117 ? 3.344 -7.504 -19.719 1 72.06 117 MET B C 1
ATOM 3210 O O . MET B 1 117 ? 3.924 -8.18 -20.562 1 72.06 117 MET B O 1
ATOM 3214 N N . ASP B 1 118 ? 2.955 -6.273 -19.906 1 68.19 118 ASP B N 1
ATOM 3215 C CA . ASP B 1 118 ? 3.162 -5.578 -21.172 1 68.19 118 ASP B CA 1
ATOM 3216 C C . ASP B 1 118 ? 2.529 -6.348 -22.328 1 68.19 118 ASP B C 1
ATOM 3218 O O . ASP B 1 118 ? 3.197 -6.645 -23.328 1 68.19 118 ASP B O 1
ATOM 3222 N N . CYS B 1 119 ? 1.324 -6.848 -22.062 1 66.62 119 CYS B N 1
ATOM 3223 C CA . CYS B 1 119 ? 0.539 -7.547 -23.078 1 66.62 119 CYS B CA 1
ATOM 3224 C C . CYS B 1 119 ? -0.952 -7.301 -22.875 1 66.62 119 CYS B C 1
ATOM 3226 O O . CYS B 1 119 ? -1.354 -6.664 -21.906 1 66.62 119 CYS B O 1
ATOM 3228 N N . HIS B 1 120 ? -1.676 -7.59 -23.922 1 67.19 120 HIS B N 1
ATOM 3229 C CA . HIS B 1 120 ? -3.121 -7.453 -23.781 1 67.19 120 HIS B CA 1
ATOM 3230 C C . HIS B 1 120 ? -3.715 -8.633 -23.031 1 67.19 120 HIS B C 1
ATOM 3232 O O . HIS B 1 120 ? -3.48 -9.789 -23.375 1 67.19 120 HIS B O 1
ATOM 3238 N N . VAL B 1 121 ? -4.246 -8.367 -21.938 1 71.62 121 VAL B N 1
ATOM 3239 C CA . VAL B 1 121 ? -4.906 -9.375 -21.109 1 71.62 121 VAL B CA 1
ATOM 3240 C C . VAL B 1 121 ? -6.414 -9.125 -21.094 1 71.62 121 VAL B C 1
ATOM 3242 O O . VAL B 1 121 ? -6.863 -8.023 -20.766 1 71.62 121 VAL B O 1
ATOM 3245 N N . ARG B 1 122 ? -7.121 -10.07 -21.516 1 70.56 122 ARG B N 1
ATOM 3246 C CA . ARG B 1 122 ? -8.57 -9.906 -21.562 1 70.56 122 ARG B CA 1
ATOM 3247 C C . ARG B 1 122 ? -9.219 -10.305 -20.234 1 70.56 122 ARG B C 1
ATOM 3249 O O . ARG B 1 122 ? -10.133 -9.633 -19.766 1 70.56 122 ARG B O 1
ATOM 3256 N N . GLU B 1 123 ? -8.68 -11.477 -19.734 1 75.69 123 GLU B N 1
ATOM 3257 C CA . GLU B 1 123 ? -9.297 -11.984 -18.516 1 75.69 123 GLU B CA 1
ATOM 3258 C C . GLU B 1 123 ? -8.25 -12.602 -17.578 1 75.69 123 GLU B C 1
ATOM 3260 O O . GLU B 1 123 ? -7.25 -13.148 -18.047 1 75.69 123 GLU B O 1
ATOM 3265 N N . VAL B 1 124 ? -8.516 -12.359 -16.312 1 80.81 124 VAL B N 1
ATOM 3266 C CA . VAL B 1 124 ? -7.652 -12.938 -15.297 1 80.81 124 VAL B CA 1
ATOM 3267 C C . VAL B 1 124 ? -8.461 -13.883 -14.414 1 80.81 124 VAL B C 1
ATOM 3269 O O . VAL B 1 124 ? -9.609 -13.586 -14.062 1 80.81 124 VAL B O 1
ATOM 3272 N N . GLU B 1 125 ? -7.887 -15 -14.203 1 78.5 125 GLU B N 1
ATOM 3273 C CA . GLU B 1 125 ? -8.477 -15.922 -13.234 1 78.5 125 GLU B CA 1
ATOM 3274 C C . GLU B 1 125 ? -7.629 -16.016 -11.977 1 78.5 125 GLU B C 1
ATOM 3276 O O . GLU B 1 125 ? -6.398 -16.094 -12.055 1 78.5 125 GLU B O 1
ATOM 3281 N N . LEU B 1 126 ? -8.312 -15.961 -10.891 1 82.69 126 LEU B N 1
ATOM 3282 C CA . LEU B 1 126 ? -7.609 -16.062 -9.617 1 82.69 126 LEU B CA 1
ATOM 3283 C C . LEU B 1 126 ? -7.926 -17.391 -8.93 1 82.69 126 LEU B C 1
ATOM 3285 O O . LEU B 1 126 ? -9.023 -17.922 -9.086 1 82.69 126 LEU B O 1
ATOM 3289 N N . ALA B 1 127 ? -6.895 -17.828 -8.25 1 78 127 ALA B N 1
ATOM 3290 C CA . ALA B 1 127 ? -7.137 -18.984 -7.402 1 78 127 ALA B CA 1
ATOM 3291 C C . ALA B 1 127 ? -8.18 -18.688 -6.332 1 78 127 ALA B C 1
ATOM 3293 O O . ALA B 1 127 ? -8.32 -17.531 -5.91 1 78 127 ALA B O 1
ATOM 3294 N N . ASP B 1 128 ? -8.93 -19.656 -6.035 1 80 128 ASP B N 1
ATOM 3295 C CA . ASP B 1 128 ? -9.828 -19.594 -4.891 1 80 128 ASP B CA 1
ATOM 3296 C C . ASP B 1 128 ? -9.125 -20.031 -3.607 1 80 128 ASP B C 1
ATOM 3298 O O . ASP B 1 128 ? -8.703 -21.172 -3.484 1 80 128 ASP B O 1
ATOM 3302 N N . VAL B 1 129 ? -8.969 -19.125 -2.707 1 86.5 129 VAL B N 1
ATOM 3303 C CA . VAL B 1 129 ? -8.195 -19.391 -1.5 1 86.5 129 VAL B CA 1
ATOM 3304 C C . VAL B 1 129 ? -9.062 -19.156 -0.266 1 86.5 129 VAL B C 1
ATOM 3306 O O . VAL B 1 129 ? -9.562 -18.047 -0.053 1 86.5 129 VAL B O 1
ATOM 3309 N N . LEU B 1 130 ? -9.242 -20.219 0.447 1 89.56 130 LEU B N 1
ATOM 3310 C CA . LEU B 1 130 ? -10.031 -20.078 1.668 1 89.56 130 LEU B CA 1
ATOM 3311 C C . LEU B 1 130 ? -9.273 -19.25 2.709 1 89.56 130 LEU B C 1
ATOM 3313 O O . LEU B 1 130 ? -9.852 -18.359 3.338 1 89.56 130 LEU B O 1
ATOM 3317 N N . ARG B 1 131 ? -7.965 -19.609 2.82 1 93 131 ARG B N 1
ATOM 3318 C CA . ARG B 1 131 ? -7.184 -18.906 3.83 1 93 131 ARG B CA 1
ATOM 3319 C C . ARG B 1 131 ? -5.758 -18.656 3.344 1 93 131 ARG B C 1
ATOM 3321 O O . ARG B 1 131 ? -5.125 -19.547 2.777 1 93 131 ARG B O 1
ATOM 3328 N N . ALA B 1 132 ? -5.332 -17.5 3.5 1 91.75 132 ALA B N 1
ATOM 3329 C CA . ALA B 1 132 ? -3.926 -17.141 3.332 1 91.75 132 ALA B CA 1
ATOM 3330 C C . ALA B 1 132 ? -3.488 -16.125 4.387 1 91.75 132 ALA B C 1
ATOM 3332 O O . ALA B 1 132 ? -4.305 -15.344 4.879 1 91.75 132 ALA B O 1
ATOM 3333 N N . ASP B 1 133 ? -2.301 -16.266 4.785 1 92.31 133 ASP B N 1
ATOM 3334 C CA . ASP B 1 133 ? -1.665 -15.227 5.582 1 92.31 133 ASP B CA 1
ATOM 3335 C C . ASP B 1 133 ? -0.876 -14.266 4.699 1 92.31 133 ASP B C 1
ATOM 3337 O O . ASP B 1 133 ? 0.246 -14.57 4.289 1 92.31 133 ASP B O 1
ATOM 3341 N N . ASP B 1 134 ? -1.467 -13.156 4.461 1 92.44 134 ASP B N 1
ATOM 3342 C CA . ASP B 1 134 ? -0.906 -12.195 3.518 1 92.44 134 ASP B CA 1
ATOM 3343 C C . ASP B 1 134 ? -0.953 -10.781 4.09 1 92.44 134 ASP B C 1
ATOM 3345 O O . ASP B 1 134 ? -1.909 -10.039 3.848 1 92.44 134 ASP B O 1
ATOM 3349 N N . PRO B 1 135 ? 0.12 -10.367 4.68 1 89.56 135 PRO B N 1
ATOM 3350 C CA . PRO B 1 135 ? 0.137 -9.055 5.344 1 89.56 135 PRO B CA 1
ATOM 3351 C C . PRO B 1 135 ? 0.002 -7.895 4.359 1 89.56 135 PRO B C 1
ATOM 3353 O O . PRO B 1 135 ? -0.503 -6.832 4.723 1 89.56 135 PRO B O 1
ATOM 3356 N N . VAL B 1 136 ? 0.463 -8.117 3.168 1 89.56 136 VAL B N 1
ATOM 3357 C CA . VAL B 1 136 ? 0.321 -7.066 2.164 1 89.56 136 VAL B CA 1
ATOM 3358 C C . VAL B 1 136 ? -1.157 -6.844 1.854 1 89.56 136 VAL B C 1
ATOM 3360 O O . VAL B 1 136 ? -1.637 -5.707 1.871 1 89.56 136 VAL B O 1
ATOM 3363 N N . MET B 1 137 ? -1.866 -7.891 1.647 1 93 137 MET B N 1
ATOM 3364 C CA . MET B 1 137 ? -3.291 -7.797 1.344 1 93 137 MET B CA 1
ATOM 3365 C C . MET B 1 137 ? -4.059 -7.184 2.512 1 93 137 MET B C 1
ATOM 3367 O O . MET B 1 137 ? -4.883 -6.289 2.316 1 93 137 MET B O 1
ATOM 3371 N N . THR B 1 138 ? -3.768 -7.66 3.707 1 93.81 138 THR B N 1
ATOM 3372 C CA . THR B 1 138 ? -4.465 -7.129 4.875 1 93.81 138 THR B CA 1
ATOM 3373 C C . THR B 1 138 ? -4.145 -5.652 5.07 1 93.81 138 THR B C 1
ATOM 3375 O O . THR B 1 138 ? -5.031 -4.855 5.395 1 93.81 138 THR B O 1
ATOM 3378 N N . GLY B 1 139 ? -2.926 -5.355 4.844 1 91.94 139 GLY B N 1
ATOM 3379 C CA . GLY B 1 139 ? -2.521 -3.965 4.992 1 91.94 139 GLY B CA 1
ATOM 3380 C C . GLY B 1 139 ? -3.215 -3.033 4.02 1 91.94 139 GLY B C 1
ATOM 3381 O O . GLY B 1 139 ? -3.68 -1.957 4.406 1 91.94 139 GLY B O 1
ATOM 3382 N N . VAL B 1 140 ? -3.293 -3.426 2.801 1 94.31 140 VAL B N 1
ATOM 3383 C CA . VAL B 1 140 ? -3.918 -2.605 1.768 1 94.31 140 VAL B CA 1
ATOM 3384 C C . VAL B 1 140 ? -5.414 -2.479 2.043 1 94.31 140 VAL B C 1
ATOM 3386 O O . VAL B 1 140 ? -5.973 -1.382 1.975 1 94.31 140 VAL B O 1
ATOM 3389 N N . ILE B 1 141 ? -6.07 -3.555 2.379 1 95.69 141 ILE B N 1
ATOM 3390 C CA . ILE B 1 141 ? -7.504 -3.537 2.658 1 95.69 141 ILE B CA 1
ATOM 3391 C C . ILE B 1 141 ? -7.785 -2.639 3.859 1 95.69 141 ILE B C 1
ATOM 3393 O O . ILE B 1 141 ? -8.734 -1.853 3.846 1 95.69 141 ILE B O 1
ATOM 3397 N N . ASP B 1 142 ? -6.949 -2.707 4.816 1 93.31 142 ASP B N 1
ATOM 3398 C CA . ASP B 1 142 ? -7.109 -1.861 5.996 1 93.31 142 ASP B CA 1
ATOM 3399 C C . ASP B 1 142 ? -6.953 -0.385 5.637 1 93.31 142 ASP B C 1
ATOM 3401 O O . ASP B 1 142 ? -7.703 0.46 6.133 1 93.31 142 ASP B O 1
ATOM 3405 N N . ALA B 1 143 ? -5.988 -0.126 4.836 1 92.62 143 ALA B N 1
ATOM 3406 C CA . ALA B 1 143 ? -5.766 1.256 4.418 1 92.62 143 ALA B CA 1
ATOM 3407 C C . ALA B 1 143 ? -6.965 1.797 3.648 1 92.62 143 ALA B C 1
ATOM 3409 O O . ALA B 1 143 ? -7.395 2.93 3.873 1 92.62 143 ALA B O 1
ATOM 3410 N N . ILE B 1 144 ? -7.5 1.047 2.771 1 94.31 144 ILE B N 1
ATOM 3411 C CA . ILE B 1 144 ? -8.656 1.459 1.984 1 94.31 144 ILE B CA 1
ATOM 3412 C C . ILE B 1 144 ? -9.875 1.604 2.895 1 94.31 144 ILE B C 1
ATOM 3414 O O . ILE B 1 144 ? -10.672 2.527 2.729 1 94.31 144 ILE B O 1
ATOM 3418 N N . ALA B 1 145 ? -9.992 0.705 3.875 1 94.19 145 ALA B N 1
ATOM 3419 C CA . ALA B 1 145 ? -11.094 0.795 4.832 1 94.19 145 ALA B CA 1
ATOM 3420 C C . ALA B 1 145 ? -11.008 2.09 5.637 1 94.19 145 ALA B C 1
ATOM 3422 O O . ALA B 1 145 ? -12.031 2.732 5.895 1 94.19 145 ALA B O 1
ATOM 3423 N N . GLN B 1 146 ? -9.852 2.367 6.023 1 89.69 146 GLN B N 1
ATOM 3424 C CA . GLN B 1 146 ? -9.672 3.623 6.742 1 89.69 146 GLN B CA 1
ATOM 3425 C C . GLN B 1 146 ? -10.094 4.812 5.887 1 89.69 146 GLN B C 1
ATOM 3427 O O . GLN B 1 146 ? -10.703 5.758 6.387 1 89.69 146 GLN B O 1
ATOM 3432 N N . GLU B 1 147 ? -9.742 4.73 4.633 1 88.62 147 GLU B N 1
ATOM 3433 C CA . GLU B 1 147 ? -10.117 5.793 3.705 1 88.62 147 GLU B CA 1
ATOM 3434 C C . GLU B 1 147 ? -11.641 5.887 3.568 1 88.62 147 GLU B C 1
ATOM 3436 O O . GLU B 1 147 ? -12.188 6.984 3.436 1 88.62 147 GLU B O 1
ATOM 3441 N N . ALA B 1 148 ? -12.242 4.762 3.541 1 88.94 148 ALA B N 1
ATOM 3442 C CA . ALA B 1 148 ? -13.695 4.734 3.432 1 88.94 148 ALA B CA 1
ATOM 3443 C C . ALA B 1 148 ? -14.352 5.473 4.598 1 88.94 148 ALA B C 1
ATOM 3445 O O . ALA B 1 148 ? -15.414 6.082 4.438 1 88.94 148 ALA B O 1
ATOM 3446 N N . GLY B 1 149 ? -13.68 5.367 5.691 1 83.31 149 GLY B N 1
ATOM 3447 C CA . GLY B 1 149 ? -14.227 5.996 6.883 1 83.31 149 GLY B CA 1
ATOM 3448 C C . GLY B 1 149 ? -13.852 7.461 7.012 1 83.31 149 GLY B C 1
ATOM 3449 O O . GLY B 1 149 ? -14.539 8.227 7.688 1 83.31 149 GLY B O 1
ATOM 3450 N N . GLN B 1 150 ? -12.609 7.77 6.512 1 77.31 150 GLN B N 1
ATOM 3451 C CA . GLN B 1 150 ? -12.07 9.117 6.664 1 77.31 150 GLN B CA 1
ATOM 3452 C C . GLN B 1 150 ? -11.773 9.75 5.305 1 77.31 150 GLN B C 1
ATOM 3454 O O . GLN B 1 150 ? -10.859 9.32 4.602 1 77.31 150 GLN B O 1
ATOM 3459 N N . GLN B 1 151 ? -12.711 10.281 4.676 1 69.69 151 GLN B N 1
ATOM 3460 C CA . GLN B 1 151 ? -12.484 10.906 3.375 1 69.69 151 GLN B CA 1
ATOM 3461 C C . GLN B 1 151 ? -11.414 11.984 3.471 1 69.69 151 GLN B C 1
ATOM 3463 O O . GLN B 1 151 ? -11.617 13.016 4.117 1 69.69 151 GLN B O 1
ATOM 3468 N N . GLY B 1 152 ? -10.195 11.664 2.941 1 72.88 152 GLY B N 1
ATOM 3469 C CA . GLY B 1 152 ? -9.125 12.641 2.932 1 72.88 152 GLY B CA 1
ATOM 3470 C C . GLY B 1 152 ? -8.805 13.172 1.546 1 72.88 152 GLY B C 1
ATOM 3471 O O . GLY B 1 152 ? -9.367 12.695 0.554 1 72.88 152 GLY B O 1
ATOM 3472 N N . ILE B 1 153 ? -7.957 14.141 1.536 1 76.88 153 ILE B N 1
ATOM 3473 C CA . ILE B 1 153 ? -7.484 14.695 0.274 1 76.88 153 ILE B CA 1
ATOM 3474 C C . ILE B 1 153 ? -6.855 13.594 -0.573 1 76.88 153 ILE B C 1
ATOM 3476 O O . ILE B 1 153 ? -6.117 12.75 -0.056 1 76.88 153 ILE B O 1
ATOM 3480 N N . GLY B 1 154 ? -7.352 13.562 -1.856 1 84.12 154 GLY B N 1
ATOM 3481 C CA . GLY B 1 154 ? -6.766 12.594 -2.771 1 84.12 154 GLY B CA 1
ATOM 3482 C C . GLY B 1 154 ? -7.238 11.172 -2.523 1 84.12 154 GLY B C 1
ATOM 3483 O O . GLY B 1 154 ? -6.551 10.219 -2.881 1 84.12 154 GLY B O 1
ATOM 3484 N N . GLY B 1 155 ? -8.344 11.07 -1.832 1 87.31 155 GLY B N 1
ATOM 3485 C CA . GLY B 1 155 ? -8.852 9.758 -1.456 1 87.31 155 GLY B CA 1
ATOM 3486 C C . GLY B 1 155 ? -8.992 8.812 -2.633 1 87.31 155 GLY B C 1
ATOM 3487 O O . GLY B 1 155 ? -8.594 7.648 -2.551 1 87.31 155 GLY B O 1
ATOM 3488 N N . THR B 1 156 ? -9.508 9.367 -3.732 1 87.44 156 THR B N 1
ATOM 3489 C CA . THR B 1 156 ? -9.688 8.555 -4.93 1 87.44 156 THR B CA 1
ATOM 3490 C C . THR B 1 156 ? -8.336 8.086 -5.477 1 87.44 156 THR B C 1
ATOM 3492 O O . THR B 1 156 ? -8.172 6.914 -5.805 1 87.44 156 THR B O 1
ATOM 3495 N N . LEU B 1 157 ? -7.414 9 -5.523 1 85.88 157 LEU B N 1
ATOM 3496 C CA . LEU B 1 157 ? -6.074 8.68 -5.996 1 85.88 157 LEU B CA 1
ATOM 3497 C C . LEU B 1 157 ? -5.402 7.668 -5.074 1 85.88 157 LEU B C 1
ATOM 3499 O O . LEU B 1 157 ? -4.719 6.754 -5.539 1 85.88 157 LEU B O 1
ATOM 3503 N N . TYR B 1 158 ? -5.621 7.883 -3.789 1 92.69 158 TYR B N 1
ATOM 3504 C CA . TYR B 1 158 ? -5.051 6.988 -2.787 1 92.69 158 TYR B CA 1
ATOM 3505 C C . TYR B 1 158 ? -5.562 5.566 -2.975 1 92.69 158 TYR B C 1
ATOM 3507 O O . TYR B 1 158 ? -4.773 4.625 -3.066 1 92.69 158 TYR B O 1
ATOM 3515 N N . VAL B 1 159 ? -6.801 5.418 -3.092 1 93.69 159 VAL B N 1
ATOM 3516 C CA . VAL B 1 159 ? -7.43 4.105 -3.225 1 93.69 159 VAL B CA 1
ATOM 3517 C C . VAL B 1 159 ? -7.043 3.486 -4.566 1 93.69 159 VAL B C 1
ATOM 3519 O O . VAL B 1 159 ? -6.738 2.293 -4.641 1 93.69 159 VAL B O 1
ATOM 3522 N N . GLU B 1 160 ? -7.02 4.234 -5.57 1 92.38 160 GLU B N 1
ATOM 3523 C CA . GLU B 1 160 ? -6.621 3.732 -6.883 1 92.38 160 GLU B CA 1
ATOM 3524 C C . GLU B 1 160 ? -5.191 3.207 -6.863 1 92.38 160 GLU B C 1
ATOM 3526 O O . GLU B 1 160 ? -4.906 2.145 -7.422 1 92.38 160 GLU B O 1
ATOM 3531 N N . SER B 1 161 ? -4.324 3.971 -6.277 1 93.19 161 SER B N 1
ATOM 3532 C CA . SER B 1 161 ? -2.918 3.588 -6.211 1 93.19 161 SER B CA 1
ATOM 3533 C C . SER B 1 161 ? -2.732 2.303 -5.406 1 93.19 161 SER B C 1
ATOM 3535 O O . SER B 1 161 ? -2.029 1.39 -5.844 1 93.19 161 SER B O 1
ATOM 3537 N N . LEU B 1 162 ? -3.363 2.27 -4.266 1 95.19 162 LEU B N 1
ATOM 3538 C CA . LEU B 1 162 ? -3.293 1.077 -3.43 1 95.19 162 LEU B CA 1
ATOM 3539 C C . LEU B 1 162 ? -3.875 -0.131 -4.156 1 95.19 162 LEU B C 1
ATOM 3541 O O . LEU B 1 162 ? -3.318 -1.229 -4.09 1 95.19 162 LEU B O 1
ATOM 3545 N N . SER B 1 163 ? -4.973 0.078 -4.867 1 96 163 SER B N 1
ATOM 3546 C CA . SER B 1 163 ? -5.629 -1.015 -5.578 1 96 163 SER B CA 1
ATOM 3547 C C . SER B 1 163 ? -4.746 -1.558 -6.695 1 96 163 SER B C 1
ATOM 3549 O O . SER B 1 163 ? -4.695 -2.77 -6.922 1 96 163 SER B O 1
ATOM 3551 N N . ARG B 1 164 ? -4.086 -0.719 -7.375 1 92.88 164 ARG B N 1
ATOM 3552 C CA . ARG B 1 164 ? -3.189 -1.16 -8.438 1 92.88 164 ARG B CA 1
ATOM 3553 C C . ARG B 1 164 ? -2.031 -1.979 -7.875 1 92.88 164 ARG B C 1
ATOM 3555 O O . ARG B 1 164 ? -1.676 -3.021 -8.43 1 92.88 164 ARG B O 1
ATOM 3562 N N . ALA B 1 165 ? -1.463 -1.493 -6.789 1 94.56 165 ALA B N 1
ATOM 3563 C CA . ALA B 1 165 ? -0.405 -2.26 -6.137 1 94.56 165 ALA B CA 1
ATOM 3564 C C . ALA B 1 165 ? -0.9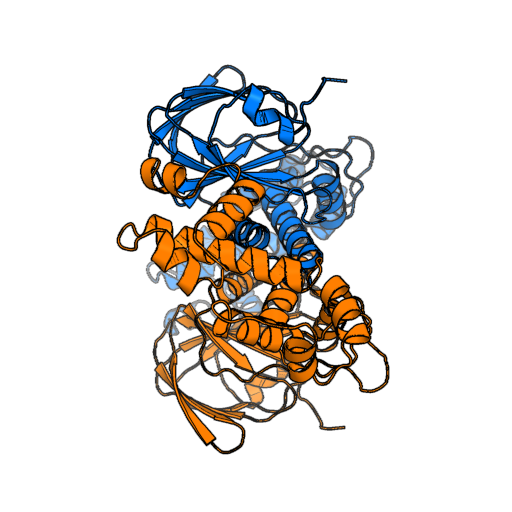16 -3.627 -5.688 1 94.56 165 ALA B C 1
ATOM 3566 O O . ALA B 1 165 ? -0.223 -4.637 -5.844 1 94.56 165 ALA B O 1
ATOM 3567 N N . LEU B 1 166 ? -2.078 -3.633 -5.16 1 95.44 166 LEU B N 1
ATOM 3568 C CA . LEU B 1 166 ? -2.682 -4.879 -4.703 1 95.44 166 LEU B CA 1
ATOM 3569 C C . LEU B 1 166 ? -2.904 -5.836 -5.867 1 95.44 166 LEU B C 1
ATOM 3571 O O . LEU B 1 166 ? -2.689 -7.043 -5.738 1 95.44 166 LEU B O 1
ATOM 3575 N N . CYS B 1 167 ? -3.35 -5.32 -6.996 1 93.12 167 CYS B N 1
ATOM 3576 C CA . CYS B 1 167 ? -3.57 -6.145 -8.18 1 93.12 167 CYS B CA 1
ATOM 3577 C C . CYS B 1 167 ? -2.277 -6.82 -8.617 1 93.12 167 CYS B C 1
ATOM 3579 O O . CYS B 1 167 ? -2.273 -8.008 -8.945 1 93.12 167 CYS B O 1
ATOM 3581 N N . VAL B 1 168 ? -1.2 -6.129 -8.609 1 90.44 168 VAL B N 1
ATOM 3582 C CA . VAL B 1 168 ? 0.086 -6.719 -8.969 1 90.44 168 VAL B CA 1
ATOM 3583 C C . VAL B 1 168 ? 0.427 -7.848 -8 1 90.44 168 VAL B C 1
ATOM 3585 O O . VAL B 1 168 ? 0.846 -8.93 -8.422 1 90.44 168 VAL B O 1
ATOM 3588 N N . HIS B 1 169 ? 0.237 -7.531 -6.746 1 91.62 169 HIS B N 1
ATOM 3589 C CA . HIS B 1 169 ? 0.523 -8.516 -5.707 1 91.62 169 HIS B CA 1
ATOM 3590 C C . HIS B 1 169 ? -0.309 -9.781 -5.898 1 91.62 169 HIS B C 1
ATOM 3592 O O . HIS B 1 169 ? 0.212 -10.891 -5.797 1 91.62 169 HIS B O 1
ATOM 3598 N N . ILE B 1 170 ? -1.596 -9.586 -6.195 1 90.56 170 ILE B N 1
ATOM 3599 C CA . ILE B 1 170 ? -2.527 -10.695 -6.371 1 90.56 170 ILE B CA 1
ATOM 3600 C C . ILE B 1 170 ? -2.152 -11.492 -7.617 1 90.56 170 ILE B C 1
ATOM 3602 O O . ILE B 1 170 ? -2.199 -12.727 -7.613 1 90.56 170 ILE B O 1
ATOM 3606 N N . LEU B 1 171 ? -1.798 -10.852 -8.625 1 85.19 171 LEU B N 1
ATOM 3607 C CA . LEU B 1 171 ? -1.411 -11.516 -9.867 1 85.19 171 LEU B CA 1
ATOM 3608 C C . LEU B 1 171 ? -0.188 -12.398 -9.648 1 85.19 171 LEU B C 1
ATOM 3610 O O . LEU B 1 171 ? -0.117 -13.508 -10.188 1 85.19 171 LEU B O 1
ATOM 3614 N N . ARG B 1 172 ? 0.723 -11.922 -8.859 1 83.25 172 ARG B N 1
ATOM 3615 C CA . ARG B 1 172 ? 1.961 -12.648 -8.586 1 83.25 172 ARG B CA 1
ATOM 3616 C C . ARG B 1 172 ? 1.695 -13.898 -7.762 1 83.25 172 ARG B C 1
ATOM 3618 O O . ARG B 1 172 ? 2.305 -14.945 -7.992 1 83.25 172 ARG B O 1
ATOM 3625 N N . ARG B 1 173 ? 0.765 -13.758 -6.812 1 83.44 173 ARG B N 1
ATOM 3626 C CA . ARG B 1 173 ? 0.694 -14.789 -5.777 1 83.44 173 ARG B CA 1
ATOM 3627 C C . ARG B 1 173 ? -0.483 -15.727 -6.016 1 83.44 173 ARG B C 1
ATOM 3629 O O . ARG B 1 173 ? -0.445 -16.891 -5.613 1 83.44 173 ARG B O 1
ATOM 36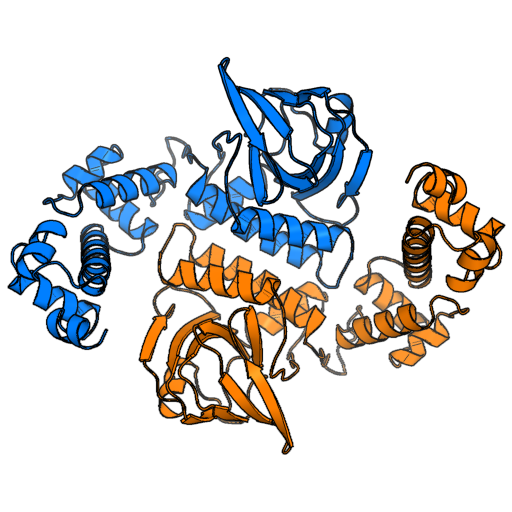36 N N . TYR B 1 174 ? -1.512 -15.188 -6.672 1 84.69 174 TYR B N 1
ATOM 3637 C CA . TYR B 1 174 ? -2.752 -15.953 -6.637 1 84.69 174 TYR B CA 1
ATOM 3638 C C . TYR B 1 174 ? -3.301 -16.172 -8.039 1 84.69 174 TYR B C 1
ATOM 3640 O O . TYR B 1 174 ? -4.379 -16.75 -8.211 1 84.69 174 TYR B O 1
ATOM 3648 N N . ALA B 1 175 ? -2.75 -15.562 -9.031 1 76.56 175 ALA B N 1
ATOM 3649 C CA . ALA B 1 175 ? -3.34 -15.625 -10.367 1 76.56 175 ALA B CA 1
ATOM 3650 C C . ALA B 1 175 ? -2.689 -16.719 -11.203 1 76.56 175 ALA B C 1
ATOM 3652 O O . ALA B 1 175 ? -1.521 -17.062 -10.992 1 76.56 175 ALA B O 1
ATOM 3653 N N . SER B 1 176 ? -3.57 -17.469 -11.891 1 62.25 176 SER B N 1
ATOM 3654 C CA . SER B 1 176 ? -3.162 -18.188 -13.094 1 62.25 176 SER B CA 1
ATOM 3655 C C . SER B 1 176 ? -3.512 -17.422 -14.359 1 62.25 176 SER B C 1
ATOM 3657 O O . SER B 1 176 ? -4.668 -17.047 -14.562 1 62.25 176 SER B O 1
ATOM 3659 N N . VAL B 1 177 ? -2.633 -16.562 -14.836 1 50.59 177 VAL B N 1
ATOM 3660 C CA . VAL B 1 177 ? -2.938 -15.68 -15.961 1 50.59 177 VAL B CA 1
ATOM 3661 C C . VAL B 1 177 ? -3.176 -16.516 -17.219 1 50.59 177 VAL B C 1
ATOM 3663 O O . VAL B 1 177 ? -2.309 -17.297 -17.625 1 50.59 177 VAL B O 1
ATOM 3666 N N . VAL B 1 178 ? -4.457 -16.812 -17.562 1 48.81 178 VAL B N 1
ATOM 3667 C CA . VAL B 1 178 ? -4.793 -17.453 -18.828 1 48.81 178 VAL B CA 1
ATOM 3668 C C . VAL B 1 178 ? -4.609 -16.453 -19.969 1 48.81 178 VAL B C 1
ATOM 3670 O O . VAL B 1 178 ? -5.289 -15.43 -20.031 1 48.81 178 VAL B O 1
ATOM 3673 N N . LEU B 1 179 ? -3.41 -16.328 -20.531 1 46.16 179 LEU B N 1
ATOM 3674 C CA . LEU B 1 179 ? -3.176 -15.5 -21.703 1 46.16 179 LEU B CA 1
ATOM 3675 C C . LEU B 1 179 ? -4 -15.984 -22.891 1 46.16 179 LEU B C 1
ATOM 3677 O O . LEU B 1 179 ? -4.266 -17.172 -23.016 1 46.16 179 LEU B O 1
ATOM 3681 N N . PRO B 1 180 ? -4.859 -15.094 -23.438 1 44.06 180 PRO B N 1
ATOM 3682 C CA . PRO B 1 180 ? -5.5 -15.609 -24.656 1 44.06 180 PRO B CA 1
ATOM 3683 C C . PRO B 1 180 ? -4.516 -16.297 -25.594 1 44.06 180 PRO B C 1
ATOM 3685 O O . PRO B 1 180 ? -3.336 -15.938 -25.625 1 44.06 180 PRO B O 1
ATOM 3688 N N . ALA B 1 181 ? -4.809 -17.453 -26.094 1 42.81 181 ALA B N 1
ATOM 3689 C CA . ALA B 1 181 ? -4.074 -18.266 -27.062 1 42.81 181 ALA B CA 1
ATOM 3690 C C . ALA B 1 181 ? -3.295 -17.391 -28.031 1 42.81 181 ALA B C 1
ATOM 3692 O O . ALA B 1 181 ? -2.156 -17.703 -28.391 1 42.81 181 ALA B O 1
ATOM 3693 N N . GLY B 1 182 ? -3.969 -16.625 -28.828 1 41.72 182 GLY B N 1
ATOM 3694 C CA . GLY B 1 182 ? -3.363 -16.047 -30.031 1 41.72 182 GLY B CA 1
ATOM 3695 C C . GLY B 1 182 ? -2.357 -14.961 -29.719 1 41.72 182 GLY B C 1
ATOM 3696 O O . GLY B 1 182 ? -1.707 -14.438 -30.625 1 41.72 182 GLY B O 1
ATOM 3697 N N . VAL B 1 183 ? -2.605 -14.062 -28.922 1 41.69 183 VAL B N 1
ATOM 3698 C CA . VAL B 1 183 ? -1.729 -12.898 -28.859 1 41.69 183 VAL B CA 1
ATOM 3699 C C . VAL B 1 183 ? -0.462 -13.234 -28.078 1 41.69 183 VAL B C 1
ATOM 3701 O O . VAL B 1 183 ? -0.533 -13.664 -26.938 1 41.69 183 VAL B O 1
ATOM 3704 N N . SER B 1 184 ? 0.494 -13.703 -28.688 1 43.5 184 SER B N 1
ATOM 3705 C CA . SER B 1 184 ? 1.883 -13.953 -28.328 1 43.5 184 SER B CA 1
ATOM 3706 C C . SER B 1 184 ? 2.377 -12.953 -27.297 1 43.5 184 SER B C 1
ATOM 3708 O O . SER B 1 184 ? 2.523 -11.766 -27.594 1 43.5 184 SER B O 1
ATOM 3710 N N . SER B 1 185 ? 2.039 -13.047 -26.172 1 51.66 185 SER B N 1
ATOM 3711 C CA . SER B 1 185 ? 2.682 -12.156 -25.203 1 51.66 185 SER B CA 1
ATOM 3712 C C . SER B 1 185 ? 4.199 -12.242 -25.312 1 51.66 185 SER B C 1
ATOM 3714 O O . SER B 1 185 ? 4.754 -13.297 -25.609 1 51.66 185 SER B O 1
ATOM 3716 N N . HIS B 1 186 ? 4.719 -11.195 -25.672 1 59.84 186 HIS B N 1
ATOM 3717 C CA . HIS B 1 186 ? 6.172 -11.125 -25.719 1 59.84 186 HIS B CA 1
ATOM 3718 C C . HIS B 1 186 ? 6.785 -11.406 -24.344 1 59.84 186 HIS B C 1
ATOM 3720 O O . HIS B 1 186 ? 8.008 -11.484 -24.219 1 59.84 186 HIS B O 1
ATOM 3726 N N . ARG B 1 187 ? 5.879 -11.688 -23.391 1 68.25 187 ARG B N 1
ATOM 3727 C CA . ARG B 1 187 ? 6.383 -12.016 -22.062 1 68.25 187 ARG B CA 1
ATOM 3728 C C . ARG B 1 187 ? 5.758 -13.297 -21.531 1 68.25 187 ARG B C 1
ATOM 3730 O O . ARG B 1 187 ? 4.758 -13.781 -22.078 1 68.25 187 ARG B O 1
ATOM 3737 N N . LEU B 1 188 ? 6.355 -13.953 -20.578 1 72.88 188 LEU B N 1
ATOM 3738 C CA . LEU B 1 188 ? 5.809 -15.102 -19.859 1 72.88 188 LEU B CA 1
ATOM 3739 C C . LEU B 1 188 ? 4.59 -14.695 -19.047 1 72.88 188 LEU B C 1
ATOM 3741 O O . LEU B 1 188 ? 4.559 -13.602 -18.469 1 72.88 188 LEU B O 1
ATOM 3745 N N . SER B 1 189 ? 3.531 -15.453 -19.078 1 67.62 189 SER B N 1
ATOM 3746 C CA . SER B 1 189 ? 2.387 -15.25 -18.188 1 67.62 189 SER B CA 1
ATOM 3747 C C . SER B 1 189 ? 2.777 -15.406 -16.734 1 67.62 189 SER B C 1
ATOM 3749 O O . SER B 1 189 ? 3.803 -16.016 -16.422 1 67.62 189 SER B O 1
ATOM 3751 N N . PRO B 1 190 ? 2.064 -14.883 -15.773 1 64.31 190 PRO B N 1
ATOM 3752 C CA . PRO B 1 190 ? 2.383 -15.062 -14.359 1 64.31 190 PRO B CA 1
ATOM 3753 C C . PRO B 1 190 ? 2.455 -16.531 -13.953 1 64.31 190 PRO B C 1
ATOM 3755 O O . PRO B 1 190 ? 3.324 -16.922 -13.164 1 64.31 190 PRO B O 1
ATOM 3758 N N . ALA B 1 191 ? 1.513 -17.312 -14.414 1 67.06 191 ALA B N 1
ATOM 3759 C CA . ALA B 1 191 ? 1.554 -18.75 -14.125 1 67.06 191 ALA B CA 1
ATOM 3760 C C . ALA B 1 191 ? 2.84 -19.375 -14.656 1 67.06 191 ALA B C 1
ATOM 3762 O O . ALA B 1 191 ? 3.449 -20.219 -13.992 1 67.06 191 ALA B O 1
ATOM 3763 N N . GLU B 1 192 ? 3.152 -18.875 -15.867 1 75.44 192 GLU B N 1
ATOM 3764 C CA . GLU B 1 192 ? 4.391 -19.375 -16.453 1 75.44 192 GLU B CA 1
ATOM 3765 C C . GLU B 1 192 ? 5.605 -18.922 -15.648 1 75.44 192 GLU B C 1
ATOM 3767 O O . GLU B 1 192 ? 6.539 -19.703 -15.445 1 75.44 192 GLU B O 1
ATOM 3772 N N . MET B 1 193 ? 5.59 -17.75 -15.203 1 79.31 193 MET B N 1
ATOM 3773 C CA . MET B 1 193 ? 6.703 -17.219 -14.406 1 79.31 193 MET B CA 1
ATOM 3774 C C . MET B 1 193 ? 6.832 -17.984 -13.094 1 79.31 193 MET B C 1
ATOM 3776 O O . MET B 1 193 ? 7.938 -18.344 -12.68 1 79.31 193 MET B O 1
ATOM 3780 N N . ARG B 1 194 ? 5.754 -18.234 -12.453 1 77.38 194 ARG B N 1
ATOM 3781 C CA . ARG B 1 194 ? 5.781 -19 -11.211 1 77.38 194 ARG B CA 1
ATOM 3782 C C . ARG B 1 194 ? 6.32 -20.406 -11.453 1 77.38 194 ARG B C 1
ATOM 3784 O O . ARG B 1 194 ? 7.16 -20.906 -10.695 1 77.38 194 ARG B O 1
ATOM 3791 N N . ARG B 1 195 ? 5.773 -20.969 -12.43 1 80.06 195 ARG B N 1
ATOM 3792 C CA . ARG B 1 195 ? 6.203 -22.312 -12.781 1 80.06 195 ARG B CA 1
ATOM 3793 C C . ARG B 1 195 ? 7.707 -22.375 -13.031 1 80.06 195 ARG B C 1
ATOM 3795 O O . ARG B 1 195 ? 8.391 -23.266 -12.547 1 80.06 195 ARG B O 1
ATOM 3802 N N . ILE B 1 196 ? 8.133 -21.344 -13.719 1 87.12 196 ILE B N 1
ATOM 3803 C CA . ILE B 1 196 ? 9.555 -21.297 -14.039 1 87.12 196 ILE B CA 1
ATOM 3804 C C . ILE B 1 196 ? 10.359 -20.984 -12.781 1 87.12 196 ILE B C 1
ATOM 3806 O O . ILE B 1 196 ? 11.406 -21.594 -12.539 1 87.12 196 ILE B O 1
ATOM 3810 N N . GLY B 1 197 ? 9.859 -20.078 -12.062 1 86.38 197 GLY B N 1
ATOM 3811 C CA . GLY B 1 197 ? 10.516 -19.766 -10.805 1 86.38 197 GLY B CA 1
ATOM 3812 C C . GLY B 1 197 ? 10.648 -20.969 -9.891 1 86.38 197 GLY B C 1
ATOM 3813 O O . GLY B 1 197 ? 11.727 -21.25 -9.367 1 86.38 197 GLY B O 1
ATOM 3814 N N . ASP B 1 198 ? 9.539 -21.656 -9.68 1 84.94 198 ASP B N 1
ATOM 3815 C CA . ASP B 1 198 ? 9.539 -22.875 -8.852 1 84.94 198 ASP B CA 1
ATOM 3816 C C . ASP B 1 198 ? 10.5 -23.922 -9.414 1 84.94 198 ASP B C 1
ATOM 3818 O O . ASP B 1 198 ? 11.242 -24.547 -8.656 1 84.94 198 ASP B O 1
ATOM 3822 N N . TYR B 1 199 ? 10.43 -24.109 -10.633 1 89.44 199 TYR B N 1
ATOM 3823 C CA . TYR B 1 199 ? 11.305 -25.078 -11.281 1 89.44 199 TYR B CA 1
ATOM 3824 C C . TYR B 1 199 ? 12.773 -24.734 -11.023 1 89.44 199 TYR B C 1
ATOM 3826 O O . TYR B 1 199 ? 13.562 -25.609 -10.664 1 89.44 199 TYR B O 1
ATOM 3834 N N . ILE B 1 200 ? 13.062 -23.453 -11.18 1 90 200 ILE B N 1
ATOM 3835 C CA . ILE B 1 200 ? 14.445 -23.016 -10.984 1 90 200 ILE B CA 1
ATOM 3836 C C . ILE B 1 200 ? 14.859 -23.266 -9.539 1 90 200 ILE B C 1
ATOM 3838 O O . ILE B 1 200 ? 15.914 -23.844 -9.281 1 90 200 ILE B O 1
ATOM 3842 N N . GLU B 1 201 ? 14.039 -22.906 -8.641 1 88.38 201 GLU B N 1
ATOM 3843 C CA . GLU B 1 201 ? 14.352 -23.078 -7.227 1 88.38 201 GLU B CA 1
ATOM 3844 C C . GLU B 1 201 ? 14.555 -24.547 -6.875 1 88.38 201 GLU B C 1
ATOM 3846 O O . GLU B 1 201 ? 15.469 -24.906 -6.133 1 88.38 201 GLU B O 1
ATOM 3851 N N . ASP B 1 202 ? 13.703 -25.312 -7.402 1 87.19 202 ASP B N 1
ATOM 3852 C CA . ASP B 1 202 ? 13.719 -26.734 -7.105 1 87.19 202 ASP B CA 1
ATOM 3853 C C . ASP B 1 202 ? 14.945 -27.422 -7.719 1 87.19 202 ASP B C 1
ATOM 3855 O O . ASP B 1 202 ? 15.359 -28.484 -7.262 1 87.19 202 ASP B O 1
ATOM 3859 N N . HIS B 1 203 ? 15.562 -26.781 -8.656 1 90.44 203 HIS B N 1
ATOM 3860 C CA . HIS B 1 203 ? 16.609 -27.453 -9.398 1 90.44 203 HIS B CA 1
ATOM 3861 C C . HIS B 1 203 ? 17.906 -26.641 -9.398 1 90.44 203 HIS B C 1
ATOM 3863 O O . HIS B 1 203 ? 18.734 -26.781 -10.297 1 90.44 203 HIS B O 1
ATOM 3869 N N . LEU B 1 204 ? 18.078 -25.812 -8.469 1 91.06 204 LEU B N 1
ATOM 3870 C CA . LEU B 1 204 ? 19.188 -24.859 -8.445 1 91.06 204 LEU B CA 1
ATOM 3871 C C . LEU B 1 204 ? 20.531 -25.594 -8.367 1 91.06 204 LEU B C 1
ATOM 3873 O O . LEU B 1 204 ? 21.547 -25.094 -8.844 1 91.06 204 LEU B O 1
ATOM 3877 N N . SER B 1 205 ? 20.562 -26.75 -7.727 1 90.56 205 SER B N 1
ATOM 3878 C CA . SER B 1 205 ? 21.797 -27.5 -7.523 1 90.56 205 SER B CA 1
ATOM 3879 C C . SER B 1 205 ? 22.172 -28.297 -8.766 1 90.56 205 SER B C 1
ATOM 3881 O O . SER B 1 205 ? 23.25 -28.875 -8.828 1 90.56 205 SER B O 1
ATOM 3883 N N . GLU B 1 206 ? 21.25 -28.375 -9.711 1 88.44 206 GLU B N 1
ATOM 3884 C CA . GLU B 1 206 ? 21.438 -29.203 -10.898 1 88.44 206 GLU B CA 1
ATOM 3885 C C . GLU B 1 206 ? 21.672 -28.344 -12.141 1 88.44 206 GLU B C 1
ATOM 3887 O O . GLU B 1 206 ? 21.297 -27.156 -12.156 1 88.44 206 GLU B O 1
ATOM 3892 N N . PRO B 1 207 ? 22.406 -28.953 -13.125 1 85.25 207 PRO B N 1
ATOM 3893 C CA . PRO B 1 207 ? 22.484 -28.234 -14.398 1 85.25 207 PRO B CA 1
ATOM 3894 C C . PRO B 1 207 ? 21.109 -28.047 -15.047 1 85.25 207 PRO B C 1
ATOM 3896 O O . PRO B 1 207 ? 20.25 -28.938 -14.961 1 85.25 207 PRO B O 1
ATOM 3899 N N . MET B 1 208 ? 20.812 -26.812 -15.477 1 87.56 208 MET B N 1
ATOM 3900 C CA . MET B 1 208 ? 19.547 -26.469 -16.141 1 87.56 208 MET B CA 1
ATOM 3901 C C . MET B 1 208 ? 19.812 -25.844 -17.5 1 87.56 208 MET B C 1
ATOM 3903 O O . MET B 1 208 ? 20.594 -24.891 -17.609 1 87.56 208 MET B O 1
ATOM 3907 N N . THR B 1 209 ? 19.188 -26.406 -18.547 1 87.06 209 THR B N 1
ATOM 3908 C CA . THR B 1 209 ? 19.297 -25.812 -19.875 1 87.06 209 THR B CA 1
ATOM 3909 C C . THR B 1 209 ? 18.094 -24.922 -20.172 1 87.06 209 THR B C 1
ATOM 3911 O O . THR B 1 209 ? 17.094 -24.984 -19.469 1 87.06 209 THR B O 1
ATOM 3914 N N . LEU B 1 210 ? 18.328 -24.078 -21.172 1 87.81 210 LEU B N 1
ATOM 3915 C CA . LEU B 1 210 ? 17.188 -23.281 -21.625 1 87.81 210 LEU B CA 1
ATOM 3916 C C . LEU B 1 210 ? 16.031 -24.188 -22.062 1 87.81 210 LEU B C 1
ATOM 3918 O O . LEU B 1 210 ? 14.867 -23.844 -21.859 1 87.81 210 LEU B O 1
ATOM 3922 N N . GLY B 1 211 ? 16.406 -25.312 -22.656 1 85.75 211 GLY B N 1
ATOM 3923 C CA . GLY B 1 211 ? 15.406 -26.266 -23.078 1 85.75 211 GLY B CA 1
ATOM 3924 C C . GLY B 1 211 ? 14.594 -26.828 -21.922 1 85.75 211 GLY B C 1
ATOM 3925 O O . GLY B 1 211 ? 13.375 -26.953 -22.016 1 85.75 211 GLY B O 1
ATOM 3926 N N . ASP B 1 212 ? 15.32 -27.219 -20.906 1 88.25 212 ASP B N 1
ATOM 3927 C CA . ASP B 1 212 ? 14.656 -27.719 -19.703 1 88.25 212 ASP B CA 1
ATOM 3928 C C . ASP B 1 212 ? 13.625 -26.719 -19.188 1 88.25 212 ASP B C 1
ATOM 3930 O O . ASP B 1 212 ? 12.5 -27.109 -18.844 1 88.25 212 ASP B O 1
ATOM 3934 N N . MET B 1 213 ? 14.039 -25.5 -19.172 1 90.06 213 MET B N 1
ATOM 3935 C CA . MET B 1 213 ? 13.172 -24.453 -18.656 1 90.06 213 MET B CA 1
ATOM 3936 C C . MET B 1 213 ? 12.023 -24.172 -19.625 1 90.06 213 MET B C 1
ATOM 3938 O O . MET B 1 213 ? 10.875 -24.016 -19.203 1 90.06 213 MET B O 1
ATOM 3942 N N . ALA B 1 214 ? 12.281 -24.109 -20.859 1 85.88 214 ALA B N 1
ATOM 3943 C CA . ALA B 1 214 ? 11.289 -23.844 -21.891 1 85.88 214 ALA B CA 1
ATOM 3944 C C . ALA B 1 214 ? 10.188 -24.906 -21.891 1 85.88 214 ALA B C 1
ATOM 3946 O O . ALA B 1 214 ? 9.008 -24.578 -22.047 1 85.88 214 ALA B O 1
ATOM 3947 N N . THR B 1 215 ? 10.586 -26.141 -21.688 1 84.19 215 THR B N 1
ATOM 3948 C CA . THR B 1 215 ? 9.648 -27.266 -21.672 1 84.19 215 THR B CA 1
ATOM 3949 C C . THR B 1 215 ? 8.633 -27.109 -20.547 1 84.19 215 THR B C 1
ATOM 3951 O O . THR B 1 215 ? 7.473 -27.516 -20.703 1 84.19 215 THR B O 1
ATOM 3954 N N . GLN B 1 216 ? 9.039 -26.453 -19.547 1 85.25 216 GLN B N 1
ATOM 3955 C CA . GLN B 1 216 ? 8.148 -26.297 -18.406 1 85.25 216 GLN B CA 1
ATOM 3956 C C . GLN B 1 216 ? 6.949 -25.422 -18.75 1 85.25 216 GLN B C 1
ATOM 3958 O O . GLN B 1 216 ? 5.906 -25.516 -18.094 1 85.25 216 GLN B O 1
ATOM 3963 N N . VAL B 1 217 ? 7.195 -24.609 -19.75 1 82.12 217 VAL B N 1
ATOM 3964 C CA . VAL B 1 217 ? 6.121 -23.688 -20.094 1 82.12 217 VAL B CA 1
ATOM 3965 C C . VAL B 1 217 ? 5.68 -23.906 -21.531 1 82.12 217 VAL B C 1
ATOM 3967 O O . VAL B 1 217 ? 5 -23.047 -22.109 1 82.12 217 VAL B O 1
ATOM 3970 N N . GLY B 1 218 ? 6.027 -24.938 -22.078 1 79.62 218 GLY B N 1
ATOM 3971 C CA . GLY B 1 218 ? 5.574 -25.359 -23.391 1 79.62 218 GLY B CA 1
ATOM 3972 C C . GLY B 1 218 ? 6.004 -24.406 -24.5 1 79.62 218 GLY B C 1
ATOM 3973 O O . GLY B 1 218 ? 5.234 -24.125 -25.422 1 79.62 218 GLY B O 1
ATOM 3974 N N . MET B 1 219 ? 7.215 -23.891 -24.406 1 79.25 219 MET B N 1
ATOM 3975 C CA . MET B 1 219 ? 7.723 -22.938 -25.391 1 79.25 219 MET B CA 1
ATOM 3976 C C . MET B 1 219 ? 9.008 -23.453 -26.047 1 79.25 219 MET B C 1
ATOM 3978 O O . MET B 1 219 ? 9.664 -24.344 -25.5 1 79.25 219 MET B O 1
ATOM 3982 N N . THR B 1 220 ? 9.234 -22.891 -27.297 1 76.5 220 THR B N 1
ATOM 3983 C CA . THR B 1 220 ? 10.562 -23.078 -27.859 1 76.5 220 THR B CA 1
ATOM 3984 C C . THR B 1 220 ? 11.602 -22.297 -27.062 1 76.5 220 THR B C 1
ATOM 3986 O O . THR B 1 220 ? 11.266 -21.344 -26.344 1 76.5 220 THR B O 1
ATOM 3989 N N . THR B 1 221 ? 12.852 -22.766 -27.125 1 81.88 221 THR B N 1
ATOM 3990 C CA . THR B 1 221 ? 13.93 -22.109 -26.391 1 81.88 221 THR B CA 1
ATOM 3991 C C . THR B 1 221 ? 14.039 -20.641 -26.781 1 81.88 221 THR B C 1
ATOM 3993 O O . THR B 1 221 ? 14.297 -19.797 -25.938 1 81.88 221 THR B O 1
ATOM 3996 N N . ASP B 1 222 ? 13.82 -20.359 -28.047 1 75.38 222 ASP B N 1
ATOM 3997 C CA . ASP B 1 222 ? 13.914 -18.984 -28.531 1 75.38 222 ASP B CA 1
ATOM 3998 C C . ASP B 1 222 ? 12.797 -18.109 -27.938 1 75.38 222 ASP B C 1
ATOM 4000 O O . ASP B 1 222 ? 13.062 -17.031 -27.406 1 75.38 222 ASP B O 1
ATOM 4004 N N . LEU B 1 223 ? 11.617 -18.547 -28.062 1 74.38 223 LEU B N 1
ATOM 4005 C CA . LEU B 1 223 ? 10.469 -17.828 -27.531 1 74.38 223 LEU B CA 1
ATOM 4006 C C . LEU B 1 223 ? 10.578 -17.672 -26.031 1 74.38 223 LEU B C 1
ATOM 4008 O O . LEU B 1 223 ? 10.281 -16.609 -25.484 1 74.38 223 LEU B O 1
ATOM 4012 N N . PHE B 1 224 ? 10.938 -18.719 -25.375 1 85.88 224 PHE B N 1
ATOM 4013 C CA . PHE B 1 224 ? 11.117 -18.688 -23.938 1 85.88 224 PHE B CA 1
ATOM 4014 C C . PHE B 1 224 ? 12.141 -17.641 -23.531 1 85.88 224 PHE B C 1
ATOM 4016 O O . PHE B 1 224 ? 11.891 -16.828 -22.641 1 85.88 224 PHE B O 1
ATOM 4023 N N . SER B 1 225 ? 13.297 -17.688 -24.156 1 83.25 225 SER B N 1
ATOM 4024 C CA . SER B 1 225 ? 14.359 -16.734 -23.828 1 83.25 225 SER B CA 1
ATOM 4025 C C . SER B 1 225 ? 13.883 -15.297 -23.984 1 83.25 225 SER B C 1
ATOM 4027 O O . SER B 1 225 ? 14.156 -14.453 -23.141 1 83.25 225 SER B O 1
ATOM 4029 N N . ARG B 1 226 ? 13.148 -15.07 -25.047 1 76 226 ARG B N 1
ATOM 4030 C CA . ARG B 1 226 ? 12.641 -13.727 -25.312 1 76 226 ARG B CA 1
ATOM 4031 C C . ARG B 1 226 ? 11.617 -13.312 -24.266 1 76 226 ARG B C 1
ATOM 4033 O O . ARG B 1 226 ? 11.711 -12.211 -23.703 1 76 226 ARG B O 1
ATOM 4040 N N . ARG B 1 227 ? 10.758 -14.219 -24.047 1 78.56 227 ARG B N 1
ATOM 4041 C CA . ARG B 1 227 ? 9.703 -13.891 -23.094 1 78.56 227 ARG B CA 1
ATOM 4042 C C . ARG B 1 227 ? 10.25 -13.82 -21.672 1 78.56 227 ARG B C 1
ATOM 4044 O O . ARG B 1 227 ? 9.789 -13.016 -20.875 1 78.56 227 ARG B O 1
ATOM 4051 N N . PHE B 1 228 ? 11.219 -14.672 -21.406 1 85.81 228 PHE B N 1
ATOM 4052 C CA . PHE B 1 228 ? 11.844 -14.656 -20.094 1 85.81 228 PHE B CA 1
ATOM 4053 C C . PHE B 1 228 ? 12.523 -13.32 -19.828 1 85.81 228 PHE B C 1
ATOM 4055 O O . PHE B 1 228 ? 12.336 -12.719 -18.766 1 85.81 228 PHE B O 1
ATOM 4062 N N . ARG B 1 229 ? 13.219 -12.906 -20.844 1 80.81 229 ARG B N 1
ATOM 4063 C CA . ARG B 1 229 ? 13.938 -11.648 -20.703 1 80.81 229 ARG B CA 1
ATOM 4064 C C . ARG B 1 229 ? 12.977 -10.492 -20.453 1 80.81 229 ARG B C 1
ATOM 4066 O O . ARG B 1 229 ? 13.242 -9.625 -19.625 1 80.81 229 ARG B O 1
ATOM 4073 N N . LYS B 1 230 ? 12.016 -10.57 -21.141 1 72.56 230 LYS B N 1
ATOM 4074 C CA . LYS B 1 230 ? 11.031 -9.5 -21.016 1 72.56 230 LYS B CA 1
ATOM 4075 C C . LYS B 1 230 ? 10.305 -9.57 -19.672 1 72.56 230 LYS B C 1
ATOM 4077 O O . LYS B 1 230 ? 9.938 -8.539 -19.094 1 72.56 230 LYS B O 1
ATOM 4082 N N . SER B 1 231 ? 10.156 -10.758 -19.219 1 75.44 231 SER B N 1
ATOM 4083 C CA . SER B 1 231 ? 9.383 -10.992 -18.016 1 75.44 231 SER B CA 1
ATOM 4084 C C . SER B 1 231 ? 10.234 -10.781 -16.766 1 75.44 231 SER B C 1
ATOM 4086 O O . SER B 1 231 ? 9.758 -10.219 -15.773 1 75.44 231 SER B O 1
ATOM 4088 N N . PHE B 1 232 ? 11.469 -11.289 -16.766 1 77.5 232 PHE B N 1
ATOM 4089 C CA . PHE B 1 232 ? 12.336 -11.289 -15.594 1 77.5 232 PHE B CA 1
ATOM 4090 C C . PHE B 1 232 ? 13.359 -10.156 -15.68 1 77.5 232 PHE B C 1
ATOM 4092 O O . PHE B 1 232 ? 14.039 -9.852 -14.703 1 77.5 232 PHE B O 1
ATOM 4099 N N . GLY B 1 233 ? 13.453 -9.594 -16.781 1 73.56 233 GLY B N 1
ATOM 4100 C CA . GLY B 1 233 ? 14.352 -8.469 -16.969 1 73.56 233 GLY B CA 1
ATOM 4101 C C . GLY B 1 233 ? 15.789 -8.891 -17.219 1 73.56 233 GLY B C 1
ATOM 4102 O O . GLY B 1 233 ? 16.688 -8.047 -17.297 1 73.56 233 GLY B O 1
ATOM 4103 N N . MET B 1 234 ? 16.062 -10.109 -17.219 1 78.25 234 MET B N 1
ATOM 4104 C CA . MET B 1 234 ? 17.375 -10.68 -17.453 1 78.25 234 MET B CA 1
ATOM 4105 C C . MET B 1 234 ? 17.266 -12.031 -18.141 1 78.25 234 MET B C 1
ATOM 4107 O O . MET B 1 234 ? 16.219 -12.664 -18.125 1 78.25 234 MET B O 1
ATOM 4111 N N . PRO B 1 235 ? 18.359 -12.414 -18.719 1 84.25 235 PRO B N 1
ATOM 4112 C CA . PRO B 1 235 ? 18.344 -13.742 -19.359 1 84.25 235 PRO B CA 1
ATOM 4113 C C . PRO B 1 235 ? 18.188 -14.875 -18.344 1 84.25 235 PRO B C 1
ATOM 4115 O O . PRO B 1 235 ? 18.625 -14.75 -17.203 1 84.25 235 PRO B O 1
ATOM 4118 N N . PRO B 1 236 ? 17.562 -16 -18.797 1 86.88 236 PRO B N 1
ATOM 4119 C CA . PRO B 1 236 ? 17.312 -17.125 -17.891 1 86.88 236 PRO B CA 1
ATOM 4120 C C . PRO B 1 236 ? 18.562 -17.578 -17.141 1 86.88 236 PRO B C 1
ATOM 4122 O O . PRO B 1 236 ? 18.516 -17.766 -15.922 1 86.88 236 PRO B O 1
ATOM 4125 N N . TYR B 1 237 ? 19.641 -17.625 -17.812 1 85.12 237 TYR B N 1
ATOM 4126 C CA . TYR B 1 237 ? 20.859 -18.125 -17.172 1 85.12 237 TYR B CA 1
ATOM 4127 C C . TYR B 1 237 ? 21.359 -17.156 -16.109 1 85.12 237 TYR B C 1
ATOM 4129 O O . TYR B 1 237 ? 21.812 -17.562 -15.039 1 85.12 237 TYR B O 1
ATOM 4137 N N . ARG B 1 238 ? 21.266 -15.977 -16.406 1 85.69 238 ARG B N 1
ATOM 4138 C CA . ARG B 1 238 ? 21.656 -14.977 -15.43 1 85.69 238 ARG B CA 1
ATOM 4139 C C . ARG B 1 238 ? 20.781 -15.055 -14.188 1 85.69 238 ARG B C 1
ATOM 4141 O O . ARG B 1 238 ? 21.281 -14.953 -13.062 1 85.69 238 ARG B O 1
ATOM 4148 N N . HIS B 1 239 ? 19.547 -15.188 -14.461 1 88.5 239 HIS B N 1
ATOM 4149 C CA . HIS B 1 239 ? 18.609 -15.32 -13.359 1 88.5 239 HIS B CA 1
ATOM 4150 C C . HIS B 1 239 ? 18.953 -16.531 -12.484 1 88.5 239 HIS B C 1
ATOM 4152 O O . HIS B 1 239 ? 18.984 -16.422 -11.258 1 88.5 239 HIS B O 1
ATOM 4158 N N . VAL B 1 240 ? 19.219 -17.625 -13.039 1 89.19 240 VAL B N 1
ATOM 4159 C CA . VAL B 1 240 ? 19.578 -18.844 -12.328 1 89.19 240 VAL B CA 1
ATOM 4160 C C . VAL B 1 240 ? 20.844 -18.594 -11.5 1 89.19 240 VAL B C 1
ATOM 4162 O O . VAL B 1 240 ? 20.906 -18.969 -10.328 1 89.19 240 VAL B O 1
ATOM 4165 N N . MET B 1 241 ? 21.719 -17.938 -12.078 1 87.94 241 MET B N 1
ATOM 4166 C CA . MET B 1 241 ? 22.984 -17.672 -11.398 1 87.94 241 MET B CA 1
ATOM 4167 C C . MET B 1 241 ? 22.781 -16.797 -10.18 1 87.94 241 MET B C 1
ATOM 4169 O O . MET B 1 241 ? 23.359 -17.047 -9.117 1 87.94 241 MET B O 1
ATOM 4173 N N . MET B 1 242 ? 22 -15.859 -10.383 1 86.12 242 MET B N 1
ATOM 4174 C CA . MET B 1 242 ? 21.703 -14.961 -9.266 1 86.12 242 MET B CA 1
ATOM 4175 C C . MET B 1 242 ? 21.047 -15.719 -8.125 1 86.12 242 MET B C 1
ATOM 4177 O O . MET B 1 242 ? 21.344 -15.484 -6.953 1 86.12 242 MET B O 1
ATOM 4181 N N . ARG B 1 243 ? 20.188 -16.562 -8.469 1 89.69 243 ARG B N 1
ATOM 4182 C CA . ARG B 1 243 ? 19.516 -17.359 -7.461 1 89.69 243 ARG B CA 1
ATOM 4183 C C . ARG B 1 243 ? 20.5 -18.297 -6.758 1 89.69 243 ARG B C 1
ATOM 4185 O O . ARG B 1 243 ? 20.391 -18.516 -5.547 1 89.69 243 ARG B O 1
ATOM 4192 N N . ARG B 1 244 ? 21.375 -18.828 -7.453 1 90.56 244 ARG B N 1
ATOM 4193 C CA . ARG B 1 244 ? 22.406 -19.688 -6.875 1 90.56 244 ARG B CA 1
ATOM 4194 C C . ARG B 1 244 ? 23.266 -18.906 -5.891 1 90.56 244 ARG B C 1
ATOM 4196 O O . ARG B 1 244 ? 23.578 -19.406 -4.809 1 90.56 244 ARG B O 1
ATOM 4203 N N . VAL B 1 245 ? 23.562 -17.766 -6.273 1 87.75 245 VAL B N 1
ATOM 4204 C CA . VAL B 1 245 ? 24.375 -16.938 -5.41 1 87.75 245 VAL B CA 1
ATOM 4205 C C . VAL B 1 245 ? 23.625 -16.609 -4.129 1 87.75 245 VAL B C 1
ATOM 4207 O O . VAL B 1 245 ? 24.188 -16.625 -3.035 1 87.75 245 VAL B O 1
ATOM 4210 N N . GLU B 1 246 ? 22.438 -16.266 -4.336 1 86.12 246 GLU B N 1
ATOM 4211 C CA . GLU B 1 246 ? 21.594 -15.953 -3.184 1 86.12 246 GLU B CA 1
ATOM 4212 C C . GLU B 1 246 ? 21.5 -17.125 -2.225 1 86.12 246 GLU B C 1
ATOM 4214 O O . GLU B 1 246 ? 21.578 -16.953 -1.007 1 86.12 246 GLU B O 1
ATOM 4219 N N . ARG B 1 247 ? 21.312 -18.188 -2.748 1 87.69 247 ARG B N 1
ATOM 4220 C CA . ARG B 1 247 ? 21.281 -19.391 -1.927 1 87.69 247 ARG B CA 1
ATOM 4221 C C . ARG B 1 247 ? 22.625 -19.609 -1.229 1 87.69 247 ARG B C 1
ATOM 4223 O O . ARG B 1 247 ? 22.672 -19.969 -0.05 1 87.69 247 ARG B O 1
ATOM 4230 N N . ALA B 1 248 ? 23.609 -19.406 -1.903 1 89.75 248 ALA B N 1
ATOM 4231 C CA . ALA B 1 248 ? 24.938 -19.531 -1.324 1 89.75 248 ALA B CA 1
ATOM 4232 C C . ALA B 1 248 ? 25.141 -18.578 -0.156 1 89.75 248 ALA B C 1
ATOM 4234 O O . ALA B 1 248 ? 25.672 -18.953 0.885 1 89.75 248 ALA B O 1
ATOM 4235 N N . ARG B 1 249 ? 24.625 -17.469 -0.444 1 84.75 249 ARG B N 1
ATOM 4236 C CA . ARG B 1 249 ? 24.719 -16.453 0.602 1 84.75 249 ARG B CA 1
ATOM 4237 C C . ARG B 1 249 ? 24.016 -16.906 1.874 1 84.75 249 ARG B C 1
ATOM 4239 O O . ARG B 1 249 ? 24.562 -16.766 2.975 1 84.75 249 ARG B O 1
ATOM 4246 N N . ARG B 1 250 ? 22.922 -17.391 1.69 1 83.75 250 ARG B N 1
ATOM 4247 C CA . ARG B 1 250 ? 22.141 -17.875 2.822 1 83.75 250 ARG B CA 1
ATOM 4248 C C . ARG B 1 250 ? 22.844 -19.016 3.539 1 83.75 250 ARG B C 1
ATOM 4250 O O . ARG B 1 250 ? 22.875 -19.062 4.77 1 83.75 250 ARG B O 1
ATOM 4257 N N . LEU B 1 251 ? 23.375 -19.828 2.791 1 85.88 251 LEU B N 1
ATOM 4258 C CA . LEU B 1 251 ? 24.047 -20.984 3.35 1 85.88 251 LEU B CA 1
ATOM 4259 C C . LEU B 1 251 ? 25.359 -20.578 4.023 1 85.88 251 LEU B C 1
ATOM 4261 O O . LEU B 1 251 ? 25.734 -21.156 5.051 1 85.88 251 LEU B O 1
ATOM 4265 N N . LEU B 1 252 ? 25.953 -19.641 3.469 1 85.56 252 LEU B N 1
ATOM 4266 C CA . LEU B 1 252 ? 27.188 -19.141 4.059 1 85.56 252 LEU B CA 1
ATOM 4267 C C . LEU B 1 252 ? 26.922 -18.469 5.398 1 85.56 252 LEU B C 1
ATOM 4269 O O . LEU B 1 252 ? 27.703 -18.625 6.344 1 85.56 252 LEU B O 1
ATOM 4273 N N . ALA B 1 253 ? 25.906 -17.766 5.391 1 79.38 253 ALA B N 1
ATOM 4274 C CA . ALA B 1 253 ? 25.516 -17.062 6.613 1 79.38 253 ALA B CA 1
ATOM 4275 C C . ALA B 1 253 ? 25.203 -18.047 7.734 1 79.38 253 ALA B C 1
ATOM 4277 O O . ALA B 1 253 ? 25.422 -17.75 8.914 1 79.38 253 ALA B O 1
ATOM 4278 N N . GLY B 1 254 ? 24.734 -19.125 7.391 1 76.94 254 GLY B N 1
ATOM 4279 C CA . GLY B 1 254 ? 24.438 -20.141 8.375 1 76.94 254 GLY B CA 1
ATOM 4280 C C . GLY B 1 254 ? 25.688 -20.797 8.945 1 76.94 254 GLY B C 1
ATOM 4281 O O . GLY B 1 254 ? 25.625 -21.422 10.016 1 76.94 254 GLY B O 1
ATOM 4282 N N . GLY B 1 255 ? 26.891 -20.797 8.359 1 74 255 GLY B N 1
ATOM 4283 C CA . GLY B 1 255 ? 28.234 -21.031 8.875 1 74 255 GLY B CA 1
ATOM 4284 C C . GLY B 1 255 ? 28.562 -22.5 8.992 1 74 255 GLY B C 1
ATOM 4285 O O . GLY B 1 255 ? 29.672 -22.859 9.398 1 74 255 GLY B O 1
ATOM 4286 N N . HIS B 1 256 ? 27.75 -23.516 8.68 1 77.69 256 HIS B N 1
ATOM 4287 C CA . HIS B 1 256 ? 28.016 -24.906 9.039 1 77.69 256 HIS B CA 1
ATOM 4288 C C . HIS B 1 256 ? 28.594 -25.688 7.867 1 77.69 256 HIS B C 1
ATOM 4290 O O . HIS B 1 256 ? 29.281 -26.703 8.062 1 77.69 256 HIS B O 1
ATOM 4296 N N . LEU B 1 257 ? 28.438 -25.203 6.688 1 86.25 257 LEU B N 1
ATOM 4297 C CA . LEU B 1 257 ? 28.812 -26 5.523 1 86.25 257 LEU B CA 1
ATOM 4298 C C . LEU B 1 257 ? 30.125 -25.484 4.922 1 86.25 257 LEU B C 1
ATOM 4300 O O . LEU B 1 257 ? 30.391 -24.281 4.945 1 86.25 257 LEU B O 1
ATOM 4304 N N . ALA B 1 258 ? 30.969 -26.469 4.543 1 89.69 258 ALA B N 1
ATOM 4305 C CA . ALA B 1 258 ? 32.188 -26.094 3.805 1 89.69 258 ALA B CA 1
ATOM 4306 C C . ALA B 1 258 ? 31.812 -25.422 2.482 1 89.69 258 ALA B C 1
ATOM 4308 O O . ALA B 1 258 ? 30.781 -25.719 1.89 1 89.69 258 ALA B O 1
ATOM 4309 N N . VAL B 1 259 ? 32.625 -24.547 2.08 1 89 259 VAL B N 1
ATOM 4310 C CA . VAL B 1 259 ? 32.406 -23.781 0.867 1 89 259 VAL B CA 1
ATOM 4311 C C . VAL B 1 259 ? 32.219 -24.719 -0.323 1 89 259 VAL B C 1
ATOM 4313 O O . VAL B 1 259 ? 31.422 -24.469 -1.219 1 89 259 VAL B O 1
ATOM 4316 N N . LYS B 1 260 ? 33.031 -25.797 -0.272 1 90.12 260 LYS B N 1
ATOM 4317 C CA . LYS B 1 260 ? 32.938 -26.797 -1.341 1 90.12 260 LYS B CA 1
ATOM 4318 C C . LYS B 1 260 ? 31.547 -27.422 -1.38 1 90.12 260 LYS B C 1
ATOM 4320 O O . LYS B 1 260 ? 31 -27.672 -2.457 1 90.12 260 LYS B O 1
ATOM 4325 N N . GLU B 1 261 ? 31.047 -27.688 -0.23 1 91.5 261 GLU B N 1
ATOM 4326 C CA . GLU B 1 261 ? 29.703 -28.281 -0.128 1 91.5 261 GLU B CA 1
ATOM 4327 C C . GLU B 1 261 ? 28.641 -27.281 -0.583 1 91.5 261 GLU B C 1
ATOM 4329 O O . GLU B 1 261 ? 27.672 -27.672 -1.246 1 91.5 261 GLU B O 1
ATOM 4334 N N . ILE B 1 262 ? 28.844 -26.078 -0.271 1 92.44 262 ILE B N 1
ATOM 4335 C CA . ILE B 1 262 ? 27.906 -25.016 -0.662 1 92.44 262 ILE B CA 1
ATOM 4336 C C . ILE B 1 262 ? 27.891 -24.875 -2.182 1 92.44 262 ILE B C 1
ATOM 4338 O O . ILE B 1 262 ? 26.844 -24.703 -2.789 1 92.44 262 ILE B O 1
ATOM 4342 N N . ALA B 1 263 ? 29.047 -24.984 -2.699 1 92.31 263 ALA B N 1
ATOM 4343 C CA . ALA B 1 263 ? 29.141 -24.906 -4.156 1 92.31 263 ALA B CA 1
ATOM 4344 C C . ALA B 1 263 ? 28.281 -25.969 -4.824 1 92.31 263 ALA B C 1
ATOM 4346 O O . ALA B 1 263 ? 27.531 -25.672 -5.746 1 92.31 263 ALA B O 1
ATOM 4347 N N . ALA B 1 264 ? 28.375 -27.172 -4.309 1 89.69 264 ALA B N 1
ATOM 4348 C CA . ALA B 1 264 ? 27.625 -28.297 -4.855 1 89.69 264 ALA B CA 1
ATOM 4349 C C . ALA B 1 264 ? 26.125 -28.109 -4.652 1 89.69 264 ALA B C 1
ATOM 4351 O O . ALA B 1 264 ? 25.328 -28.328 -5.57 1 89.69 264 ALA B O 1
ATOM 4352 N N . LEU B 1 265 ? 25.766 -27.609 -3.543 1 90.12 265 LEU B N 1
ATOM 4353 C CA . LEU B 1 265 ? 24.359 -27.453 -3.172 1 90.12 265 LEU B CA 1
ATOM 4354 C C . LEU B 1 265 ? 23.703 -26.344 -3.977 1 90.12 265 LEU B C 1
ATOM 4356 O O . LEU B 1 265 ? 22.484 -26.328 -4.137 1 90.12 265 LEU B O 1
ATOM 4360 N N . CYS B 1 266 ? 24.531 -25.547 -4.426 1 92.81 266 CYS B N 1
ATOM 4361 C CA . CYS B 1 266 ? 24 -24.391 -5.137 1 92.81 266 CYS B CA 1
ATOM 4362 C C . CYS B 1 266 ? 24.141 -24.562 -6.645 1 92.81 266 CYS B C 1
ATOM 4364 O O . CYS B 1 266 ? 23.656 -23.734 -7.418 1 92.81 266 CYS B O 1
ATOM 4366 N N . GLY B 1 267 ? 24.781 -25.578 -7.059 1 91.19 267 GLY B N 1
ATOM 4367 C CA . GLY B 1 267 ? 24.844 -25.891 -8.477 1 91.19 267 GLY B CA 1
ATOM 4368 C C . GLY B 1 267 ? 26.062 -25.328 -9.164 1 91.19 267 GLY B C 1
ATOM 4369 O O . GLY B 1 267 ? 26.078 -25.188 -10.391 1 91.19 267 GLY B O 1
ATOM 4370 N N . PHE B 1 268 ? 27.062 -25 -8.469 1 92.44 268 PHE B N 1
ATOM 4371 C CA . PHE B 1 268 ? 28.312 -24.562 -9.07 1 92.44 268 PHE B CA 1
ATOM 4372 C C . PHE B 1 268 ? 29.203 -25.75 -9.398 1 92.44 268 PHE B C 1
ATOM 4374 O O . PHE B 1 268 ? 29.109 -26.812 -8.766 1 92.44 268 PHE B O 1
ATOM 4381 N N . ALA B 1 269 ? 30 -25.547 -10.43 1 88.44 269 ALA B N 1
ATOM 4382 C CA . ALA B 1 269 ? 30.875 -26.625 -10.883 1 88.44 269 ALA B CA 1
ATOM 4383 C C . ALA B 1 269 ? 31.875 -27.016 -9.805 1 88.44 269 ALA B C 1
ATOM 4385 O O . ALA B 1 269 ? 32.219 -28.203 -9.648 1 88.44 269 ALA B O 1
ATOM 4386 N N . ASP B 1 270 ? 32.406 -26.094 -9.109 1 88.69 270 ASP B N 1
ATOM 4387 C CA . ASP B 1 270 ? 33.375 -26.297 -8.023 1 88.69 270 ASP B CA 1
ATOM 4388 C C . ASP B 1 270 ? 33.469 -25.047 -7.156 1 88.69 270 ASP B C 1
ATOM 4390 O O . ASP B 1 270 ? 32.781 -24.047 -7.395 1 88.69 270 ASP B O 1
ATOM 4394 N N . GLN B 1 271 ? 34.219 -25.172 -6.07 1 89.56 271 GLN B N 1
ATOM 4395 C CA . GLN B 1 271 ? 34.375 -24.078 -5.129 1 89.56 271 GLN B CA 1
ATOM 4396 C C . GLN B 1 271 ? 34.938 -22.828 -5.82 1 89.56 271 GLN B C 1
ATOM 4398 O O . GLN B 1 271 ? 34.562 -21.703 -5.5 1 89.56 271 GLN B O 1
ATOM 4403 N N . ALA B 1 272 ? 35.812 -23.062 -6.754 1 90.25 272 ALA B N 1
ATOM 4404 C CA . ALA B 1 272 ? 36.438 -21.953 -7.484 1 90.25 272 ALA B CA 1
ATOM 4405 C C . ALA B 1 272 ? 35.375 -21.188 -8.281 1 90.25 272 ALA B C 1
ATOM 4407 O O . ALA B 1 272 ? 35.406 -19.953 -8.32 1 90.25 272 ALA B O 1
ATOM 4408 N N . HIS B 1 273 ? 34.594 -21.969 -8.922 1 91.12 273 HIS B N 1
ATOM 4409 C CA . HIS B 1 273 ? 33.5 -21.344 -9.695 1 91.12 273 HIS B CA 1
ATOM 4410 C C . HIS B 1 273 ? 32.594 -20.516 -8.797 1 91.12 273 HIS B C 1
ATOM 4412 O O . HIS B 1 273 ? 32.25 -19.375 -9.133 1 91.12 273 HIS B O 1
ATOM 4418 N N . LEU B 1 274 ? 32.25 -21.016 -7.688 1 92.31 274 LEU B N 1
ATOM 4419 C CA . LEU B 1 274 ? 31.438 -20.266 -6.727 1 92.31 274 LEU B CA 1
ATOM 4420 C C . LEU B 1 274 ? 32.125 -18.984 -6.301 1 92.31 274 LEU B C 1
ATOM 4422 O O . LEU B 1 274 ? 31.531 -17.906 -6.297 1 92.31 274 LEU B O 1
ATOM 4426 N N . THR B 1 275 ? 33.312 -19.094 -5.957 1 88.06 275 THR B N 1
ATOM 4427 C CA . THR B 1 275 ? 34.094 -17.969 -5.461 1 88.06 275 THR B CA 1
ATOM 4428 C C . THR B 1 275 ? 34.125 -16.844 -6.504 1 88.06 275 THR B C 1
ATOM 4430 O O . THR B 1 275 ? 33.938 -15.68 -6.18 1 88.06 275 THR B O 1
ATOM 4433 N N . ARG B 1 276 ? 34.281 -17.188 -7.727 1 88.19 276 ARG B N 1
ATOM 4434 C CA . ARG B 1 276 ? 34.406 -16.234 -8.82 1 88.19 276 ARG B CA 1
ATOM 4435 C C . ARG B 1 276 ? 33.062 -15.508 -9.039 1 88.19 276 ARG B C 1
ATOM 4437 O O . ARG B 1 276 ? 33.031 -14.281 -9.141 1 88.19 276 ARG B O 1
ATOM 4444 N N . VAL B 1 277 ? 32.094 -16.297 -9.102 1 87.81 277 VAL B N 1
ATOM 4445 C CA . VAL B 1 277 ? 30.781 -15.75 -9.398 1 87.81 277 VAL B CA 1
ATOM 4446 C C . VAL B 1 277 ? 30.297 -14.922 -8.211 1 87.81 277 VAL B C 1
ATOM 4448 O O . VAL B 1 277 ? 29.734 -13.836 -8.398 1 87.81 277 VAL B O 1
ATOM 4451 N N . TYR B 1 278 ? 30.469 -15.453 -7.055 1 88.75 278 TYR B N 1
ATOM 4452 C CA . TYR B 1 278 ? 30.062 -14.766 -5.836 1 88.75 278 TYR B CA 1
ATOM 4453 C C . TYR B 1 278 ? 30.766 -13.414 -5.719 1 88.75 278 TYR B C 1
ATOM 4455 O O . TYR B 1 278 ? 30.125 -12.398 -5.43 1 88.75 278 TYR B O 1
ATOM 4463 N N . MET B 1 279 ? 32 -13.414 -6.043 1 85.12 279 MET B N 1
ATOM 4464 C CA . MET B 1 279 ? 32.781 -12.18 -6.016 1 85.12 279 MET B CA 1
ATOM 4465 C C . MET B 1 279 ? 32.281 -11.188 -7.059 1 85.12 279 MET B C 1
ATOM 4467 O O . MET B 1 279 ? 32.156 -9.992 -6.781 1 85.12 279 MET B O 1
ATOM 4471 N N . ARG B 1 280 ? 32 -11.688 -8.164 1 80.38 280 ARG B N 1
ATOM 4472 C CA . ARG B 1 280 ? 31.5 -10.844 -9.25 1 80.38 280 ARG B CA 1
ATOM 4473 C C . ARG B 1 280 ? 30.156 -10.211 -8.891 1 80.38 280 ARG B C 1
ATOM 4475 O O . ARG B 1 280 ? 29.922 -9.039 -9.195 1 80.38 280 ARG B O 1
ATOM 4482 N N . GLU B 1 281 ? 29.422 -11.008 -8.219 1 78.5 281 GLU B N 1
ATOM 4483 C CA . GLU B 1 281 ? 28.062 -10.57 -7.949 1 78.5 281 GLU B CA 1
ATOM 4484 C C . GLU B 1 281 ? 27.984 -9.742 -6.676 1 78.5 281 GLU B C 1
ATOM 4486 O O . GLU B 1 281 ? 27.156 -8.836 -6.562 1 78.5 281 GLU B O 1
ATOM 4491 N N . THR B 1 282 ? 28.812 -10.047 -5.664 1 76.38 282 THR B N 1
ATOM 4492 C CA . THR B 1 282 ? 28.641 -9.445 -4.344 1 76.38 282 THR B CA 1
ATOM 4493 C C . THR B 1 282 ? 29.828 -8.539 -4.012 1 76.38 282 THR B C 1
ATOM 4495 O O . THR B 1 282 ? 29.75 -7.719 -3.094 1 76.38 282 THR B O 1
ATOM 4498 N N . GLY B 1 283 ? 30.906 -8.695 -4.68 1 75.56 283 GLY B N 1
ATOM 4499 C CA . GLY B 1 283 ? 32.125 -7.926 -4.445 1 75.56 283 GLY B CA 1
ATOM 4500 C C . GLY B 1 283 ? 33.031 -8.531 -3.377 1 75.56 283 GLY B C 1
ATOM 4501 O O . GLY B 1 283 ? 34.094 -7.992 -3.08 1 75.56 283 GLY B O 1
ATOM 4502 N N . MET B 1 284 ? 32.594 -9.625 -2.734 1 78.12 284 MET B N 1
ATOM 4503 C CA . MET B 1 284 ? 33.406 -10.305 -1.736 1 78.12 284 MET B CA 1
ATOM 4504 C C . MET B 1 284 ? 33.438 -11.812 -1.991 1 78.12 284 MET B C 1
ATOM 4506 O O . MET B 1 284 ? 32.531 -12.352 -2.621 1 78.12 284 MET B O 1
ATOM 4510 N N . THR B 1 285 ? 34.469 -12.391 -1.413 1 80.19 285 THR B N 1
ATOM 4511 C CA . THR B 1 285 ? 34.531 -13.844 -1.536 1 80.19 285 THR B CA 1
ATOM 4512 C C . THR B 1 285 ? 33.688 -14.523 -0.472 1 80.19 285 THR B C 1
ATOM 4514 O O . THR B 1 285 ? 33.406 -13.93 0.575 1 80.19 285 THR B O 1
ATOM 4517 N N . PRO B 1 286 ? 33.219 -15.719 -0.798 1 80.56 286 PRO B N 1
ATOM 4518 C CA . PRO B 1 286 ? 32.469 -16.484 0.213 1 80.56 286 PRO B CA 1
ATOM 4519 C C . PRO B 1 286 ? 33.219 -16.578 1.541 1 80.56 286 PRO B C 1
ATOM 4521 O O . PRO B 1 286 ? 32.625 -16.453 2.607 1 80.56 286 PRO B O 1
ATOM 4524 N N . ALA B 1 287 ? 34.469 -16.734 1.47 1 78.19 287 ALA B N 1
ATOM 4525 C CA . ALA B 1 287 ? 35.281 -16.859 2.676 1 78.19 287 ALA B CA 1
ATOM 4526 C C . ALA B 1 287 ? 35.281 -15.547 3.465 1 78.19 287 ALA B C 1
ATOM 4528 O O . ALA B 1 287 ? 35.188 -15.555 4.691 1 78.19 287 ALA B O 1
ATOM 4529 N N . ALA B 1 288 ? 35.406 -14.508 2.779 1 75.31 288 ALA B N 1
ATOM 4530 C CA . ALA B 1 288 ? 35.406 -13.188 3.41 1 75.31 288 ALA B CA 1
ATOM 4531 C C . ALA B 1 288 ? 34.031 -12.883 4.031 1 75.31 288 ALA B C 1
ATOM 4533 O O . ALA B 1 288 ? 33.969 -12.297 5.113 1 75.31 288 ALA B O 1
ATOM 4534 N N . PHE B 1 289 ? 33.094 -13.281 3.328 1 73.94 289 PHE B N 1
ATOM 4535 C CA . PHE B 1 289 ? 31.734 -13.086 3.826 1 73.94 289 PHE B CA 1
ATOM 4536 C C . PHE B 1 289 ? 31.516 -13.859 5.121 1 73.94 289 PHE B C 1
ATOM 4538 O O . PHE B 1 289 ? 30.938 -13.336 6.07 1 73.94 289 PHE B O 1
ATOM 4545 N N . ARG B 1 290 ? 31.891 -15.023 5.129 1 71.12 290 ARG B N 1
ATOM 4546 C CA . ARG B 1 290 ? 31.75 -15.867 6.312 1 71.12 290 ARG B CA 1
ATOM 4547 C C . ARG B 1 290 ? 32.5 -15.273 7.496 1 71.12 290 ARG B C 1
ATOM 4549 O O . ARG B 1 290 ? 32.062 -15.375 8.641 1 71.12 290 ARG B O 1
ATOM 4556 N N . LYS B 1 291 ? 33.562 -14.664 7.117 1 65.75 291 LYS B N 1
ATOM 4557 C CA . LYS B 1 291 ? 34.375 -14.078 8.188 1 65.75 291 LYS B CA 1
ATOM 4558 C C . LYS B 1 291 ? 33.75 -12.781 8.695 1 65.75 291 LYS B C 1
ATOM 4560 O O . LYS B 1 291 ? 33.969 -12.406 9.852 1 65.75 291 LYS B O 1
ATOM 4565 N N . SER B 1 292 ? 33.062 -12.156 7.727 1 57 292 SER B N 1
ATOM 4566 C CA . SER B 1 292 ? 32.5 -10.859 8.102 1 57 292 SER B CA 1
ATOM 4567 C C . SER B 1 292 ? 31.188 -11.023 8.852 1 57 292 SER B C 1
ATOM 4569 O O . SER B 1 292 ? 30.688 -10.07 9.453 1 57 292 SER B O 1
ATOM 4571 N N . GLY B 1 293 ? 30.453 -12.047 8.805 1 50.78 293 GLY B N 1
ATOM 4572 C CA . GLY B 1 293 ? 29.281 -12.328 9.594 1 50.78 293 GLY B CA 1
ATOM 4573 C C . GLY B 1 293 ? 29.594 -12.992 10.922 1 50.78 293 GLY B C 1
ATOM 4574 O O . GLY B 1 293 ? 30.688 -13.516 11.117 1 50.78 293 GLY B O 1
#

Organism: NCBI:txid2306993

Sequence (586 aa):
MQDTVSPDRLPEWVPGDLLLHGDDRGWRRVGLRRYHYLGQDSVVPALSDFMLVSYGKGVTPMQRRFGGRWTTDTLGPGAVSLLTRAQRAEWRWSEPITVTHLYLAPGLLAEVAGEAMDCHVREVELADVLRADDPVMTGVIDAIAQEAGQQGIGGTLYVESLSRALCVHILRRYASVVLPAGVSSHRLSPAEMRRIGDYIEDHLSEPMTLGDMATQVGMTTDLFSRRFRKSFGMPPYRHVMMRRVERARRLLAGGHLAVKEIAALCGFADQAHLTRVYMRETGMTPAAFRKSGMQDTVSPDRLPEWVPGDLLLHGDDRGWRRVGLRRYHYLGQDSVVPALSDFMLVSYGKGVTPMQRRFGGRWTTDTLGPGAVSLLTRAQRAEWRWSEPITVTHLYLAPGLLAEVAGEAMDCHVREVELADVLRADDPVMTGVIDAIAQEAGQQGIGGTLYVESLSRALCVHILRRYASVVLPAGVSSHRLSPAEMRRIGDYIEDHLSEPMTLGDMATQVGMTTDLFSRRFRKSFGMPPYRHVMMRRVERARRLLAGGHLAVKEIAALCGFADQAHLTRVYMRETGMTPAAFRKSG

Foldseek 3Di:
DQDADEPVCQCVFAPFAWDFWQVPVPAPQKIKTKTKHAFDKTKGAQHQWKKKKAWQADKWWKWKDDPRDIDIDIDHHQKMWTDWGGDMMIMGIHGITMMMIMTGHQVLLQVLQCVLLVHRADGWTWAGGGIDRDPLVNVLSVVLRVCRVPVDPCSNVSNSVSVSVVSVVRQLPTIDRPGPPPGLRLAQGSNLVVQLVVVLVVQQLHDDDLVNSQVSVVHDSVSSQRRHCSNVVDGPVVVSLVVLLVQLLVVLCVPDDDLQVSCNNRRHPGSVRNQVSNCVVPVHGSVVSSVVD/DQDADEPVCQCVFAPFAWDFWQVPVPAPQKIKTKTKHAFDKTKGAQHQWKKKKAWQADKWWKWKDDPRDIDIDIDHHQKMWTDWGGDMMIMGIHGITMMMIMTGHQVLLQVLQCVLLVHRADGWTWAGGGIDRDVLVNVLSVVLRVCRVPVDPCSNVSNSVSVSVVSVVRQQPTIDRPGPPPGLRLAQGSVLVVQLVVVLVVQQLHDDDLVNSQVSVVHDSVSSQRRHCSNVVDGPVVVSLVVLLVQLLVVLCVPDDDLQVSCNNRRHPGSVRNQVSNCVVPVHGSVVSSVVD

InterPro domains:
  IPR009057 Homedomain-like superfamily [SSF46689] (193-240)
  IPR009057 Homedomain-like superfamily [SSF46689] (243-292)
  IPR018060 AraC-like, DNA binding HTH domain [PF12833] (213-291)
  IPR018060 AraC-like, DNA binding HTH domain [PS01124] (194-292)
  IPR018060 AraC-like, DNA binding HTH domain [SM00342] (207-290)
  IPR050204 AraC/XylS family transcriptional regulators [PTHR46796] (39-291)

Nearest PDB structures (foldseek):
  3w6v-assembly1_A  TM=9.509E-01  e=1.144E-06  Streptomyces griseus
  3oio-assembly1_A  TM=9.263E-01  e=1.144E-06  Chromobacterium violaceum
  3lsg-assembly1_A  TM=9.438E-01  e=3.915E-06  Fusobacterium nucleatum subsp. nucleatum
  6swi-assembly1_A  TM=9.149E-01  e=3.692E-06  Geobacillus stearothermophilus
  2k9s-assembly1_A  TM=8.839E-01  e=4.949E-06  Escherichia coli K-12

pLDDT: mean 84.8, std 11.31, range [38.97, 97.5]

Secondary structure (DSSP, 8-state):
---PBPGGGGGGTS--EEEEE-TTS--SSEEEEEEEE-SEEEEE--BSSEEEEEEEE--EEEEEEETTEEEEEEE-TTEEEEE-SS--EEEEE-S-EEEEEEEE-HHHHHHHHHHHHTS-----EE--EEEEE-HHHHHHHHHHHHHHHS--TTHHHHHHHHHHHHHHHHHHHHEE----SSS--SS--HHHHHHHHHHHHHTTTS---HHHHHHHTT--HHHHHHHHHHHHSS-HHHHHHHHHHHHHHHHHHH--S-HHHHHHHHT-SSHHHHHHHHHHHHSS-HHHHHHH-/---PBPGGGGGGTS--EEEEE-TTS--SSEEEEEEEE-SEEEEE--BSSEEEEEEEE--EEEEEEETTEEEEEEE-TTEEEEE-SS--EEEEE-S-EEEEEEEE-HHHHHHHHHHHHTS-----EE--EEEEE-HHHHHHHHHHHHHHHS--TTHHHHHHHHHHHHHHHHHHHHEE----SSS--SS--HHHHHHHHHHHHHTTTS---HHHHHHHTT--HHHHHHHHHHHHSS-HHHHHHHHHHHHHHHHHHH--S-HHHHHHHHT-SSHHHHHHHHHHHHSS-HHHHHHH-

Radius of gyration: 26.87 Å; Cα contacts (8 Å, |Δi|>4): 1168; chains: 2; bounding box: 70×65×60 Å